Protein AF-A0A0J7K6E1-F1 (afdb_monomer_lite)

Organism: Lasius niger (NCBI:txid67767)

Radius of gyration: 42.3 Å; chains: 1; bounding box: 117×61×105 Å

Structure (mmCIF, N/CA/C/O backbone):
data_AF-A0A0J7K6E1-F1
#
_entry.id   AF-A0A0J7K6E1-F1
#
loop_
_atom_site.group_PDB
_atom_site.id
_atom_site.type_symbol
_atom_site.label_atom_id
_atom_site.label_alt_id
_atom_site.label_comp_id
_atom_site.label_asym_id
_atom_site.label_entity_id
_atom_site.label_seq_id
_atom_site.pdbx_PDB_ins_code
_atom_site.Cartn_x
_atom_site.Cartn_y
_atom_site.Cartn_z
_atom_site.occupancy
_atom_site.B_iso_or_equiv
_atom_site.auth_seq_id
_atom_site.auth_comp_id
_atom_site.auth_asym_id
_atom_site.auth_atom_id
_atom_site.pdbx_PDB_model_num
ATOM 1 N N . MET A 1 1 ? -14.485 -26.049 56.073 1.00 31.45 1 MET A N 1
ATOM 2 C CA . MET A 1 1 ? -15.873 -25.742 55.650 1.00 31.45 1 MET A CA 1
ATOM 3 C C . MET A 1 1 ? -16.064 -24.338 55.056 1.00 31.45 1 MET A C 1
ATOM 5 O O . MET A 1 1 ? -17.121 -24.096 54.498 1.00 31.45 1 MET A O 1
ATOM 9 N N . VAL A 1 2 ? -15.076 -23.426 55.093 1.00 32.91 2 VAL A N 1
ATOM 10 C CA . VAL A 1 2 ? -15.222 -22.048 54.558 1.00 32.91 2 VAL A CA 1
ATOM 11 C C . VAL A 1 2 ? -15.026 -21.948 53.026 1.00 32.91 2 VAL A C 1
ATOM 13 O O . VAL A 1 2 ? -15.578 -21.047 52.399 1.00 32.91 2 VAL A O 1
ATOM 16 N N . SER A 1 3 ? -14.307 -22.888 52.393 1.00 37.47 3 SER A N 1
ATOM 17 C CA . SER A 1 3 ? -14.000 -22.855 50.948 1.00 37.47 3 SER A CA 1
ATOM 18 C C . SER A 1 3 ? -15.229 -23.033 50.048 1.00 37.47 3 SER A C 1
ATOM 20 O O . SER A 1 3 ? -15.399 -22.274 49.099 1.00 37.47 3 SER A O 1
ATOM 22 N N . GLY A 1 4 ? -16.133 -23.958 50.388 1.00 36.75 4 GLY A N 1
ATOM 23 C CA . GLY A 1 4 ? -17.311 -24.259 49.565 1.00 36.75 4 GLY A CA 1
ATOM 24 C C . GLY A 1 4 ? -18.318 -23.108 49.463 1.00 36.75 4 GLY A C 1
ATOM 25 O O . GLY A 1 4 ? -18.995 -22.979 48.449 1.00 36.75 4 GLY A O 1
ATOM 26 N N . GLY A 1 5 ? -18.396 -22.230 50.470 1.00 36.62 5 GLY A N 1
ATOM 27 C CA . GLY A 1 5 ? -19.259 -21.042 50.433 1.00 36.62 5 GLY A CA 1
ATOM 28 C C . GLY A 1 5 ? -18.727 -19.955 49.495 1.00 36.62 5 GLY A C 1
ATOM 29 O O . GLY A 1 5 ? -19.483 -19.412 48.693 1.00 36.62 5 GLY A O 1
ATOM 30 N N . CYS A 1 6 ? -17.415 -19.690 49.539 1.00 37.72 6 CYS A N 1
ATOM 31 C CA . CYS A 1 6 ? -16.770 -18.739 48.628 1.00 37.72 6 CYS A CA 1
ATOM 32 C C . CYS A 1 6 ? -16.819 -19.227 47.177 1.00 37.72 6 CYS A C 1
ATOM 34 O O . CYS A 1 6 ? -17.139 -18.446 46.291 1.00 37.72 6 CYS A O 1
ATOM 36 N N . GLU A 1 7 ? -16.571 -20.514 46.922 1.00 37.38 7 GLU A N 1
ATOM 37 C CA . GLU A 1 7 ? -16.643 -21.082 45.569 1.00 37.38 7 GLU A CA 1
ATOM 38 C C . GLU A 1 7 ? -18.062 -21.030 44.986 1.00 37.38 7 GLU A C 1
ATOM 40 O O . GLU A 1 7 ? -18.224 -20.752 43.800 1.00 37.38 7 GLU A O 1
ATOM 45 N N . CYS A 1 8 ? -19.097 -21.201 45.813 1.00 42.81 8 CYS A N 1
ATOM 46 C CA . CYS A 1 8 ? -20.492 -21.071 45.388 1.00 42.81 8 CYS A CA 1
ATOM 47 C C . CYS A 1 8 ? -20.869 -19.614 45.069 1.00 42.81 8 CYS A C 1
ATOM 49 O O . CYS A 1 8 ? -21.542 -19.352 44.072 1.00 42.81 8 CYS A O 1
ATOM 51 N N . GLU A 1 9 ? -20.408 -18.652 45.874 1.00 40.47 9 GLU A N 1
ATOM 52 C CA . GLU A 1 9 ? -20.609 -17.222 45.606 1.00 40.47 9 GLU A CA 1
ATOM 53 C C . GLU A 1 9 ? -19.803 -16.741 44.396 1.00 40.47 9 GLU A C 1
ATOM 55 O O . GLU A 1 9 ? -20.307 -15.952 43.605 1.00 40.47 9 GLU A O 1
ATOM 60 N N . ILE A 1 10 ? -18.606 -17.283 44.165 1.00 45.91 10 ILE A N 1
ATOM 61 C CA . ILE A 1 10 ? -17.807 -17.012 42.965 1.00 45.91 10 ILE A CA 1
ATOM 62 C C . ILE A 1 10 ? -18.444 -17.662 41.745 1.00 45.91 10 ILE A C 1
ATOM 64 O O . ILE A 1 10 ? -18.516 -17.023 40.709 1.00 45.91 10 ILE A O 1
ATOM 68 N N . PHE A 1 11 ? -18.984 -18.876 41.841 1.00 45.31 11 PHE A N 1
ATOM 69 C CA . PHE A 1 11 ? -19.750 -19.480 40.753 1.00 45.31 11 PHE A CA 1
ATOM 70 C C . PHE A 1 11 ? -20.996 -18.650 40.418 1.00 45.31 11 PHE A C 1
ATOM 72 O O . PHE A 1 11 ? -21.290 -18.437 39.245 1.00 45.31 11 PHE A O 1
ATOM 79 N N . LYS A 1 12 ? -21.707 -18.118 41.422 1.00 47.78 12 LYS A N 1
ATOM 80 C CA . LYS A 1 12 ? -22.831 -17.188 41.218 1.00 47.78 12 LYS A CA 1
ATOM 81 C C . LYS A 1 12 ? -22.378 -15.859 40.623 1.00 47.78 12 LYS A C 1
ATOM 83 O O . LYS A 1 12 ? -23.042 -15.362 39.720 1.00 47.78 12 LYS A O 1
ATOM 88 N N . TRP A 1 13 ? -21.262 -15.304 41.089 1.00 46.53 13 TRP A N 1
ATOM 89 C CA . TRP A 1 13 ? -20.705 -14.047 40.594 1.00 46.53 13 TRP A CA 1
ATOM 90 C C . TRP A 1 13 ? -20.206 -14.201 39.163 1.00 46.53 13 TRP A C 1
ATOM 92 O O . TRP A 1 13 ? -20.586 -13.421 38.305 1.00 46.53 13 TRP A O 1
ATOM 102 N N . ASN A 1 14 ? -19.481 -15.276 38.868 1.00 46.94 14 ASN A N 1
ATOM 103 C CA . ASN A 1 14 ? -19.021 -15.632 37.534 1.00 46.94 14 ASN A CA 1
ATOM 104 C C . ASN A 1 14 ? -20.226 -15.903 36.625 1.00 46.94 14 ASN A C 1
ATOM 106 O O . ASN A 1 14 ? -20.314 -15.333 35.552 1.00 46.94 14 ASN A O 1
ATOM 110 N N . LYS A 1 15 ? -21.250 -16.640 37.080 1.00 51.94 15 LYS A N 1
ATOM 111 C CA . LYS A 1 15 ? -22.521 -16.820 36.351 1.00 51.94 15 LYS A CA 1
ATOM 112 C C . LYS A 1 15 ? -23.286 -15.511 36.144 1.00 51.94 15 LYS A C 1
ATOM 114 O O . LYS A 1 15 ? -23.973 -15.390 35.135 1.00 51.94 15 LYS A O 1
ATOM 119 N N . ASN A 1 16 ? -23.194 -14.550 37.062 1.00 45.12 16 ASN A N 1
ATOM 120 C CA . ASN A 1 16 ? -23.794 -13.226 36.919 1.00 45.12 16 ASN A CA 1
ATOM 121 C C . ASN A 1 16 ? -22.999 -12.360 35.945 1.00 45.12 16 ASN A C 1
ATOM 123 O O . ASN A 1 16 ? -23.613 -11.796 35.054 1.00 45.12 16 ASN A O 1
ATOM 127 N N . VAL A 1 17 ? -21.668 -12.335 36.024 1.00 49.62 17 VAL A N 1
ATOM 128 C CA . VAL A 1 17 ? -20.792 -11.704 35.029 1.00 49.62 17 VAL A CA 1
ATOM 129 C C . VAL A 1 17 ? -21.043 -12.329 33.661 1.00 49.62 17 VAL A C 1
ATOM 131 O O . VAL A 1 17 ? -21.347 -11.605 32.728 1.00 49.62 17 VAL A O 1
ATOM 134 N N . PHE A 1 18 ? -21.082 -13.658 33.549 1.00 50.25 18 PHE A N 1
ATOM 135 C CA . PHE A 1 18 ? -21.446 -14.385 32.332 1.00 50.25 18 PHE A CA 1
ATOM 136 C C . PHE A 1 18 ? -22.871 -14.096 31.860 1.00 50.25 18 PHE A C 1
ATOM 138 O O . PHE A 1 18 ? -23.096 -14.000 30.661 1.00 50.25 18 PHE A O 1
ATOM 145 N N . ARG A 1 19 ? -23.861 -13.968 32.753 1.00 51.34 19 ARG A N 1
ATOM 146 C CA . ARG A 1 19 ? -25.235 -13.594 32.376 1.00 51.34 19 ARG A CA 1
ATOM 147 C C . ARG A 1 19 ? -25.290 -12.174 31.858 1.00 51.34 19 ARG A C 1
ATOM 149 O O . ARG A 1 19 ? -25.954 -11.961 30.855 1.00 51.34 19 ARG A O 1
ATOM 156 N N . THR A 1 20 ? -24.593 -11.250 32.503 1.00 48.66 20 THR A N 1
ATOM 157 C CA . THR A 1 20 ? -24.460 -9.871 32.053 1.00 48.66 20 THR A CA 1
ATOM 158 C C . THR A 1 20 ? -23.786 -9.887 30.681 1.00 48.66 20 THR A C 1
ATOM 160 O O . THR A 1 20 ? -24.437 -9.478 29.727 1.00 48.66 20 THR A O 1
ATOM 163 N N . LEU A 1 21 ? -22.614 -10.537 30.540 1.00 45.75 21 LEU A N 1
ATOM 164 C CA . LEU A 1 21 ? -21.833 -10.761 29.302 1.00 45.75 21 LEU A CA 1
ATOM 165 C C . LEU A 1 21 ? -22.648 -11.417 28.156 1.00 45.75 21 LEU A C 1
ATOM 167 O O . LEU A 1 21 ? -22.579 -11.007 27.001 1.00 45.75 21 LEU A O 1
ATOM 171 N N . LYS A 1 22 ? -23.519 -12.376 28.473 1.00 48.78 22 LYS A N 1
ATOM 172 C CA . LYS A 1 22 ? -24.401 -13.067 27.515 1.00 48.78 22 LYS A CA 1
ATOM 173 C C . LYS A 1 22 ? -25.692 -12.300 27.210 1.00 48.78 22 LYS A C 1
ATOM 175 O O . LYS A 1 22 ? -26.290 -12.487 26.152 1.00 48.78 22 LYS A O 1
ATOM 180 N N . TYR A 1 23 ? -26.144 -11.425 28.104 1.00 46.47 23 TYR A N 1
ATOM 181 C CA . TYR A 1 23 ? -27.228 -10.486 27.813 1.00 46.47 23 TYR A CA 1
ATOM 182 C C . TYR A 1 23 ? -26.774 -9.415 26.803 1.00 46.47 23 TYR A C 1
ATOM 184 O O . TYR A 1 23 ? -27.617 -8.856 26.103 1.00 46.47 23 TYR A O 1
ATOM 192 N N . PHE A 1 24 ? -25.460 -9.188 26.640 1.00 46.00 24 PHE A N 1
ATOM 193 C CA . PHE A 1 24 ? -24.929 -8.336 25.567 1.00 46.00 24 PHE A CA 1
ATOM 194 C C . PHE A 1 24 ? -25.005 -8.977 24.167 1.00 46.00 24 PHE A C 1
ATOM 196 O O . PHE A 1 24 ? -25.016 -8.231 23.193 1.00 46.00 24 PHE A O 1
ATOM 203 N N . THR A 1 25 ? -25.134 -10.308 24.029 1.00 41.34 25 THR A N 1
ATOM 204 C CA . THR A 1 25 ? -25.163 -10.993 22.713 1.00 41.34 25 THR A CA 1
ATOM 205 C C . THR A 1 25 ? -26.568 -11.294 22.175 1.00 41.34 25 THR A C 1
ATOM 207 O O . THR A 1 25 ? -26.744 -11.513 20.975 1.00 41.34 25 THR A O 1
ATOM 210 N N . LYS A 1 26 ? -27.618 -11.269 23.010 1.00 42.22 26 LYS A N 1
ATOM 211 C CA . LYS A 1 26 ? -29.004 -11.502 22.558 1.00 42.22 26 LYS A CA 1
ATOM 212 C C . LYS A 1 26 ? -29.687 -10.212 22.094 1.00 42.22 26 LYS A C 1
ATOM 214 O O . LYS A 1 26 ? -30.374 -9.539 22.859 1.00 42.22 26 LYS A O 1
ATOM 219 N N . LYS A 1 27 ? -29.587 -9.921 20.795 1.00 44.81 27 LYS A N 1
ATOM 220 C CA . LYS A 1 27 ? -30.413 -8.912 20.111 1.00 44.81 27 LYS A CA 1
ATOM 221 C C . LYS A 1 27 ? -31.844 -9.451 19.938 1.00 44.81 27 LYS A C 1
ATOM 223 O O . LYS A 1 27 ? -32.058 -10.398 19.185 1.00 44.81 27 LYS A O 1
ATOM 228 N N . LYS A 1 28 ? -32.850 -8.833 20.571 1.00 40.38 28 LYS A N 1
ATOM 229 C CA . LYS A 1 28 ? -34.213 -8.830 20.009 1.00 40.38 28 LYS A CA 1
ATOM 230 C C . LYS A 1 28 ? -34.315 -7.599 19.116 1.00 40.38 28 LYS A C 1
ATOM 232 O O . LYS A 1 28 ? -34.354 -6.480 19.614 1.00 40.38 28 LYS A O 1
ATOM 237 N N . LYS A 1 29 ? -34.330 -7.819 17.797 1.00 43.62 29 LYS A N 1
ATOM 238 C CA . LYS A 1 29 ? -34.811 -6.828 16.829 1.00 43.62 29 LYS A CA 1
ATOM 239 C C . LYS A 1 29 ? -36.260 -6.527 17.196 1.00 43.62 29 LYS A C 1
ATOM 241 O O . LYS A 1 29 ? -37.110 -7.369 16.959 1.00 43.62 29 LYS A O 1
ATOM 246 N N . ASN A 1 30 ? -36.514 -5.381 17.806 1.00 39.41 30 ASN A N 1
ATOM 247 C CA . ASN A 1 30 ? -37.754 -4.646 17.622 1.00 39.41 30 ASN A CA 1
ATOM 248 C C . ASN A 1 30 ? -37.422 -3.172 17.811 1.00 39.41 30 ASN A C 1
ATOM 250 O O . ASN A 1 30 ? -36.998 -2.745 18.883 1.00 39.41 30 ASN A O 1
ATOM 254 N N . ALA A 1 31 ? -37.554 -2.440 16.710 1.00 47.66 31 ALA A N 1
ATOM 255 C CA . ALA A 1 31 ? -37.511 -0.996 16.679 1.00 47.66 31 ALA A CA 1
ATOM 256 C C . ALA A 1 31 ? -38.529 -0.443 17.682 1.00 47.66 31 ALA A C 1
ATOM 258 O O . ALA A 1 31 ? -39.628 -0.990 17.760 1.00 47.66 31 ALA A O 1
ATOM 259 N N . ILE A 1 32 ? -38.144 0.605 18.426 1.00 42.22 32 ILE A N 1
ATOM 260 C CA . ILE A 1 32 ? -38.942 1.799 18.774 1.00 42.22 32 ILE A CA 1
ATOM 261 C C . ILE A 1 32 ? -38.335 2.517 20.021 1.00 42.22 32 ILE A C 1
ATOM 263 O O . ILE A 1 32 ? -38.214 1.937 21.100 1.00 42.22 32 ILE A O 1
ATOM 267 N N . PHE A 1 33 ? -38.029 3.814 19.829 1.00 43.53 33 PHE A N 1
ATOM 268 C CA . PHE A 1 33 ? -37.588 4.892 20.752 1.00 43.53 33 PHE A CA 1
ATOM 269 C C . PHE A 1 33 ? -36.084 5.042 21.099 1.00 43.53 33 PHE A C 1
ATOM 271 O O . PHE A 1 33 ? -35.586 4.476 22.069 1.00 43.53 33 PHE A O 1
ATOM 278 N N . GLN A 1 34 ? -35.415 5.966 20.386 1.00 51.53 34 GLN A N 1
ATOM 279 C CA . GLN A 1 34 ? -34.016 6.419 20.552 1.00 51.53 34 GLN A CA 1
ATOM 280 C C . GLN A 1 34 ? -33.632 6.847 21.987 1.00 51.53 34 GLN A C 1
ATOM 282 O O . GLN A 1 34 ? -32.497 6.649 22.408 1.00 51.53 34 GLN A O 1
ATOM 287 N N . VAL A 1 35 ? -34.568 7.372 22.788 1.00 47.84 35 VAL A N 1
ATOM 288 C CA . VAL A 1 35 ? -34.293 7.767 24.188 1.00 47.84 35 VAL A CA 1
ATOM 289 C C . VAL A 1 35 ? -34.115 6.548 25.103 1.00 47.84 35 VAL A C 1
ATOM 291 O O . VAL A 1 35 ? -33.270 6.563 25.994 1.00 47.84 35 VAL A O 1
ATOM 294 N N . LYS A 1 36 ? -34.851 5.455 24.854 1.00 49.44 36 LYS A N 1
ATOM 295 C CA . LYS A 1 36 ? -34.679 4.199 25.606 1.00 49.44 36 LYS A CA 1
ATOM 296 C C . LYS A 1 36 ? -33.364 3.511 25.266 1.00 49.44 36 LYS A C 1
ATOM 298 O O . LYS A 1 36 ? -32.826 2.798 26.102 1.00 49.44 36 LYS A O 1
ATOM 303 N N . GLU A 1 37 ? -32.852 3.732 24.060 1.00 46.94 37 GLU A N 1
ATOM 304 C CA . GLU A 1 37 ? -31.561 3.212 23.623 1.00 46.94 37 GLU A CA 1
ATOM 305 C C . GLU A 1 37 ? -30.399 3.972 24.276 1.00 46.94 37 GLU A C 1
ATOM 307 O O . GLU A 1 37 ? -29.491 3.339 24.807 1.00 46.94 37 GLU A O 1
ATOM 312 N N . ILE A 1 38 ? -30.464 5.306 24.353 1.00 50.41 38 ILE A N 1
ATOM 313 C CA . ILE A 1 38 ? -29.474 6.111 25.091 1.00 50.41 38 ILE A CA 1
ATOM 314 C C . ILE A 1 38 ? -29.468 5.740 26.578 1.00 50.41 38 ILE A C 1
ATOM 316 O O . ILE A 1 38 ? -28.398 5.555 27.151 1.00 50.41 38 ILE A O 1
ATOM 320 N N . GLU A 1 39 ? -30.638 5.569 27.197 1.00 48.31 39 GLU A N 1
ATOM 321 C CA . GLU A 1 39 ? -30.729 5.139 28.598 1.00 48.31 39 GLU A CA 1
ATOM 322 C C . GLU A 1 39 ? -30.199 3.710 28.794 1.00 48.31 39 GLU A C 1
ATOM 324 O O . GLU A 1 39 ? -29.475 3.420 29.741 1.00 48.31 39 GLU A O 1
ATOM 329 N N . PHE A 1 40 ? -30.460 2.820 27.838 1.00 51.28 40 PHE A N 1
ATOM 330 C CA . PHE A 1 40 ? -29.918 1.463 27.812 1.00 51.28 40 PHE A CA 1
ATOM 331 C C . PHE A 1 40 ? -28.389 1.425 27.671 1.00 51.28 40 PHE A C 1
ATOM 333 O O . PHE A 1 40 ? -27.755 0.569 28.292 1.00 51.28 40 PHE A O 1
ATOM 340 N N . TRP A 1 41 ? -27.783 2.325 26.890 1.00 47.56 41 TRP A N 1
ATOM 341 C CA . TRP A 1 41 ? -26.325 2.447 26.766 1.00 47.56 41 TRP A CA 1
ATOM 342 C C . TRP A 1 41 ? -25.689 3.176 27.958 1.00 47.56 41 TRP A C 1
ATOM 344 O O . TRP A 1 41 ? -24.620 2.772 28.406 1.00 47.56 41 TRP A O 1
ATOM 354 N N . ARG A 1 42 ? -26.373 4.162 28.552 1.00 47.44 42 ARG A N 1
ATOM 355 C CA . ARG A 1 42 ? -25.959 4.822 29.803 1.00 47.44 42 ARG A CA 1
ATOM 356 C C . ARG A 1 42 ? -25.921 3.829 30.963 1.00 47.44 42 ARG A C 1
ATOM 358 O O . ARG A 1 42 ? -24.897 3.689 31.623 1.00 47.44 42 ARG A O 1
ATOM 365 N N . GLN A 1 43 ? -26.983 3.042 31.123 1.00 45.50 43 GLN A N 1
ATOM 366 C CA . GLN A 1 43 ? -27.045 1.975 32.120 1.00 45.50 43 GLN A CA 1
ATOM 367 C C . GLN A 1 43 ? -26.016 0.863 31.841 1.00 45.50 43 GLN A C 1
ATOM 369 O O . GLN A 1 43 ? -25.526 0.216 32.763 1.00 45.50 43 GLN A O 1
ATOM 374 N N . ARG A 1 44 ? -25.650 0.618 30.574 1.00 54.91 44 ARG A N 1
ATOM 375 C CA . ARG A 1 44 ? -24.554 -0.302 30.211 1.00 54.91 44 ARG A CA 1
ATOM 376 C C . ARG A 1 44 ? -23.188 0.223 30.621 1.00 54.91 44 ARG A C 1
ATOM 378 O O . ARG A 1 44 ? -22.412 -0.560 31.160 1.00 54.91 44 ARG A O 1
ATOM 385 N N . LEU A 1 45 ? -22.907 1.497 30.362 1.00 44.44 45 LEU A N 1
ATOM 386 C CA . LEU A 1 45 ? -21.657 2.137 30.757 1.00 44.44 45 LEU A CA 1
ATOM 387 C C . LEU A 1 45 ? -21.513 2.104 32.281 1.00 44.44 45 LEU A C 1
ATOM 389 O O . LEU A 1 45 ? -20.506 1.608 32.770 1.00 44.44 45 LEU A O 1
ATOM 393 N N . GLU A 1 46 ? -22.566 2.468 33.020 1.00 45.44 46 GLU A N 1
ATOM 394 C CA . GLU A 1 46 ? -22.597 2.352 34.484 1.00 45.44 46 GLU A CA 1
ATOM 395 C C . GLU A 1 46 ? -22.390 0.911 34.964 1.00 45.44 46 GLU A C 1
ATOM 397 O O . GLU A 1 46 ? -21.665 0.679 35.927 1.00 45.44 46 GLU A O 1
ATOM 402 N N . ASN A 1 47 ? -22.982 -0.085 34.298 1.00 45.88 47 ASN A N 1
ATOM 403 C CA . ASN A 1 47 ? -22.800 -1.491 34.664 1.00 45.88 47 ASN A CA 1
ATOM 404 C C . ASN A 1 47 ? -21.367 -1.984 34.407 1.00 45.88 47 ASN A C 1
ATOM 406 O O . ASN A 1 47 ? -20.826 -2.729 35.222 1.00 45.88 47 ASN A O 1
ATOM 410 N N . VAL A 1 48 ? -20.738 -1.577 33.302 1.00 45.59 48 VAL A N 1
ATOM 411 C CA . VAL A 1 48 ? -19.360 -1.965 32.958 1.00 45.59 48 VAL A CA 1
ATOM 412 C C . VAL A 1 48 ? -18.349 -1.218 33.828 1.00 45.59 48 VAL A C 1
ATOM 414 O O . VAL A 1 48 ? -17.425 -1.845 34.343 1.00 45.59 48 VAL A O 1
ATOM 417 N N . GLU A 1 49 ? -18.555 0.074 34.086 1.00 46.41 49 GLU A N 1
ATOM 418 C CA . GLU A 1 49 ? -17.767 0.847 35.052 1.00 46.41 49 GLU A CA 1
ATOM 419 C C . GLU A 1 49 ? -17.939 0.312 36.475 1.00 46.41 49 GLU A C 1
ATOM 421 O O . GLU A 1 49 ? -16.968 0.208 37.219 1.00 46.41 49 GLU A O 1
ATOM 426 N N . SER A 1 50 ? -19.149 -0.102 36.856 1.00 44.03 50 SER A N 1
ATOM 427 C CA . SER A 1 50 ? -19.418 -0.744 38.144 1.00 44.03 50 SER A CA 1
ATOM 428 C C . SER A 1 50 ? -18.705 -2.089 38.259 1.00 44.03 50 SER A C 1
ATOM 430 O O . SER A 1 50 ? -18.079 -2.348 39.284 1.00 44.03 50 SER A O 1
ATOM 432 N N . ILE A 1 51 ? -18.705 -2.921 37.212 1.00 48.62 51 ILE A N 1
ATOM 433 C CA . ILE A 1 51 ? -17.927 -4.170 37.177 1.00 48.62 51 ILE A CA 1
ATOM 434 C C . ILE A 1 51 ? -16.426 -3.869 37.258 1.00 48.62 51 ILE A C 1
ATOM 436 O O . ILE A 1 51 ? -15.730 -4.477 38.066 1.00 48.62 51 ILE A O 1
ATOM 440 N N . TYR A 1 52 ? -15.927 -2.893 36.502 1.00 48.28 52 TYR A N 1
ATOM 441 C CA . TYR A 1 52 ? -14.529 -2.459 36.540 1.00 48.28 52 TYR A CA 1
ATOM 442 C C . TYR A 1 52 ? -14.108 -1.961 37.937 1.00 48.28 52 TYR A C 1
ATOM 444 O O . TYR A 1 52 ? -13.063 -2.358 38.461 1.00 48.28 52 TYR A O 1
ATOM 452 N N . ASN A 1 53 ? -14.951 -1.158 38.589 1.00 50.41 53 ASN A N 1
ATOM 453 C CA . ASN A 1 53 ? -14.727 -0.656 39.944 1.00 50.41 53 ASN A CA 1
ATOM 454 C C . ASN A 1 53 ? -14.813 -1.778 40.991 1.00 50.41 53 ASN A C 1
ATOM 456 O O . ASN A 1 53 ? -13.953 -1.862 41.868 1.00 50.41 53 ASN A O 1
ATOM 460 N N . GLN A 1 54 ? -15.777 -2.695 40.862 1.00 45.78 54 GLN A N 1
ATOM 461 C CA . GLN A 1 54 ? -15.882 -3.894 41.699 1.00 45.78 54 GLN A CA 1
ATOM 462 C C . GLN A 1 54 ? -14.661 -4.809 41.529 1.00 45.78 54 GLN A C 1
ATOM 464 O O . GLN A 1 54 ? -14.153 -5.334 42.513 1.00 45.78 54 GLN A O 1
ATOM 469 N N . MET A 1 55 ? -14.122 -4.953 40.317 1.00 50.59 55 MET A N 1
ATOM 470 C CA . MET A 1 55 ? -12.909 -5.738 40.043 1.00 50.59 55 MET A CA 1
ATOM 471 C C . MET A 1 55 ? -11.643 -5.105 40.635 1.00 50.59 55 MET A C 1
ATOM 473 O O . MET A 1 55 ? -10.683 -5.808 40.959 1.00 50.59 55 MET A O 1
ATOM 477 N N . ARG A 1 56 ? -11.634 -3.780 40.821 1.00 52.34 56 ARG A N 1
ATOM 478 C CA . ARG A 1 56 ? -10.558 -3.055 41.511 1.00 52.34 56 ARG A CA 1
ATOM 479 C C . ARG A 1 56 ? -10.702 -3.034 43.032 1.00 52.34 56 ARG A C 1
ATOM 481 O O . ARG A 1 56 ? -9.711 -2.724 43.702 1.00 52.34 56 ARG A O 1
ATOM 488 N N . ASP A 1 57 ? -11.875 -3.382 43.561 1.00 48.34 57 ASP A N 1
ATOM 489 C CA . ASP A 1 57 ? -12.170 -3.375 44.991 1.00 48.34 57 ASP A CA 1
ATOM 490 C C . ASP A 1 57 ? -11.175 -4.275 45.758 1.00 48.34 57 ASP A C 1
ATOM 492 O O . ASP A 1 57 ? -10.952 -5.434 45.378 1.00 48.34 57 ASP A O 1
ATOM 496 N N . PRO A 1 58 ? -10.567 -3.784 46.855 1.00 44.91 58 PRO A N 1
ATOM 497 C CA . PRO A 1 58 ? -9.625 -4.557 47.664 1.00 44.91 58 PRO A CA 1
ATOM 498 C C . PRO A 1 58 ? -10.174 -5.908 48.142 1.00 44.91 58 PRO A C 1
ATOM 500 O O . PRO A 1 58 ? -9.398 -6.838 48.365 1.00 44.91 58 PRO A O 1
ATOM 503 N N . ARG A 1 59 ? -11.499 -6.043 48.284 1.00 41.31 59 ARG A N 1
ATOM 504 C CA . ARG A 1 59 ? -12.185 -7.288 48.659 1.00 41.31 59 ARG A CA 1
ATOM 505 C C . ARG A 1 59 ? -12.181 -8.308 47.520 1.00 41.31 59 ARG A C 1
ATOM 507 O O . ARG A 1 59 ? -11.962 -9.486 47.783 1.00 41.31 59 ARG A O 1
ATOM 514 N N . VAL A 1 60 ? -12.339 -7.872 46.269 1.00 44.91 60 VAL A N 1
ATOM 515 C CA . VAL A 1 60 ? -12.275 -8.741 45.076 1.00 44.91 60 VAL A CA 1
ATOM 516 C C . VAL A 1 60 ? -10.828 -9.125 44.754 1.00 44.91 60 VAL A C 1
ATOM 518 O O . VAL A 1 60 ? -10.557 -10.276 44.415 1.00 44.91 60 VAL A O 1
ATOM 521 N N . LYS A 1 61 ? -9.864 -8.228 44.998 1.00 54.47 61 LYS A N 1
ATOM 522 C CA . LYS A 1 61 ? -8.429 -8.571 44.985 1.00 54.47 61 LYS A CA 1
ATOM 523 C C . LYS A 1 61 ? -8.068 -9.588 46.070 1.00 54.47 61 LYS A C 1
ATOM 525 O O . LYS A 1 61 ? -7.385 -10.563 45.780 1.00 54.47 61 LYS A O 1
ATOM 530 N N . LYS A 1 62 ? -8.590 -9.420 47.293 1.00 47.97 62 LYS A N 1
ATOM 531 C CA . LYS A 1 62 ? -8.478 -10.429 48.360 1.00 47.97 62 LYS A CA 1
ATOM 532 C C . LYS A 1 62 ? -9.122 -11.754 47.960 1.00 47.97 62 LYS A C 1
ATOM 534 O O . LYS A 1 62 ? -8.563 -12.788 48.285 1.00 47.97 62 LYS A O 1
ATOM 539 N N . MET A 1 63 ? -10.237 -11.743 47.231 1.00 40.00 63 MET A N 1
ATOM 540 C CA . MET A 1 63 ? -10.873 -12.958 46.708 1.00 40.00 63 MET A CA 1
ATOM 541 C C . MET A 1 63 ? -9.979 -13.681 45.687 1.00 40.00 63 MET A C 1
ATOM 543 O O . MET A 1 63 ? -9.841 -14.898 45.759 1.00 40.00 63 MET A O 1
ATOM 547 N N . ALA A 1 64 ? -9.305 -12.947 44.792 1.00 51.50 64 ALA A N 1
ATOM 548 C CA . ALA A 1 64 ? -8.301 -13.510 43.884 1.00 51.50 64 ALA A CA 1
ATOM 549 C C . ALA A 1 64 ? -7.120 -14.140 44.647 1.00 51.50 64 ALA A C 1
ATOM 551 O O . ALA A 1 64 ? -6.691 -15.243 44.311 1.00 51.50 64 ALA A O 1
ATOM 552 N N . SER A 1 65 ? -6.651 -13.486 45.716 1.00 50.31 65 SER A N 1
ATOM 553 C CA . SER A 1 65 ? -5.627 -14.032 46.617 1.00 50.31 65 SER A CA 1
ATOM 554 C C . SER A 1 65 ? -6.124 -15.237 47.423 1.00 50.31 65 SER A C 1
ATOM 556 O O . SER A 1 65 ? -5.374 -16.180 47.637 1.00 50.31 65 SER A O 1
ATOM 558 N N . ILE A 1 66 ? -7.393 -15.263 47.843 1.00 48.38 66 ILE A N 1
ATOM 559 C CA . ILE A 1 66 ? -8.004 -16.424 48.507 1.00 48.38 66 ILE A CA 1
ATOM 560 C C . ILE A 1 66 ? -8.071 -17.602 47.533 1.00 48.38 66 ILE A C 1
ATOM 562 O O . ILE A 1 66 ? -7.692 -18.699 47.915 1.00 48.38 66 ILE A O 1
ATOM 566 N N . LEU A 1 67 ? -8.458 -17.381 46.272 1.00 46.22 67 LEU A N 1
ATOM 567 C CA . LEU A 1 67 ? -8.470 -18.411 45.226 1.00 46.22 67 LEU A CA 1
ATOM 568 C C . LEU A 1 67 ? -7.070 -18.962 44.904 1.00 46.22 67 LEU A C 1
ATOM 570 O O . LEU A 1 67 ? -6.935 -20.139 44.576 1.00 46.22 67 LEU A O 1
ATOM 574 N N . GLU A 1 68 ? -6.027 -18.126 44.980 1.00 58.06 68 GLU A N 1
ATOM 575 C CA . GLU A 1 68 ? -4.622 -18.564 44.924 1.00 58.06 68 GLU A CA 1
ATOM 576 C C . GLU A 1 68 ? -4.247 -19.425 46.130 1.00 58.06 68 GLU A C 1
ATOM 578 O O . GLU A 1 68 ? -3.684 -20.508 45.970 1.00 58.06 68 GLU A O 1
ATOM 583 N N . LEU A 1 69 ? -4.581 -18.957 47.333 1.00 53.31 69 LEU A N 1
ATOM 584 C CA . LEU A 1 69 ? -4.260 -19.630 48.589 1.00 53.31 69 LEU A CA 1
ATOM 585 C C . LEU A 1 69 ? -5.002 -20.965 48.736 1.00 53.31 69 LEU A C 1
ATOM 587 O O . LEU A 1 69 ? -4.445 -21.916 49.280 1.00 53.31 69 LEU A O 1
ATOM 591 N N . THR A 1 70 ? -6.228 -21.068 48.219 1.00 45.28 70 THR A N 1
ATOM 592 C CA . THR A 1 70 ? -7.021 -22.305 48.223 1.00 45.28 70 THR A CA 1
ATOM 593 C C . THR A 1 70 ? -6.683 -23.244 47.067 1.00 45.28 70 THR A C 1
ATOM 595 O O . THR A 1 70 ? -7.287 -24.311 46.981 1.00 45.28 70 THR A O 1
ATOM 598 N N . LYS A 1 71 ? -5.737 -22.878 46.185 1.00 59.31 71 LYS A N 1
ATOM 599 C CA . LYS A 1 71 ? -5.391 -23.619 44.956 1.00 59.31 71 LYS A CA 1
ATOM 600 C C . LYS A 1 71 ? -6.621 -23.960 44.103 1.00 59.31 71 LYS A C 1
ATOM 602 O O . LYS A 1 71 ? -6.705 -25.039 43.520 1.00 59.31 71 LYS A O 1
ATOM 607 N N . SER A 1 72 ? -7.592 -23.048 44.049 1.00 48.59 72 SER A N 1
ATOM 608 C CA . SER A 1 72 ? -8.838 -23.283 43.323 1.00 48.59 72 SER A CA 1
ATOM 609 C C . SER A 1 72 ? -8.573 -23.340 41.811 1.00 48.59 72 SER A C 1
ATOM 611 O O . SER A 1 72 ? -7.879 -22.458 41.289 1.00 48.59 72 SER A O 1
ATOM 613 N N . PRO A 1 73 ? -9.162 -24.300 41.074 1.00 52.72 73 PRO A N 1
ATOM 614 C CA . PRO A 1 73 ? -8.979 -24.417 39.624 1.00 52.72 73 PRO A CA 1
ATOM 615 C C . PRO A 1 73 ? -9.502 -23.187 38.857 1.00 52.72 73 PRO A C 1
ATOM 617 O O . PRO A 1 73 ? -9.072 -22.912 37.740 1.00 52.72 73 PRO A O 1
ATOM 620 N N . TYR A 1 74 ? -10.372 -22.380 39.475 1.00 50.16 74 TYR A N 1
ATOM 621 C CA . TYR A 1 74 ? -10.918 -21.149 38.895 1.00 50.16 74 TYR A CA 1
ATOM 622 C C . TYR A 1 74 ? -9.996 -19.923 39.043 1.00 50.16 74 TYR A C 1
ATOM 624 O O . TYR A 1 74 ? -10.248 -18.892 38.417 1.00 50.16 74 TYR A O 1
ATOM 632 N N . SER A 1 75 ? -8.915 -20.020 39.832 1.00 54.84 75 SER A N 1
ATOM 633 C CA . SER A 1 75 ? -7.970 -18.917 40.084 1.00 54.84 75 SER A CA 1
ATOM 634 C C . SER A 1 75 ? -7.278 -18.435 38.803 1.00 54.84 75 SER A C 1
ATOM 636 O O . SER A 1 75 ? -7.169 -17.232 38.557 1.00 54.84 75 SER A O 1
ATOM 638 N N . GLN A 1 76 ? -6.841 -19.369 37.952 1.00 55.75 76 GLN A N 1
ATOM 639 C CA . GLN A 1 76 ? -6.164 -19.052 36.691 1.00 55.75 76 GLN A CA 1
ATOM 640 C C . GLN A 1 76 ? -7.111 -18.421 35.663 1.00 55.75 76 GLN A C 1
ATOM 642 O O . GLN A 1 76 ? -6.755 -17.405 35.071 1.00 55.75 76 GLN A O 1
ATOM 647 N N . CYS A 1 77 ? -8.328 -18.954 35.516 1.00 53.31 77 CYS A N 1
ATOM 648 C CA . CYS A 1 77 ? -9.362 -18.413 34.625 1.00 53.31 77 CYS A CA 1
ATOM 649 C C . CYS A 1 77 ? -9.758 -16.979 35.009 1.00 53.31 77 CYS A C 1
ATOM 651 O O . CYS A 1 77 ? -9.753 -16.075 34.176 1.00 53.31 77 CYS A O 1
ATOM 653 N N . PHE A 1 78 ? -10.009 -16.745 36.300 1.00 54.94 78 PHE A N 1
ATOM 654 C CA . PHE A 1 78 ? -10.379 -15.432 36.822 1.00 54.94 78 PHE A CA 1
ATOM 655 C C . PHE A 1 78 ? -9.295 -14.376 36.555 1.00 54.94 78 PHE A C 1
ATOM 657 O O . PHE A 1 78 ? -9.597 -13.266 36.122 1.00 54.94 78 PHE A O 1
ATOM 664 N N . LYS A 1 79 ? -8.016 -14.731 36.739 1.00 61.44 79 LYS A N 1
ATOM 665 C CA . LYS A 1 79 ? -6.880 -13.843 36.443 1.00 61.44 79 LYS A CA 1
ATOM 666 C C . LYS A 1 79 ? -6.657 -13.604 34.954 1.00 61.44 79 LYS A C 1
ATOM 668 O O . LYS A 1 79 ? -6.232 -12.509 34.600 1.00 61.44 79 LYS A O 1
ATOM 673 N N . ALA A 1 80 ? -6.873 -14.608 34.106 1.00 58.50 80 ALA A N 1
ATOM 674 C CA . ALA A 1 80 ? -6.726 -14.468 32.659 1.00 58.50 80 ALA A CA 1
ATOM 675 C C . ALA A 1 80 ? -7.774 -13.493 32.101 1.00 58.50 80 ALA A C 1
ATOM 677 O O . ALA A 1 80 ? -7.406 -12.532 31.433 1.00 58.50 80 ALA A O 1
ATOM 678 N N . LEU A 1 81 ? -9.038 -13.649 32.508 1.00 55.59 81 LEU A N 1
ATOM 679 C CA . LEU A 1 81 ? -10.132 -12.725 32.176 1.00 55.59 81 LEU A CA 1
ATOM 680 C C . LEU A 1 81 ? -9.889 -11.305 32.715 1.00 55.59 81 LEU A C 1
ATOM 682 O O . LEU A 1 81 ? -10.142 -10.316 32.032 1.00 55.59 81 LEU A O 1
ATOM 686 N N . LEU A 1 82 ? -9.347 -11.189 33.934 1.00 58.25 82 LEU A N 1
ATOM 687 C CA . LEU A 1 82 ? -8.911 -9.908 34.498 1.00 58.25 82 LEU A CA 1
ATOM 688 C C . LEU A 1 82 ? -7.809 -9.253 33.655 1.00 58.25 82 LEU A C 1
ATOM 690 O O . LEU A 1 82 ? -7.837 -8.042 33.459 1.00 58.25 82 LEU A O 1
ATOM 694 N N . LYS A 1 83 ? -6.835 -10.030 33.168 1.00 62.44 83 LYS A N 1
ATOM 695 C CA . LYS A 1 83 ? -5.726 -9.511 32.358 1.00 62.44 83 LYS A CA 1
ATOM 696 C C . LYS A 1 83 ? -6.184 -9.055 30.974 1.00 62.44 83 LYS A C 1
ATOM 698 O O . LYS A 1 83 ? -5.780 -7.969 30.586 1.00 62.44 83 LYS A O 1
ATOM 703 N N . ASP A 1 84 ? -7.036 -9.811 30.285 1.00 64.25 84 ASP A N 1
ATOM 704 C CA . ASP A 1 84 ? -7.582 -9.452 28.963 1.00 64.25 84 ASP A CA 1
ATOM 705 C C . ASP A 1 84 ? -8.273 -8.073 28.984 1.00 64.25 84 ASP A C 1
ATOM 707 O O . ASP A 1 84 ? -7.895 -7.143 28.266 1.00 64.25 84 ASP A O 1
ATOM 711 N N . VAL A 1 85 ? -9.195 -7.875 29.934 1.00 63.69 85 VAL A N 1
ATOM 712 C CA . VAL A 1 85 ? -9.916 -6.604 30.117 1.00 63.69 85 VAL A CA 1
ATOM 713 C C . VAL A 1 85 ? -8.973 -5.441 30.454 1.00 63.69 85 VAL A C 1
ATOM 715 O O . VAL A 1 85 ? -9.178 -4.323 29.974 1.00 63.69 85 VAL A O 1
ATOM 718 N N . ILE A 1 86 ? -7.940 -5.686 31.266 1.00 71.69 86 ILE A N 1
ATOM 719 C CA . ILE A 1 86 ? -6.969 -4.659 31.670 1.00 71.69 86 ILE A CA 1
ATOM 720 C C . ILE A 1 86 ? -6.027 -4.295 30.515 1.00 71.69 86 ILE A C 1
ATOM 722 O O . ILE A 1 86 ? -5.751 -3.113 30.325 1.00 71.69 86 ILE A O 1
ATOM 726 N N . ILE A 1 87 ? -5.542 -5.276 29.747 1.00 75.75 87 ILE A N 1
ATOM 727 C CA . ILE A 1 87 ? -4.588 -5.061 28.650 1.00 75.75 87 ILE A CA 1
ATOM 728 C C . ILE A 1 87 ? -5.230 -4.212 27.552 1.00 75.75 87 ILE A C 1
ATOM 730 O O . ILE A 1 87 ? -4.649 -3.199 27.166 1.00 75.75 87 ILE A O 1
ATOM 734 N N . VAL A 1 88 ? -6.444 -4.560 27.109 1.00 80.94 88 VAL A N 1
ATOM 735 C CA . VAL A 1 88 ? -7.164 -3.790 26.078 1.00 80.94 88 VAL A CA 1
ATOM 736 C C . VAL A 1 88 ? -7.464 -2.371 26.563 1.00 80.94 88 VAL A C 1
ATOM 738 O O . VAL A 1 88 ? -7.216 -1.408 25.843 1.00 80.94 88 VAL A O 1
ATOM 741 N N . SER A 1 89 ? -7.925 -2.209 27.809 1.00 78.62 89 SER A N 1
ATOM 742 C CA . SER A 1 89 ? -8.201 -0.882 28.378 1.00 78.62 89 SER A CA 1
ATOM 743 C C . SER A 1 89 ? -6.943 -0.012 28.477 1.00 78.62 89 SER A C 1
ATOM 745 O O . SER A 1 89 ? -6.983 1.175 28.149 1.00 78.62 89 SER A O 1
ATOM 747 N N . GLN A 1 90 ? -5.816 -0.589 28.898 1.00 78.56 90 GLN A N 1
ATOM 748 C CA . GLN A 1 90 ? -4.554 0.136 29.011 1.00 78.56 90 GLN A CA 1
ATOM 749 C C . GLN A 1 90 ? -3.983 0.497 27.635 1.00 78.56 90 GLN A C 1
ATOM 751 O O . GLN A 1 90 ? -3.463 1.598 27.466 1.00 78.56 90 GLN A O 1
ATOM 756 N N . ALA A 1 91 ? -4.107 -0.403 26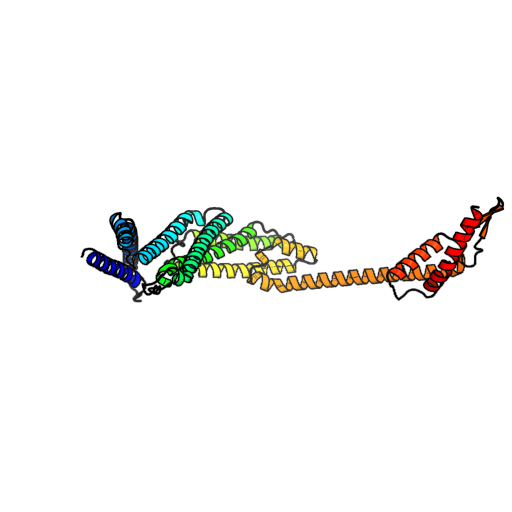.657 1.00 86.75 91 ALA A N 1
ATOM 757 C CA . ALA A 1 91 ? -3.704 -0.164 25.278 1.00 86.75 91 ALA A CA 1
ATOM 758 C C . ALA A 1 91 ? -4.536 0.952 24.628 1.00 86.75 91 ALA A C 1
ATOM 760 O O . ALA A 1 91 ? -3.966 1.884 24.065 1.00 86.75 91 ALA A O 1
ATOM 761 N N . ALA A 1 92 ? -5.864 0.921 24.784 1.00 86.75 92 ALA A N 1
ATOM 762 C CA . ALA A 1 92 ? -6.749 1.981 24.304 1.00 86.75 92 ALA A CA 1
ATOM 763 C C . ALA A 1 92 ? -6.411 3.337 24.947 1.00 86.75 92 ALA A C 1
ATOM 765 O O . ALA A 1 92 ? -6.320 4.344 24.253 1.00 86.75 92 ALA A O 1
ATOM 766 N N . LYS A 1 93 ? -6.118 3.358 26.254 1.00 85.88 93 LYS A N 1
ATOM 767 C CA . LYS A 1 93 ? -5.692 4.575 26.958 1.00 85.88 93 LYS A CA 1
ATOM 768 C C . LYS A 1 93 ? -4.328 5.100 26.497 1.00 85.88 93 LYS A C 1
ATOM 770 O O . LYS A 1 93 ? -4.116 6.305 26.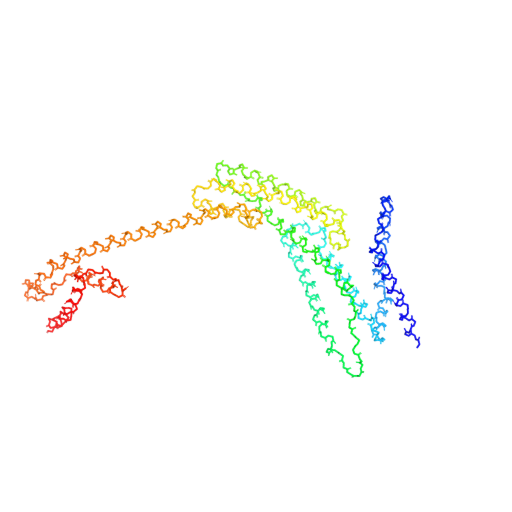505 1.00 85.88 93 LYS A O 1
ATOM 775 N N . TYR A 1 94 ? -3.390 4.218 26.151 1.00 87.56 94 TYR A N 1
ATOM 776 C CA . TYR A 1 94 ? -2.089 4.621 25.610 1.00 87.56 94 TYR A CA 1
ATOM 777 C C . TYR A 1 94 ? -2.210 5.202 24.197 1.00 87.56 94 TYR A C 1
ATOM 779 O O . TYR A 1 94 ? -1.478 6.131 23.860 1.00 87.56 94 TYR A O 1
ATOM 787 N N . LEU A 1 95 ? -3.107 4.651 23.374 1.00 87.94 95 LEU A N 1
ATOM 788 C CA . LEU A 1 95 ? -3.359 5.139 22.019 1.00 87.94 95 LEU A CA 1
ATOM 789 C C . LEU A 1 95 ? -4.136 6.455 22.019 1.00 87.94 95 LEU A C 1
ATOM 791 O O . LEU A 1 95 ? -3.745 7.340 21.272 1.00 87.94 95 LEU A O 1
ATOM 795 N N . ASP A 1 96 ? -5.157 6.583 22.874 1.00 85.94 96 ASP A N 1
ATOM 796 C CA . ASP A 1 96 ? -5.996 7.776 23.070 1.00 85.94 96 ASP A CA 1
ATOM 797 C C . ASP A 1 96 ? -6.452 8.440 21.757 1.00 85.94 96 ASP A C 1
ATOM 799 O O . ASP A 1 96 ? -5.697 9.193 21.136 1.00 85.94 96 ASP A O 1
ATOM 803 N N . GLN A 1 97 ? -7.718 8.230 21.368 1.00 85.19 97 GLN A N 1
ATOM 804 C CA . GLN A 1 97 ? -8.289 8.761 20.122 1.00 85.19 97 GLN A CA 1
ATOM 805 C C . GLN A 1 97 ? -8.023 10.258 19.924 1.00 85.19 97 GLN A C 1
ATOM 807 O O . GLN A 1 97 ? -7.728 10.669 18.803 1.00 85.19 97 GLN A O 1
ATOM 812 N N . SER A 1 98 ? -8.086 11.059 20.994 1.00 81.31 98 SER A N 1
ATOM 813 C CA . SER A 1 98 ? -7.895 12.511 20.904 1.00 81.31 98 SER A CA 1
ATOM 814 C C . SER A 1 98 ? -6.501 12.897 20.400 1.00 81.31 98 SER A C 1
ATOM 816 O O . SER A 1 98 ? -6.332 13.931 19.759 1.00 81.31 98 SER A O 1
ATOM 818 N N . THR A 1 99 ? -5.512 12.034 20.641 1.00 86.94 99 THR A N 1
ATOM 819 C CA . THR A 1 99 ? -4.126 12.201 20.189 1.00 86.94 99 THR A CA 1
ATOM 820 C C . THR A 1 99 ? -3.793 11.373 18.954 1.00 86.94 99 THR A C 1
ATOM 822 O O . THR A 1 99 ? -2.753 11.586 18.346 1.00 86.94 99 THR A O 1
ATOM 825 N N . LEU A 1 100 ? -4.637 10.402 18.596 1.00 86.88 100 LEU A N 1
ATOM 826 C CA . LEU A 1 100 ? -4.329 9.401 17.576 1.00 86.88 100 LEU A CA 1
ATOM 827 C C . LEU A 1 100 ? -4.379 9.975 16.153 1.00 86.88 100 LEU A C 1
ATOM 829 O O . LEU A 1 100 ? -3.648 9.525 15.282 1.00 86.88 100 LEU A O 1
ATOM 833 N N . PHE A 1 101 ? -5.237 10.970 15.929 1.00 87.19 101 PHE A N 1
ATOM 834 C CA . PHE A 1 101 ? -5.328 11.708 14.663 1.00 87.19 101 PHE A CA 1
ATOM 835 C C . PHE A 1 101 ? -4.667 13.088 14.741 1.00 87.19 101 PHE A C 1
ATOM 837 O O . PHE A 1 101 ? -4.604 13.800 13.742 1.00 87.19 101 PHE A O 1
ATOM 844 N N . ALA A 1 102 ? -4.191 13.482 15.925 1.00 79.94 102 ALA A N 1
ATOM 845 C CA . ALA A 1 102 ? -3.579 14.779 16.154 1.00 79.94 102 ALA A CA 1
ATOM 846 C C . ALA A 1 102 ? -2.058 14.679 15.976 1.00 79.94 102 ALA A C 1
ATOM 848 O O . ALA A 1 102 ? -1.356 14.158 16.839 1.00 79.94 102 ALA A O 1
ATOM 849 N N . GLY A 1 103 ? -1.545 15.215 14.867 1.00 78.56 103 GLY A N 1
ATOM 850 C CA . GLY A 1 103 ? -0.110 15.281 14.584 1.00 78.56 103 GLY A CA 1
ATOM 851 C C . GLY A 1 103 ? 0.305 14.437 13.382 1.00 78.56 103 GLY A C 1
ATOM 852 O O . GLY A 1 103 ? -0.460 14.282 12.433 1.00 78.56 103 GLY A O 1
ATOM 853 N N . ASP A 1 104 ? 1.541 13.937 13.410 1.00 87.56 104 ASP A N 1
ATOM 854 C CA . ASP A 1 104 ? 2.098 13.131 12.325 1.00 87.56 104 ASP A CA 1
ATOM 855 C C . ASP A 1 104 ? 1.499 11.712 12.329 1.00 87.56 104 ASP A C 1
ATOM 857 O O . ASP A 1 104 ? 1.467 11.011 13.351 1.00 87.56 104 ASP A O 1
ATOM 861 N N . VAL A 1 105 ? 1.027 11.275 11.163 1.00 91.25 105 VAL A N 1
ATOM 862 C CA . VAL A 1 105 ? 0.506 9.920 10.958 1.00 91.25 105 VAL A CA 1
ATOM 863 C C . VAL A 1 105 ? 1.596 8.874 11.157 1.00 91.25 105 VAL A C 1
ATOM 865 O O . VAL A 1 105 ? 1.306 7.785 11.651 1.00 91.25 105 VAL A O 1
ATOM 868 N N . GLU A 1 106 ? 2.853 9.190 10.842 1.00 90.06 106 GLU A N 1
ATOM 869 C CA . GLU A 1 106 ? 3.966 8.257 11.008 1.00 90.06 106 GLU A CA 1
ATOM 870 C C . GLU A 1 106 ? 4.202 7.909 12.486 1.00 90.06 106 GLU A C 1
ATOM 872 O O . GLU A 1 106 ? 4.399 6.744 12.841 1.00 90.06 106 GLU A O 1
ATOM 877 N N . ASP A 1 107 ? 4.118 8.899 13.374 1.00 90.88 107 ASP A N 1
ATOM 878 C CA . ASP A 1 107 ? 4.246 8.677 14.815 1.00 90.88 107 ASP A CA 1
ATOM 879 C C . ASP A 1 107 ? 3.058 7.884 15.373 1.00 90.88 107 ASP A C 1
ATOM 881 O O . ASP A 1 107 ? 3.224 6.997 16.219 1.00 90.88 107 ASP A O 1
ATOM 885 N N . SER A 1 108 ? 1.858 8.147 14.855 1.00 91.94 108 SER A N 1
ATOM 886 C CA . SER A 1 108 ? 0.643 7.411 15.217 1.00 91.94 108 SER A CA 1
ATOM 887 C C . SER A 1 108 ? 0.706 5.948 14.761 1.00 91.94 108 SER A C 1
ATOM 889 O O . SER A 1 108 ? 0.364 5.050 15.535 1.00 91.94 108 SER A O 1
ATOM 891 N N . LEU A 1 109 ? 1.246 5.683 13.566 1.00 93.38 109 LEU A N 1
ATOM 892 C CA . LEU A 1 109 ? 1.545 4.335 13.074 1.00 93.38 109 LEU A CA 1
ATOM 893 C C . LEU A 1 109 ? 2.553 3.612 13.973 1.00 93.38 109 LEU A C 1
ATOM 895 O O . LEU A 1 109 ? 2.290 2.481 14.377 1.00 93.38 109 LEU A O 1
ATOM 899 N N . LYS A 1 110 ? 3.657 4.260 14.368 1.00 92.69 110 LYS A N 1
ATOM 900 C CA . LYS A 1 110 ? 4.653 3.663 15.282 1.00 92.69 110 LYS A CA 1
ATOM 901 C C . LYS A 1 110 ? 4.037 3.274 16.628 1.00 92.69 110 LYS A C 1
ATOM 903 O O . LYS A 1 110 ? 4.296 2.181 17.137 1.00 92.69 110 LYS A O 1
ATOM 908 N N . ARG A 1 111 ? 3.192 4.139 17.206 1.00 92.12 111 ARG A N 1
ATOM 909 C CA . ARG A 1 111 ? 2.453 3.846 18.451 1.00 92.12 111 ARG A CA 1
ATOM 910 C C . ARG A 1 111 ? 1.510 2.654 18.275 1.00 92.12 111 ARG A C 1
ATOM 912 O O . ARG A 1 111 ? 1.462 1.779 19.142 1.00 92.12 111 ARG A O 1
ATOM 919 N N . LEU A 1 112 ? 0.791 2.601 17.154 1.00 93.81 112 LEU A N 1
ATOM 920 C CA . LEU A 1 112 ? -0.136 1.521 16.816 1.00 93.81 112 LEU A CA 1
ATOM 921 C C . LEU A 1 112 ? 0.588 0.179 16.632 1.00 93.81 112 LEU A C 1
ATOM 923 O O . LEU A 1 112 ? 0.149 -0.841 17.168 1.00 93.81 112 LEU A O 1
ATOM 927 N N . GLU A 1 113 ? 1.722 0.177 15.930 1.00 93.81 113 GLU A N 1
ATOM 928 C CA . GLU A 1 113 ? 2.569 -1.004 15.744 1.00 93.81 113 GLU A CA 1
ATOM 929 C C . GLU A 1 113 ? 3.155 -1.491 17.064 1.00 93.81 113 GLU A C 1
ATOM 931 O O . GLU A 1 113 ? 3.127 -2.688 17.342 1.00 93.81 113 GLU A O 1
ATOM 936 N N . HIS A 1 114 ? 3.614 -0.579 17.922 1.00 89.12 114 HIS A N 1
ATOM 937 C CA . HIS A 1 114 ? 4.115 -0.936 19.244 1.00 89.12 114 HIS A CA 1
ATOM 938 C C . HIS A 1 114 ? 3.058 -1.675 20.078 1.00 89.12 114 HIS A C 1
ATOM 940 O O . HIS A 1 114 ? 3.333 -2.749 20.619 1.00 89.12 114 HIS A O 1
ATOM 946 N N . VAL A 1 115 ? 1.830 -1.146 20.137 1.00 90.88 115 VAL A N 1
ATOM 947 C CA . VAL A 1 115 ? 0.715 -1.798 20.841 1.00 90.88 115 VAL A CA 1
ATOM 948 C C . VAL A 1 115 ? 0.362 -3.137 20.201 1.00 90.88 115 VAL A C 1
ATOM 950 O O . VAL A 1 115 ? 0.214 -4.131 20.912 1.00 90.88 115 VAL A O 1
ATOM 953 N N . THR A 1 116 ? 0.268 -3.187 18.872 1.00 92.06 116 THR A N 1
ATOM 954 C CA . THR A 1 116 ? -0.047 -4.418 18.136 1.00 92.06 116 THR A CA 1
ATOM 955 C C . THR A 1 116 ? 0.979 -5.509 18.436 1.00 92.06 116 THR A C 1
ATOM 957 O O . THR A 1 116 ? 0.594 -6.626 18.768 1.00 92.06 116 THR A O 1
ATOM 960 N N . ASN A 1 117 ? 2.271 -5.175 18.437 1.00 86.56 117 ASN A N 1
ATOM 961 C CA . ASN A 1 117 ? 3.353 -6.110 18.748 1.00 86.56 117 ASN A CA 1
ATOM 962 C C . ASN A 1 117 ? 3.265 -6.648 20.183 1.00 86.56 117 ASN A C 1
ATOM 964 O O . ASN A 1 117 ? 3.468 -7.841 20.399 1.00 86.56 117 ASN A O 1
ATOM 968 N N . ILE A 1 118 ? 2.918 -5.806 21.164 1.00 82.69 118 ILE A N 1
ATOM 969 C CA . ILE A 1 118 ? 2.712 -6.248 22.554 1.00 82.69 118 ILE A CA 1
ATOM 970 C C . ILE A 1 118 ? 1.537 -7.231 22.650 1.00 82.69 118 ILE A C 1
ATOM 972 O O . ILE A 1 118 ? 1.644 -8.245 23.341 1.00 82.69 118 ILE A O 1
ATOM 976 N N . LEU A 1 119 ? 0.423 -6.947 21.969 1.00 83.50 119 LEU A N 1
ATOM 977 C CA . LEU A 1 119 ? -0.757 -7.819 21.966 1.00 83.50 119 LEU A CA 1
ATOM 978 C C . LEU A 1 119 ? -0.478 -9.152 21.265 1.00 83.50 119 LEU A C 1
ATOM 980 O O . LEU A 1 119 ? -0.885 -10.206 21.760 1.00 83.50 119 LEU A O 1
ATOM 984 N N . THR A 1 120 ? 0.251 -9.118 20.150 1.00 85.31 120 THR A N 1
ATOM 985 C CA . THR A 1 120 ? 0.694 -10.319 19.434 1.00 85.31 120 THR A CA 1
ATOM 986 C C . THR A 1 120 ? 1.605 -11.158 20.318 1.00 85.31 120 THR A C 1
ATOM 988 O O . THR A 1 120 ? 1.305 -12.325 20.543 1.00 85.31 120 THR A O 1
ATOM 991 N N . TYR A 1 121 ? 2.623 -10.552 20.936 1.00 76.50 121 TYR A N 1
ATOM 992 C CA . TYR A 1 121 ? 3.501 -11.243 21.878 1.00 76.50 121 TYR A CA 1
ATOM 993 C C . TYR A 1 121 ? 2.723 -11.858 23.048 1.00 76.50 121 TYR A C 1
ATOM 995 O O . TYR A 1 121 ? 2.967 -12.999 23.428 1.00 76.50 121 TYR A O 1
ATOM 1003 N N . TYR A 1 122 ? 1.750 -11.141 23.619 1.00 74.81 122 TYR A N 1
ATOM 1004 C CA . TYR A 1 122 ? 0.902 -11.690 24.679 1.00 74.81 122 TYR A CA 1
ATOM 1005 C C . TYR A 1 122 ? 0.129 -12.933 24.215 1.00 74.81 122 TYR A C 1
ATOM 1007 O O . TYR A 1 122 ? 0.084 -13.931 24.938 1.00 74.81 122 TYR A O 1
ATOM 1015 N N . THR A 1 123 ? -0.439 -12.879 23.010 1.00 72.94 123 THR A N 1
ATOM 1016 C CA . THR A 1 123 ? -1.206 -13.978 22.405 1.00 72.94 123 THR A CA 1
ATOM 1017 C C . THR A 1 123 ? -0.306 -15.184 22.119 1.00 72.94 123 THR A C 1
ATOM 1019 O O . THR A 1 123 ? -0.623 -16.301 22.519 1.00 72.94 123 THR A O 1
ATOM 1022 N N . GLU A 1 124 ? 0.870 -14.963 21.531 1.00 75.44 124 GLU A N 1
ATOM 1023 C CA . GLU A 1 124 ? 1.874 -16.004 21.276 1.00 75.44 124 GLU A CA 1
ATOM 1024 C C . GLU A 1 124 ? 2.371 -16.652 22.572 1.00 75.44 124 GLU A C 1
ATOM 1026 O O . GLU A 1 124 ? 2.493 -17.874 22.662 1.00 75.44 124 GLU A O 1
ATOM 1031 N N . MET A 1 125 ? 2.624 -15.850 23.608 1.00 61.88 125 MET A N 1
ATOM 1032 C CA . MET A 1 125 ? 3.030 -16.357 24.916 1.00 61.88 125 MET A CA 1
ATOM 1033 C C . MET A 1 125 ? 1.923 -17.189 25.561 1.00 61.88 125 MET A C 1
ATOM 1035 O O . MET A 1 125 ? 2.215 -18.235 26.144 1.00 61.88 125 MET A O 1
ATOM 1039 N N . PHE A 1 126 ? 0.664 -16.754 25.455 1.00 66.00 126 PHE A N 1
ATOM 1040 C CA . PHE A 1 126 ? -0.482 -17.522 25.930 1.00 66.00 126 PHE A CA 1
ATOM 1041 C C . PHE A 1 126 ? -0.555 -18.889 25.237 1.00 66.00 126 PHE A C 1
ATOM 1043 O O . PHE A 1 126 ? -0.603 -19.908 25.928 1.00 66.00 126 PHE A O 1
ATOM 1050 N N . GLU A 1 127 ? -0.451 -18.927 23.907 1.00 66.44 127 GLU A N 1
ATOM 1051 C CA . GLU A 1 127 ? -0.447 -20.173 23.129 1.00 66.44 127 GLU A CA 1
ATOM 1052 C C . GLU A 1 127 ? 0.760 -21.069 23.441 1.00 66.44 127 GLU A C 1
ATOM 1054 O O . GLU A 1 127 ? 0.642 -22.289 23.601 1.00 66.44 127 GLU A O 1
ATOM 1059 N N . MET A 1 128 ? 1.940 -20.479 23.636 1.00 60.88 128 MET A N 1
ATOM 1060 C CA . MET A 1 128 ? 3.131 -21.222 24.044 1.00 60.88 128 MET A CA 1
ATOM 1061 C C . MET A 1 128 ? 2.948 -21.877 25.424 1.00 60.88 128 MET A C 1
ATOM 1063 O O . MET A 1 128 ? 3.367 -23.018 25.622 1.00 60.88 128 MET A O 1
ATOM 1067 N N . PHE A 1 129 ? 2.342 -21.190 26.396 1.00 54.12 129 PHE A N 1
ATOM 1068 C CA . PHE A 1 129 ? 2.055 -21.795 27.701 1.00 54.12 129 PHE A CA 1
ATOM 1069 C C . PHE A 1 129 ? 0.938 -22.835 27.613 1.00 54.12 129 PHE A C 1
ATOM 1071 O O . PHE A 1 129 ? 1.042 -23.881 28.259 1.00 54.12 129 PHE A O 1
ATOM 1078 N N . ARG A 1 130 ? -0.086 -22.584 26.788 1.00 56.50 130 ARG A N 1
ATOM 1079 C CA . ARG A 1 130 ? -1.186 -23.517 26.526 1.00 56.50 130 ARG A CA 1
ATOM 1080 C C . ARG A 1 130 ? -0.669 -24.839 25.957 1.00 56.50 130 ARG A C 1
ATOM 1082 O O . ARG A 1 130 ? -0.985 -25.894 26.492 1.00 56.50 130 ARG A O 1
ATOM 1089 N N . SER A 1 131 ? 0.191 -24.797 24.942 1.00 62.88 131 SER A N 1
ATOM 1090 C CA . SER A 1 131 ? 0.765 -26.006 24.322 1.00 62.88 131 SER A CA 1
ATOM 1091 C C . SER A 1 131 ? 1.644 -26.843 25.263 1.00 62.88 131 SER A C 1
ATOM 1093 O O . SER A 1 131 ? 1.875 -28.022 25.008 1.00 62.88 131 SER A O 1
ATOM 1095 N N . LYS A 1 132 ? 2.126 -26.264 26.371 1.00 55.81 132 LYS A N 1
ATOM 1096 C CA . LYS A 1 132 ? 2.972 -26.941 27.370 1.00 55.81 132 LYS A CA 1
ATOM 1097 C C . LYS A 1 132 ? 2.198 -27.435 28.595 1.00 55.81 132 LYS A C 1
ATOM 1099 O O . LYS A 1 132 ? 2.826 -27.981 29.502 1.00 55.81 132 LYS A O 1
ATOM 1104 N N . LEU A 1 133 ? 0.871 -27.267 28.629 1.00 50.06 133 LEU A N 1
ATOM 1105 C CA . LEU A 1 133 ? 0.017 -27.622 29.770 1.00 50.06 133 LEU A CA 1
ATOM 1106 C C . LEU A 1 133 ? 0.204 -29.065 30.244 1.00 50.06 133 LEU A C 1
ATOM 1108 O O . LEU A 1 133 ? 0.374 -29.279 31.444 1.00 50.06 133 LEU A O 1
ATOM 1112 N N . ASP A 1 134 ? 0.278 -30.022 29.321 1.00 46.88 134 ASP A N 1
ATOM 1113 C CA . ASP A 1 134 ? 0.437 -31.447 29.644 1.00 46.88 134 ASP A CA 1
ATOM 1114 C C . ASP A 1 134 ? 1.739 -31.745 30.408 1.00 46.88 134 ASP A C 1
ATOM 1116 O O . ASP A 1 134 ? 1.792 -32.651 31.237 1.00 46.88 134 ASP A O 1
ATOM 1120 N N . ASN A 1 135 ? 2.777 -30.928 30.205 1.00 51.06 135 ASN A N 1
ATOM 1121 C CA . ASN A 1 135 ? 4.085 -31.097 30.840 1.00 51.06 135 ASN A CA 1
ATOM 1122 C C . ASN A 1 135 ? 4.164 -30.483 32.251 1.00 51.06 135 ASN A C 1
ATOM 1124 O O . ASN A 1 135 ? 5.136 -30.727 32.971 1.00 51.06 135 ASN A O 1
ATOM 1128 N N . TYR A 1 136 ? 3.181 -29.670 32.657 1.00 43.34 136 TYR A N 1
ATOM 1129 C CA . TYR A 1 136 ? 3.167 -29.024 33.976 1.00 43.34 136 TYR A CA 1
ATOM 1130 C C . TYR A 1 136 ? 2.554 -29.899 35.078 1.00 43.34 136 TYR A C 1
ATOM 1132 O O . TYR A 1 136 ? 2.801 -29.643 36.260 1.00 43.34 136 TYR A O 1
ATOM 1140 N N . PHE A 1 137 ? 1.799 -30.943 34.727 1.00 42.47 137 PHE A N 1
ATOM 1141 C CA . PHE A 1 137 ? 1.184 -31.852 35.693 1.00 42.47 137 PHE A CA 1
ATOM 1142 C C . PHE A 1 137 ? 2.088 -33.069 35.952 1.00 42.47 137 PHE A C 1
ATOM 1144 O O . PHE A 1 137 ? 2.469 -33.790 35.035 1.00 42.47 137 PHE A O 1
ATOM 1151 N N . LYS A 1 138 ? 2.440 -33.312 37.223 1.00 49.25 138 LYS A N 1
ATOM 1152 C CA . LYS A 1 138 ? 3.136 -34.533 37.673 1.00 49.25 138 LYS A CA 1
ATOM 1153 C C . LYS A 1 138 ? 2.186 -35.391 38.515 1.00 49.25 138 LYS A C 1
ATOM 1155 O O . LYS A 1 138 ? 1.447 -34.854 39.339 1.00 49.25 138 LYS A O 1
ATOM 1160 N N . TYR A 1 139 ? 2.242 -36.711 38.315 1.00 39.97 139 TYR A N 1
ATOM 1161 C CA . TYR A 1 139 ? 1.460 -37.727 39.041 1.00 39.97 139 TYR A CA 1
ATOM 1162 C C . TYR A 1 139 ? 1.518 -37.540 40.573 1.00 39.97 139 TYR A C 1
ATOM 1164 O O . TYR A 1 139 ? 2.576 -37.162 41.085 1.00 39.97 139 TYR A O 1
ATOM 1172 N N . PRO A 1 140 ? 0.419 -37.811 41.319 1.00 41.88 140 PRO A N 1
ATOM 1173 C CA . PRO A 1 140 ? -0.675 -38.740 40.992 1.00 41.88 140 PRO A CA 1
ATOM 1174 C C . PRO A 1 140 ? -2.015 -38.093 40.584 1.00 41.88 140 PRO A C 1
ATOM 1176 O O . PRO A 1 140 ? -3.026 -38.787 40.544 1.00 41.88 140 PRO A O 1
ATOM 1179 N N . ALA A 1 141 ? -2.067 -36.786 40.318 1.00 46.91 141 ALA A N 1
ATOM 1180 C CA . ALA A 1 141 ? -3.311 -36.128 39.912 1.00 46.91 141 ALA A CA 1
ATOM 1181 C C . ALA A 1 141 ? -3.531 -36.250 38.394 1.00 46.91 141 ALA A C 1
ATOM 1183 O O . ALA A 1 141 ? -2.639 -35.895 37.624 1.00 46.91 141 ALA A O 1
ATOM 1184 N N . GLU A 1 142 ? -4.710 -36.722 37.972 1.00 45.53 142 GLU A N 1
ATOM 1185 C CA . GLU A 1 142 ? -5.129 -36.653 36.567 1.00 45.53 142 GLU A CA 1
ATOM 1186 C C . GLU A 1 142 ? -5.107 -35.184 36.104 1.00 45.53 142 GLU A C 1
ATOM 1188 O O . GLU A 1 142 ? -5.706 -34.329 36.771 1.00 45.53 142 GLU A O 1
ATOM 1193 N N . PRO A 1 143 ? -4.397 -34.851 35.009 1.00 44.09 143 PRO A N 1
ATOM 1194 C CA . PRO A 1 143 ? -4.369 -33.492 34.492 1.00 44.09 143 PRO A CA 1
ATOM 1195 C C . PRO A 1 143 ? -5.786 -33.087 34.091 1.00 44.09 143 PRO A C 1
ATOM 1197 O O . PRO A 1 143 ? -6.396 -33.714 33.228 1.00 44.09 143 PRO A O 1
ATOM 1200 N N . MET A 1 144 ? -6.324 -32.042 34.726 1.00 43.62 144 MET A N 1
ATOM 1201 C CA . MET A 1 144 ? -7.578 -31.441 34.279 1.00 43.62 144 MET A CA 1
ATOM 1202 C C . MET A 1 144 ? -7.299 -30.759 32.933 1.00 43.62 144 MET A C 1
ATOM 1204 O O . MET A 1 144 ? -6.547 -29.777 32.914 1.00 43.62 144 MET A O 1
ATOM 1208 N N . PRO A 1 145 ? -7.860 -31.250 31.813 1.00 43.34 145 PRO A N 1
ATOM 1209 C CA . PRO A 1 145 ? -7.630 -30.637 30.518 1.00 43.34 145 PRO A CA 1
ATOM 1210 C C . PRO A 1 145 ? -8.190 -29.218 30.546 1.00 43.34 145 PRO A C 1
ATOM 1212 O O . PRO A 1 145 ? -9.292 -28.967 31.039 1.00 43.34 145 PRO A O 1
ATOM 1215 N N . TRP A 1 146 ? -7.406 -28.278 30.030 1.00 46.12 146 TRP A N 1
ATOM 1216 C CA . TRP A 1 146 ? -7.793 -26.879 29.910 1.00 46.12 146 TRP A CA 1
ATOM 1217 C C . TRP A 1 146 ? -8.988 -26.768 28.955 1.00 46.12 146 TRP A C 1
ATOM 1219 O O . TRP A 1 146 ? -8.833 -26.776 27.739 1.00 46.12 146 TRP A O 1
ATOM 1229 N N . ASN A 1 147 ? -10.197 -26.713 29.514 1.00 44.97 147 ASN A N 1
ATOM 1230 C CA . ASN A 1 147 ? -11.472 -26.785 28.793 1.00 44.97 147 ASN A CA 1
ATOM 1231 C C . ASN A 1 147 ? -12.112 -25.407 28.555 1.00 44.97 147 ASN A C 1
ATOM 1233 O O . ASN A 1 147 ? -13.324 -25.308 28.357 1.00 44.97 147 ASN A O 1
ATOM 1237 N N . PHE A 1 148 ? -11.313 -24.339 28.613 1.00 52.62 148 PHE A N 1
ATOM 1238 C CA . PHE A 1 148 ? -11.811 -22.982 28.429 1.00 52.62 148 PHE A CA 1
ATOM 1239 C C . PHE A 1 148 ? -12.019 -22.674 26.952 1.00 52.62 148 PHE A C 1
ATOM 1241 O O . PHE A 1 148 ? -11.159 -22.956 26.114 1.00 52.62 148 PHE A O 1
ATOM 1248 N N . ASP A 1 149 ? -13.153 -22.042 26.677 1.00 55.25 149 ASP A N 1
ATOM 1249 C CA . ASP A 1 149 ? -13.448 -21.447 25.385 1.00 55.25 149 ASP A CA 1
ATOM 1250 C C . ASP A 1 149 ? -12.465 -20.293 25.129 1.00 55.25 149 ASP A C 1
ATOM 1252 O O . ASP A 1 149 ? -12.371 -19.342 25.911 1.00 55.25 149 ASP A O 1
ATOM 1256 N N . GLU A 1 150 ? -11.679 -20.422 24.065 1.00 56.75 150 GLU A N 1
ATOM 1257 C CA . GLU A 1 150 ? -10.649 -19.467 23.654 1.00 56.75 150 GLU A CA 1
ATOM 1258 C C . GLU A 1 150 ? -11.251 -18.092 23.337 1.00 56.75 150 GLU A C 1
ATOM 1260 O O . GLU A 1 150 ? -10.663 -17.058 23.664 1.00 56.75 150 GLU A O 1
ATOM 1265 N N . GLU A 1 151 ? -12.488 -18.078 22.832 1.00 61.84 151 GLU A N 1
ATOM 1266 C CA . GLU A 1 151 ? -13.240 -16.863 22.532 1.00 61.84 151 GLU A CA 1
ATOM 1267 C C . GLU A 1 151 ? -13.550 -16.053 23.804 1.00 61.84 151 GLU A C 1
ATOM 1269 O O . GLU A 1 151 ? -13.676 -14.831 23.754 1.00 61.84 151 GLU A O 1
ATOM 1274 N N . LEU A 1 152 ? -13.595 -16.700 24.975 1.00 56.66 152 LEU A N 1
ATOM 1275 C CA . LEU A 1 152 ? -13.829 -16.021 26.253 1.00 56.66 152 LEU A CA 1
ATOM 1276 C C . LEU A 1 152 ? -12.575 -15.360 26.832 1.00 56.66 152 LEU A C 1
ATOM 1278 O O . LEU A 1 152 ? -12.713 -14.423 27.613 1.00 56.66 152 LEU A O 1
ATOM 1282 N N . VAL A 1 153 ? -11.379 -15.857 26.506 1.00 59.91 153 VAL A N 1
ATOM 1283 C CA . VAL A 1 153 ? -10.112 -15.382 27.096 1.00 59.91 153 VAL A CA 1
ATOM 1284 C C . VAL A 1 153 ? -9.371 -14.432 26.164 1.00 59.91 153 VAL A C 1
ATOM 1286 O O . VAL A 1 153 ? -8.760 -13.481 26.641 1.00 59.91 153 VAL A O 1
ATOM 1289 N N . LEU A 1 154 ? -9.418 -14.690 24.855 1.00 70.12 154 LEU A N 1
ATOM 1290 C CA . LEU A 1 154 ? -8.711 -13.906 23.844 1.00 70.12 154 LEU A CA 1
ATOM 1291 C C . LEU A 1 154 ? -9.650 -13.144 22.912 1.00 70.12 154 LEU A C 1
ATOM 1293 O O . LEU A 1 154 ? -9.190 -12.245 22.217 1.00 70.12 154 LEU A O 1
ATOM 1297 N N . GLY A 1 155 ? -10.955 -13.439 22.902 1.00 75.56 155 GLY A N 1
ATOM 1298 C CA . GLY A 1 155 ? -11.879 -12.858 21.923 1.00 75.56 155 GLY A CA 1
ATOM 1299 C C . GLY A 1 155 ? -11.875 -11.328 21.909 1.00 75.56 155 GLY A C 1
ATOM 1300 O O . GLY A 1 155 ? -11.945 -10.720 20.838 1.00 75.56 155 GLY A O 1
ATOM 1301 N N . ARG A 1 156 ? -11.716 -10.680 23.072 1.00 79.88 156 ARG A N 1
ATOM 1302 C CA . ARG A 1 156 ? -11.624 -9.217 23.145 1.00 79.88 156 ARG A CA 1
ATOM 1303 C C . ARG A 1 156 ? -10.303 -8.687 22.589 1.00 79.88 156 ARG A C 1
ATOM 1305 O O . ARG A 1 156 ? -10.347 -7.762 21.780 1.00 79.88 156 ARG A O 1
ATOM 1312 N N . ILE A 1 157 ? -9.161 -9.277 22.956 1.00 82.00 157 ILE A N 1
ATOM 1313 C CA . ILE A 1 157 ? -7.855 -8.972 22.344 1.00 82.00 157 ILE A CA 1
ATOM 1314 C C . ILE A 1 157 ? -7.894 -9.187 20.832 1.00 82.00 157 ILE A C 1
ATOM 1316 O O . ILE A 1 157 ? -7.485 -8.295 20.098 1.00 82.00 157 ILE A O 1
ATOM 1320 N N . THR A 1 158 ? -8.433 -10.306 20.347 1.00 86.50 158 THR A N 1
ATOM 1321 C CA . THR A 1 158 ? -8.517 -10.601 18.912 1.00 86.50 158 THR A CA 1
ATOM 1322 C C . THR A 1 158 ? -9.367 -9.566 18.176 1.00 86.50 158 THR A C 1
ATOM 1324 O O . THR A 1 158 ? -8.974 -9.080 17.116 1.00 86.50 158 THR A O 1
ATOM 1327 N N . ASN A 1 159 ? -10.521 -9.181 18.731 1.00 88.69 159 ASN A N 1
ATOM 1328 C CA . ASN A 1 159 ? -11.361 -8.136 18.142 1.00 88.69 159 ASN A CA 1
ATOM 1329 C C . ASN A 1 159 ? -10.677 -6.764 18.180 1.00 88.69 159 ASN A C 1
ATOM 1331 O O . ASN A 1 159 ? -10.772 -6.008 17.216 1.00 88.69 159 ASN A O 1
ATOM 1335 N N . PHE A 1 160 ? -9.943 -6.458 19.251 1.00 90.06 160 PHE A N 1
ATOM 1336 C CA . PHE A 1 160 ? -9.148 -5.239 19.329 1.00 90.06 160 PHE A CA 1
ATOM 1337 C C . PHE A 1 160 ? -7.995 -5.245 18.316 1.00 90.06 160 PHE A C 1
ATOM 1339 O O . PHE A 1 160 ? -7.814 -4.263 17.615 1.00 90.06 160 PHE A O 1
ATOM 1346 N N . GLN A 1 161 ? -7.271 -6.351 18.140 1.00 91.06 161 GLN A N 1
ATOM 1347 C CA . GLN A 1 161 ? -6.227 -6.479 17.116 1.00 91.06 161 GLN A CA 1
ATOM 1348 C C . GLN A 1 161 ? -6.786 -6.285 15.701 1.00 91.06 161 GLN A C 1
ATOM 1350 O O . GLN A 1 161 ? -6.172 -5.577 14.906 1.00 91.06 161 GLN A O 1
ATOM 1355 N N . LYS A 1 162 ? -7.968 -6.842 15.393 1.00 92.75 162 LYS A N 1
ATOM 1356 C CA . LYS A 1 162 ? -8.669 -6.572 14.123 1.00 92.75 162 LYS A CA 1
ATOM 1357 C C . LYS A 1 162 ? -8.970 -5.081 13.960 1.00 92.75 162 LYS A C 1
ATOM 1359 O O . LYS A 1 162 ? -8.676 -4.517 12.913 1.00 92.75 162 LYS A O 1
ATOM 1364 N N . ARG A 1 163 ? -9.472 -4.434 15.018 1.00 93.88 163 ARG A N 1
ATOM 1365 C CA . ARG A 1 163 ? -9.730 -2.988 15.038 1.00 93.88 163 ARG A CA 1
ATOM 1366 C C . ARG A 1 163 ? -8.460 -2.172 14.779 1.00 93.88 163 ARG A C 1
ATOM 1368 O O . ARG A 1 163 ? -8.482 -1.252 13.970 1.00 93.88 163 ARG A O 1
ATOM 1375 N N . LEU A 1 164 ? -7.350 -2.518 15.432 1.00 94.69 164 LEU A N 1
ATOM 1376 C CA . LEU A 1 164 ? -6.062 -1.856 15.215 1.00 94.69 164 LEU A CA 1
ATOM 1377 C C . LEU A 1 164 ? -5.551 -2.073 13.788 1.00 94.69 164 LEU A C 1
ATOM 1379 O O . LEU A 1 164 ? -5.000 -1.145 13.209 1.00 94.69 164 LEU A O 1
ATOM 1383 N N . ALA A 1 165 ? -5.763 -3.250 13.196 1.00 94.81 165 ALA A N 1
ATOM 1384 C CA . ALA A 1 165 ? -5.404 -3.505 11.804 1.00 94.81 165 ALA A CA 1
ATOM 1385 C C . ALA A 1 165 ? -6.207 -2.622 10.833 1.00 94.81 165 ALA A C 1
ATOM 1387 O O . ALA A 1 165 ? -5.625 -2.030 9.930 1.00 94.81 165 ALA A O 1
ATOM 1388 N N . GLU A 1 166 ? -7.515 -2.457 11.048 1.00 94.94 166 GLU A N 1
ATOM 1389 C CA . GLU A 1 166 ? -8.348 -1.544 10.250 1.00 94.94 166 GLU A CA 1
ATOM 1390 C C . GLU A 1 166 ? -7.857 -0.089 10.369 1.00 94.94 166 GLU A C 1
ATOM 1392 O O . GLU A 1 166 ? -7.656 0.585 9.358 1.00 94.94 166 GLU A O 1
ATOM 1397 N N . ILE A 1 167 ? -7.556 0.380 11.586 1.00 94.75 167 ILE A N 1
ATOM 1398 C CA . ILE A 1 167 ? -6.977 1.718 11.812 1.00 94.75 167 ILE A CA 1
ATOM 1399 C C . ILE A 1 167 ? -5.605 1.847 11.134 1.00 94.75 167 ILE A C 1
ATOM 1401 O O . ILE A 1 167 ? -5.312 2.879 10.529 1.00 94.75 167 ILE A O 1
ATOM 1405 N N . LYS A 1 168 ? -4.781 0.793 11.169 1.00 94.81 168 LYS A N 1
ATOM 1406 C CA . LYS A 1 168 ? -3.481 0.765 10.492 1.00 94.81 168 LYS A CA 1
ATOM 1407 C C . LYS A 1 168 ? -3.643 0.999 8.994 1.00 94.81 168 LYS A C 1
ATOM 1409 O O . LYS A 1 168 ? -2.982 1.879 8.454 1.00 94.81 168 LYS A O 1
ATOM 1414 N N . THR A 1 169 ? -4.570 0.289 8.345 1.00 94.12 169 THR A N 1
ATOM 1415 C CA . THR A 1 169 ? -4.820 0.460 6.901 1.00 94.12 169 THR A CA 1
ATOM 1416 C C . THR A 1 169 ? -5.298 1.870 6.542 1.00 94.12 169 THR A C 1
ATOM 1418 O O . THR A 1 169 ? -4.959 2.392 5.475 1.00 94.12 169 THR A O 1
ATOM 1421 N N . LEU A 1 170 ? -6.053 2.516 7.439 1.00 94.75 170 LEU A N 1
ATOM 1422 C CA . LEU A 1 170 ? -6.487 3.902 7.279 1.00 94.75 170 LEU A CA 1
ATOM 1423 C C . LEU A 1 170 ? -5.289 4.856 7.332 1.00 94.75 170 LEU A C 1
ATOM 1425 O O . LEU A 1 170 ? -5.162 5.718 6.466 1.00 94.75 170 LEU A O 1
ATOM 1429 N N . PHE A 1 171 ? -4.387 4.680 8.297 1.00 95.06 171 PHE A N 1
ATOM 1430 C CA . PHE A 1 171 ? -3.182 5.503 8.422 1.00 95.06 171 PHE A CA 1
ATOM 1431 C C . PHE A 1 171 ? -2.162 5.274 7.309 1.00 95.06 171 PHE A C 1
ATOM 1433 O O . PHE A 1 171 ? -1.630 6.245 6.781 1.00 95.06 171 PHE A O 1
ATOM 1440 N N . GLU A 1 172 ? -1.942 4.032 6.879 1.00 94.88 172 GLU A N 1
ATOM 1441 C CA . GLU A 1 172 ? -1.122 3.735 5.696 1.00 94.88 172 GLU A CA 1
ATOM 1442 C C . GLU A 1 172 ? -1.709 4.405 4.444 1.00 94.88 172 GLU A C 1
ATOM 1444 O O . GLU A 1 172 ? -0.989 5.008 3.649 1.00 94.88 172 GLU A O 1
ATOM 1449 N N . THR A 1 173 ? -3.039 4.387 4.296 1.00 94.94 173 THR A N 1
ATOM 1450 C CA . THR A 1 173 ? -3.719 5.122 3.221 1.00 94.94 173 THR A CA 1
ATOM 1451 C C . THR A 1 173 ? -3.507 6.626 3.344 1.00 94.94 173 THR A C 1
ATOM 1453 O O . THR A 1 173 ? -3.180 7.271 2.349 1.00 94.94 173 THR A O 1
ATOM 1456 N N . ALA A 1 174 ? -3.653 7.187 4.543 1.00 95.19 174 ALA A N 1
ATOM 1457 C CA . ALA A 1 174 ? -3.458 8.611 4.768 1.00 95.19 174 ALA A CA 1
ATOM 1458 C C . ALA A 1 174 ? -2.025 9.053 4.455 1.00 95.19 174 ALA A C 1
ATOM 1460 O O . ALA A 1 174 ? -1.834 10.071 3.795 1.00 95.19 174 ALA A O 1
ATOM 1461 N N . GLN A 1 175 ? -1.027 8.253 4.832 1.00 93.81 175 GLN A N 1
ATOM 1462 C CA . GLN A 1 175 ? 0.376 8.518 4.530 1.00 93.81 175 GLN A CA 1
ATOM 1463 C C . GLN A 1 175 ? 0.639 8.615 3.019 1.00 93.81 175 GLN A C 1
ATOM 1465 O O . GLN A 1 175 ? 1.401 9.479 2.588 1.00 93.81 175 GLN A O 1
ATOM 1470 N N . GLU A 1 176 ? -0.000 7.773 2.202 1.00 94.25 176 GLU A N 1
ATOM 1471 C CA . GLU A 1 176 ? 0.100 7.876 0.741 1.00 94.25 176 GLU A CA 1
ATOM 1472 C C . GLU A 1 176 ? -0.603 9.125 0.198 1.00 94.25 176 GLU A C 1
ATOM 1474 O O . GLU A 1 176 ? -0.040 9.839 -0.630 1.00 94.25 176 GLU A O 1
ATOM 1479 N N . TYR A 1 177 ? -1.802 9.439 0.692 1.00 95.75 177 TYR A N 1
ATOM 1480 C CA . TYR A 1 177 ? -2.561 10.601 0.227 1.00 95.75 177 TYR A CA 1
ATOM 1481 C C . TYR A 1 177 ? -1.927 11.937 0.635 1.00 95.75 177 TYR A C 1
ATOM 1483 O O . TYR A 1 177 ? -1.974 12.888 -0.144 1.00 95.75 177 TYR A O 1
ATOM 1491 N N . PHE A 1 178 ? -1.261 12.022 1.790 1.00 94.19 178 PHE A N 1
ATOM 1492 C CA . PHE A 1 178 ? -0.534 13.232 2.186 1.00 94.19 178 PHE A CA 1
ATOM 1493 C C . PHE A 1 178 ? 0.652 13.551 1.264 1.00 94.19 178 PHE A C 1
ATOM 1495 O O . PHE A 1 178 ? 1.018 14.715 1.118 1.00 94.19 178 PHE A O 1
ATOM 1502 N N . LYS A 1 179 ? 1.213 12.559 0.556 1.00 93.19 179 LYS A N 1
ATOM 1503 C CA . LYS A 1 179 ? 2.267 12.795 -0.450 1.00 93.19 179 LYS A CA 1
ATOM 1504 C C . LYS A 1 179 ? 1.757 13.575 -1.667 1.00 93.19 179 LYS A C 1
ATOM 1506 O O . LYS A 1 179 ? 2.559 14.226 -2.335 1.00 93.19 179 LYS A O 1
ATOM 1511 N N . LEU A 1 180 ? 0.448 13.543 -1.942 1.00 93.25 180 LEU A N 1
ATOM 1512 C CA . LEU A 1 180 ? -0.159 14.246 -3.078 1.00 93.25 180 LEU A CA 1
ATOM 1513 C C . LEU A 1 180 ? -0.029 15.770 -2.969 1.00 93.25 180 LEU A C 1
ATOM 1515 O O . LEU A 1 180 ? 0.027 16.437 -3.997 1.00 93.25 180 LEU A O 1
ATOM 1519 N N . GLU A 1 181 ? 0.075 16.316 -1.753 1.00 91.38 181 GLU A N 1
ATOM 1520 C CA . GLU A 1 181 ? 0.224 17.759 -1.513 1.00 91.38 181 GLU A CA 1
ATOM 1521 C C . GLU A 1 181 ? 1.447 18.350 -2.227 1.00 91.38 181 GLU A C 1
ATOM 1523 O O . GLU A 1 181 ? 1.408 19.469 -2.729 1.00 91.38 181 GLU A O 1
ATOM 1528 N N . LYS A 1 182 ? 2.537 17.578 -2.287 1.00 87.38 182 LYS A N 1
ATOM 1529 C CA . LYS A 1 182 ? 3.828 18.001 -2.850 1.00 87.38 182 LYS A CA 1
ATOM 1530 C C . LYS A 1 182 ? 4.040 17.504 -4.281 1.00 87.38 182 LYS A C 1
ATOM 1532 O O . LYS A 1 182 ? 5.150 17.597 -4.803 1.00 87.38 182 LYS A O 1
ATOM 1537 N N . MET A 1 183 ? 3.018 16.913 -4.900 1.00 90.25 183 MET A N 1
ATOM 1538 C CA . MET A 1 183 ? 3.145 16.300 -6.216 1.00 90.25 183 MET A CA 1
ATOM 1539 C C . MET A 1 183 ? 3.059 17.350 -7.328 1.00 90.25 183 MET A C 1
ATOM 1541 O O . MET A 1 183 ? 2.017 17.964 -7.559 1.00 90.25 183 MET A O 1
ATOM 1545 N N . GLU A 1 184 ? 4.149 17.500 -8.080 1.00 87.12 184 GLU A N 1
ATOM 1546 C CA . GLU A 1 184 ? 4.256 18.485 -9.155 1.00 87.12 184 GLU A CA 1
ATOM 1547 C C . GLU A 1 184 ? 4.601 17.825 -10.494 1.00 87.12 184 GLU A C 1
ATOM 1549 O O . GLU A 1 184 ? 5.646 17.193 -10.650 1.00 87.12 184 GLU A O 1
ATOM 1554 N N . PHE A 1 185 ? 3.734 18.012 -11.493 1.00 84.19 185 PHE A N 1
ATOM 1555 C CA . PHE A 1 185 ? 3.985 17.613 -12.875 1.00 84.19 185 PHE A CA 1
ATOM 1556 C C . PHE A 1 185 ? 4.440 18.815 -13.704 1.00 84.19 185 PHE A C 1
ATOM 1558 O O . PHE A 1 185 ? 3.729 19.815 -13.836 1.00 84.19 185 PHE A O 1
ATOM 1565 N N . ALA A 1 186 ? 5.607 18.692 -14.334 1.00 73.31 186 ALA A N 1
ATOM 1566 C CA . ALA A 1 186 ? 6.070 19.636 -15.344 1.00 73.31 186 ALA A CA 1
ATOM 1567 C C . ALA A 1 186 ? 5.483 19.279 -16.722 1.00 73.31 186 ALA A C 1
ATOM 1569 O O . ALA A 1 186 ? 5.444 18.110 -17.096 1.00 73.31 186 ALA A O 1
ATOM 1570 N N . GLY A 1 187 ? 5.044 20.276 -17.498 1.00 72.62 187 GLY A N 1
ATOM 1571 C CA . GLY A 1 187 ? 4.530 20.072 -18.859 1.00 72.62 187 GLY A CA 1
ATOM 1572 C C . GLY A 1 187 ? 3.365 20.992 -19.225 1.00 72.62 187 GLY A C 1
ATOM 1573 O O . GLY A 1 187 ? 2.889 21.772 -18.399 1.00 72.62 187 GLY A O 1
ATOM 1574 N N . LEU A 1 188 ? 2.884 20.888 -20.470 1.00 75.44 188 LEU A N 1
ATOM 1575 C CA . LEU A 1 188 ? 1.825 21.753 -21.016 1.00 75.44 188 LEU A CA 1
ATOM 1576 C C . LEU A 1 188 ? 0.497 21.623 -20.259 1.00 75.44 188 LEU A C 1
ATOM 1578 O O . LEU A 1 188 ? -0.180 22.627 -20.045 1.00 75.44 188 LEU A O 1
ATOM 1582 N N . LYS A 1 189 ? 0.134 20.412 -19.818 1.00 82.94 189 LYS A N 1
ATOM 1583 C CA . LYS A 1 189 ? -1.061 20.183 -18.990 1.00 82.94 189 LYS A CA 1
ATOM 1584 C C . LYS A 1 189 ? -0.723 19.881 -17.530 1.00 82.94 189 LYS A C 1
ATOM 1586 O O . LYS A 1 189 ? -1.642 19.692 -16.738 1.00 82.94 189 LYS A O 1
ATOM 1591 N N . GLY A 1 190 ? 0.556 19.931 -17.143 1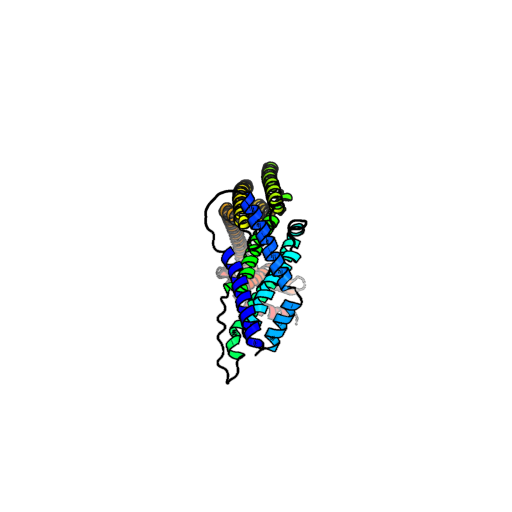.00 85.88 190 GLY A N 1
ATOM 1592 C CA . GLY A 1 190 ? 1.016 19.650 -15.779 1.00 85.88 190 GLY A CA 1
ATOM 1593 C C . GLY A 1 190 ? 0.270 20.464 -14.720 1.00 85.88 190 GLY A C 1
ATOM 1594 O O . GLY A 1 190 ? -0.264 19.897 -13.775 1.00 85.88 190 GLY A O 1
ATOM 1595 N N . LYS A 1 191 ? 0.077 21.772 -14.954 1.00 88.00 191 LYS A N 1
ATOM 1596 C CA . LYS A 1 191 ? -0.716 22.644 -14.062 1.00 88.00 191 LYS A CA 1
ATOM 1597 C C . LYS A 1 191 ? -2.167 22.182 -13.888 1.00 88.00 191 LYS A C 1
ATOM 1599 O O . LYS A 1 191 ? -2.700 22.238 -12.785 1.00 88.00 191 LYS A O 1
ATOM 1604 N N . VAL A 1 192 ? -2.807 21.730 -14.967 1.00 91.62 192 VAL A N 1
ATOM 1605 C CA . VAL A 1 192 ? -4.199 21.253 -14.932 1.00 91.62 192 VAL A CA 1
ATOM 1606 C C . VAL A 1 192 ? -4.289 19.919 -14.190 1.00 91.62 192 VAL A C 1
ATOM 1608 O O . VAL A 1 192 ? -5.223 19.717 -13.420 1.00 91.62 192 VAL A O 1
ATOM 1611 N N . LEU A 1 193 ? -3.321 19.019 -14.390 1.00 92.19 193 LEU A N 1
ATOM 1612 C CA . LEU A 1 193 ? -3.252 17.743 -13.673 1.00 92.19 193 LEU A CA 1
ATOM 1613 C C . LEU A 1 193 ? -2.998 17.958 -12.176 1.00 92.19 193 LEU A C 1
ATOM 1615 O O . LEU A 1 193 ? -3.735 17.407 -11.366 1.00 92.19 193 LEU A O 1
ATOM 1619 N N . CYS A 1 194 ? -2.044 18.820 -11.812 1.00 93.25 194 CYS A N 1
ATOM 1620 C CA . CYS A 1 194 ? -1.786 19.206 -10.422 1.00 93.25 194 CYS A CA 1
ATOM 1621 C C . CYS A 1 194 ? -3.023 19.800 -9.749 1.00 93.25 194 CYS A C 1
ATOM 1623 O O . CYS A 1 194 ? -3.339 19.409 -8.634 1.00 93.25 194 CYS A O 1
ATOM 1625 N N . SER A 1 195 ? -3.766 20.676 -10.436 1.00 93.56 195 SER A N 1
ATOM 1626 C CA . SER A 1 195 ? -5.019 21.222 -9.897 1.00 93.56 195 SER A CA 1
ATOM 1627 C C . SER A 1 195 ? -6.028 20.117 -9.580 1.00 93.56 195 SER A C 1
ATOM 1629 O O . SER A 1 195 ? -6.594 20.106 -8.496 1.00 93.56 195 SER A O 1
ATOM 1631 N N . LYS A 1 196 ? -6.216 19.145 -10.484 1.00 95.19 196 LYS A N 1
ATOM 1632 C CA . LYS A 1 196 ? -7.131 18.016 -10.243 1.00 95.19 196 LYS A CA 1
ATOM 1633 C C . LYS A 1 196 ? -6.672 17.118 -9.090 1.00 95.19 196 LYS A C 1
ATOM 1635 O O . LYS A 1 196 ? -7.509 16.596 -8.362 1.00 95.19 196 LYS A O 1
ATOM 1640 N N . ILE A 1 197 ? -5.362 16.910 -8.943 1.00 96.00 197 ILE A N 1
ATOM 1641 C CA . ILE A 1 197 ? -4.787 16.138 -7.828 1.00 96.00 197 ILE A CA 1
ATOM 1642 C C . ILE A 1 197 ? -5.024 16.875 -6.514 1.00 96.00 197 ILE A C 1
ATOM 1644 O O . ILE A 1 197 ? -5.448 16.255 -5.542 1.00 96.00 197 ILE A O 1
ATOM 1648 N N . TYR A 1 198 ? -4.817 18.191 -6.505 1.00 95.69 198 TYR A N 1
ATOM 1649 C CA . TYR A 1 198 ? -5.059 19.027 -5.339 1.00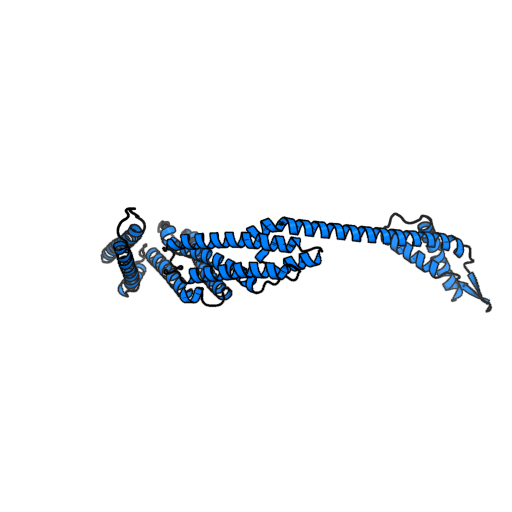 95.69 198 TYR A CA 1
ATOM 1650 C C . TYR A 1 198 ? -6.534 18.998 -4.913 1.00 95.69 198 TYR A C 1
ATOM 1652 O O . TYR A 1 198 ? -6.819 18.783 -3.739 1.00 95.69 198 TYR A O 1
ATOM 1660 N N . ASP A 1 199 ? -7.475 19.064 -5.861 1.00 96.50 199 ASP A N 1
ATOM 1661 C CA . ASP A 1 199 ? -8.910 18.933 -5.564 1.00 96.50 199 ASP A CA 1
ATOM 1662 C C . ASP A 1 199 ? -9.252 17.587 -4.891 1.00 96.50 199 ASP A C 1
ATOM 1664 O O . ASP A 1 199 ? -10.166 17.503 -4.066 1.00 96.50 199 ASP A O 1
ATOM 1668 N N . ILE A 1 200 ? -8.565 16.500 -5.267 1.00 97.38 200 ILE A N 1
ATOM 1669 C CA . ILE A 1 200 ? -8.730 15.179 -4.639 1.00 97.38 200 ILE A CA 1
ATOM 1670 C C . ILE A 1 200 ? -8.094 15.170 -3.248 1.00 97.38 200 ILE A C 1
ATOM 1672 O O . ILE A 1 200 ? -8.705 14.663 -2.308 1.00 97.38 200 ILE A O 1
ATOM 1676 N N . TYR A 1 201 ? -6.907 15.758 -3.105 1.00 97.44 201 TYR A N 1
ATOM 1677 C CA . TYR A 1 201 ? -6.222 15.905 -1.825 1.00 97.44 201 TYR A CA 1
ATOM 1678 C C . TYR A 1 201 ? -7.079 16.675 -0.810 1.00 97.44 201 TYR A C 1
ATOM 1680 O O . TYR A 1 201 ? -7.293 16.178 0.292 1.00 97.44 201 TYR A O 1
ATOM 1688 N N . GLU A 1 202 ? -7.671 17.815 -1.177 1.00 97.50 202 GLU A N 1
ATOM 1689 C CA . GLU A 1 202 ? -8.543 18.580 -0.272 1.00 97.50 202 GLU A CA 1
ATOM 1690 C C . GLU A 1 202 ? -9.775 17.776 0.169 1.00 97.50 202 GLU A C 1
ATOM 1692 O O . GLU A 1 202 ? -10.148 17.779 1.347 1.00 97.50 202 GLU A O 1
ATOM 1697 N N . LYS A 1 203 ? -10.398 17.036 -0.758 1.00 97.94 203 LYS A N 1
ATOM 1698 C CA . LYS A 1 203 ? -11.524 16.141 -0.438 1.00 97.94 203 LYS A CA 1
ATOM 1699 C C . LYS A 1 203 ? -11.103 15.022 0.510 1.00 97.94 203 LYS A C 1
ATOM 1701 O O . LYS A 1 203 ? -11.862 14.691 1.420 1.00 97.94 203 LYS A O 1
ATOM 1706 N N . PHE A 1 204 ? -9.915 14.456 0.308 1.00 97.81 204 PHE A N 1
ATOM 1707 C CA . PHE A 1 204 ? -9.344 13.455 1.199 1.00 97.81 204 PHE A CA 1
ATOM 1708 C C . PHE A 1 204 ? -9.090 14.029 2.599 1.00 97.81 204 PHE A C 1
ATOM 1710 O O . PHE A 1 204 ? -9.538 13.435 3.574 1.00 97.81 204 PHE A O 1
ATOM 1717 N N . VAL A 1 205 ? -8.445 15.196 2.710 1.00 96.06 205 VAL A N 1
ATOM 1718 C CA . VAL A 1 205 ? -8.165 15.851 4.000 1.00 96.06 205 VAL A CA 1
ATOM 1719 C C . VAL A 1 205 ? -9.461 16.111 4.763 1.00 96.06 205 VAL A C 1
ATOM 1721 O O . VAL A 1 205 ? -9.550 15.825 5.957 1.00 96.06 205 VAL A O 1
ATOM 1724 N N . LYS A 1 206 ? -10.500 16.588 4.071 1.00 96.56 206 LYS A N 1
ATOM 1725 C CA . LYS A 1 206 ? -11.823 16.777 4.669 1.00 96.56 206 LYS A CA 1
ATOM 1726 C C . LYS A 1 206 ? -12.412 15.461 5.187 1.00 96.56 206 LYS A C 1
ATOM 1728 O O . LYS A 1 206 ? -12.828 15.409 6.339 1.00 96.56 206 LYS A O 1
ATOM 1733 N N . LEU A 1 207 ? -12.407 14.404 4.372 1.00 96.94 207 LEU A N 1
ATOM 1734 C CA . LEU A 1 207 ? -12.897 13.078 4.765 1.00 96.94 207 LEU A CA 1
ATOM 1735 C C . LEU A 1 207 ? -12.122 12.509 5.967 1.00 96.94 207 LEU A C 1
ATOM 1737 O O . LEU A 1 207 ? -12.717 11.915 6.862 1.00 96.94 207 LEU A O 1
ATOM 1741 N N . TYR A 1 208 ? -10.801 12.693 5.992 1.00 95.31 208 TYR A N 1
ATOM 1742 C CA . TYR A 1 208 ? -9.933 12.240 7.076 1.00 95.31 208 TYR A CA 1
ATOM 1743 C C . TYR A 1 208 ? -10.235 12.970 8.392 1.00 95.31 208 TYR A C 1
ATOM 1745 O O . TYR A 1 208 ? -10.366 12.328 9.432 1.00 95.31 208 TYR A O 1
ATOM 1753 N N . ASN A 1 209 ? -10.430 14.290 8.344 1.00 93.38 209 ASN A N 1
ATOM 1754 C CA . ASN A 1 209 ? -10.804 15.080 9.519 1.00 93.38 209 ASN A CA 1
ATOM 1755 C C . ASN A 1 209 ? -12.215 14.733 10.020 1.00 93.38 209 ASN A C 1
ATOM 1757 O O . ASN A 1 209 ? -12.410 14.558 11.219 1.00 93.38 209 ASN A O 1
ATOM 1761 N N . GLU A 1 210 ? -13.183 14.541 9.117 1.00 93.81 210 GLU A N 1
ATOM 1762 C CA . GLU A 1 210 ? -14.527 14.063 9.479 1.00 93.81 210 GLU A CA 1
ATOM 1763 C C . GLU A 1 210 ? -14.479 12.685 10.164 1.00 93.81 210 GLU A C 1
ATOM 1765 O O . GLU A 1 210 ? -15.252 12.421 11.086 1.00 93.81 210 GLU A O 1
ATOM 1770 N N . PHE A 1 211 ? -13.552 11.810 9.754 1.00 93.62 211 PHE A N 1
ATOM 1771 C CA . PHE A 1 211 ? -13.326 10.520 10.408 1.00 93.62 211 PHE A CA 1
ATOM 1772 C C . PHE A 1 211 ? -12.676 10.672 11.795 1.00 93.62 211 PHE A C 1
ATOM 1774 O O . PHE A 1 211 ? -13.036 9.956 12.729 1.00 93.62 211 PHE A O 1
ATOM 1781 N N . ALA A 1 212 ? -11.740 11.609 11.958 1.00 91.06 212 ALA A N 1
ATOM 1782 C CA . ALA A 1 212 ? -11.105 11.894 13.246 1.00 91.06 212 ALA A CA 1
ATOM 1783 C C . ALA A 1 212 ? -12.099 12.451 14.288 1.00 91.06 212 ALA A C 1
ATOM 1785 O O . ALA A 1 212 ? -11.972 12.178 15.483 1.00 91.06 212 ALA A O 1
ATOM 1786 N N . GLU A 1 213 ? -13.113 13.193 13.834 1.00 91.50 213 GLU A N 1
ATOM 1787 C CA . GLU A 1 213 ? -14.139 13.841 14.664 1.00 91.50 213 GLU A CA 1
ATOM 1788 C C . GLU A 1 213 ? -15.374 12.960 14.947 1.00 91.50 213 GLU A C 1
ATOM 1790 O O . GLU A 1 213 ? -16.408 13.448 15.419 1.00 91.50 213 GLU A O 1
ATOM 1795 N N . LEU A 1 214 ? -15.300 11.649 14.686 1.00 91.31 214 LEU A N 1
ATOM 1796 C CA . LEU A 1 214 ? -16.398 10.730 14.985 1.00 91.31 214 LEU A CA 1
ATOM 1797 C C . LEU A 1 214 ? -16.801 10.799 16.468 1.00 91.31 214 LEU A C 1
ATOM 1799 O O . LEU A 1 214 ? -15.977 10.744 17.378 1.00 91.31 214 LEU A O 1
ATOM 1803 N N . GLN A 1 215 ? -18.113 10.862 16.714 1.00 88.94 215 GLN A N 1
ATOM 1804 C CA . GLN A 1 215 ? -18.696 11.080 18.050 1.00 88.94 215 GLN A CA 1
ATOM 1805 C C . GLN A 1 215 ? -18.571 9.884 19.009 1.00 88.94 215 GLN A C 1
ATOM 1807 O O . GLN A 1 215 ? -19.112 9.912 20.115 1.00 88.94 215 GLN A O 1
ATOM 1812 N N . TYR A 1 216 ? -17.936 8.802 18.578 1.00 88.25 216 TYR A N 1
ATOM 1813 C CA . TYR A 1 216 ? -17.754 7.592 19.364 1.00 88.25 216 TYR A CA 1
ATOM 1814 C C . TYR A 1 216 ? -16.286 7.187 19.374 1.00 88.25 216 TYR A C 1
ATOM 1816 O O . TYR A 1 216 ? -15.535 7.534 18.465 1.00 88.25 216 TYR A O 1
ATOM 1824 N N . ASP A 1 217 ? -15.902 6.434 20.403 1.00 85.88 217 ASP A N 1
ATOM 1825 C CA . ASP A 1 217 ? -14.530 5.967 20.556 1.00 85.88 217 ASP A CA 1
ATOM 1826 C C . ASP A 1 217 ? -14.246 4.796 19.600 1.00 85.88 217 ASP A C 1
ATOM 1828 O O . ASP A 1 217 ? -14.804 3.701 19.737 1.00 85.88 217 ASP A O 1
ATOM 1832 N N . ILE A 1 218 ? -13.383 5.031 18.611 1.00 90.19 218 ILE A N 1
ATOM 1833 C CA . ILE A 1 218 ? -13.024 4.058 17.578 1.00 90.19 218 ILE A CA 1
ATOM 1834 C C . ILE A 1 218 ? -12.203 2.884 18.125 1.00 90.19 218 ILE A C 1
ATOM 1836 O O . ILE A 1 218 ? -12.171 1.820 17.499 1.00 90.19 218 ILE A O 1
ATOM 1840 N N . LEU A 1 219 ? -11.563 3.051 19.289 1.00 88.75 219 LEU A N 1
ATOM 1841 C CA . LEU A 1 219 ? -10.712 2.041 19.919 1.00 88.75 219 LEU A CA 1
ATOM 1842 C C . LEU A 1 219 ? -11.521 0.995 20.698 1.00 88.75 219 LEU A C 1
ATOM 1844 O O . LEU A 1 219 ? -10.949 0.008 21.155 1.00 88.75 219 LEU A O 1
ATOM 1848 N N . ILE A 1 220 ? -12.841 1.161 20.832 1.00 85.94 220 ILE A N 1
ATOM 1849 C CA . ILE A 1 220 ? -13.712 0.192 21.506 1.00 85.94 220 ILE A CA 1
ATOM 1850 C C . ILE A 1 220 ? -14.043 -0.974 20.549 1.00 85.94 220 ILE A C 1
ATOM 1852 O O . ILE A 1 220 ? -14.743 -0.760 19.553 1.00 85.94 220 ILE A O 1
ATOM 1856 N N . PRO A 1 221 ? -13.613 -2.225 20.837 1.00 83.69 221 PRO A N 1
ATOM 1857 C CA . PRO A 1 221 ? -13.879 -3.381 19.969 1.00 83.69 221 PRO A CA 1
ATOM 1858 C C . PRO A 1 221 ? -15.368 -3.683 19.780 1.00 83.69 221 PRO A C 1
ATOM 1860 O O . PRO A 1 221 ? -15.780 -4.181 18.736 1.00 83.69 221 PRO A O 1
ATOM 1863 N N . GLU A 1 222 ? -16.178 -3.398 20.798 1.00 80.88 222 GLU A N 1
ATOM 1864 C CA . GLU A 1 222 ? -17.618 -3.653 20.797 1.00 80.88 222 GLU A CA 1
ATOM 1865 C C . GLU A 1 222 ? -18.421 -2.605 20.002 1.00 80.88 222 GLU A C 1
ATOM 1867 O O . GLU A 1 222 ? -19.623 -2.782 19.794 1.00 80.88 222 GLU A O 1
ATOM 1872 N N . GLU A 1 223 ? -17.782 -1.521 19.549 1.00 85.44 223 GLU A N 1
ATOM 1873 C CA . GLU A 1 223 ? -18.436 -0.480 18.761 1.00 85.44 223 GLU A CA 1
ATOM 1874 C C . GLU A 1 223 ? -18.698 -0.967 17.334 1.00 85.44 223 GLU A C 1
ATOM 1876 O O . GLU A 1 223 ? -17.777 -1.123 16.528 1.00 85.44 223 GLU A O 1
ATOM 1881 N N . THR A 1 224 ? -19.971 -1.196 17.011 1.00 87.50 224 THR A N 1
ATOM 1882 C CA . THR A 1 224 ? -20.384 -1.755 15.719 1.00 87.50 224 THR A CA 1
ATOM 1883 C C . THR A 1 224 ? -20.392 -0.728 14.592 1.00 87.50 224 THR A C 1
ATOM 1885 O O . THR A 1 224 ? -20.232 -1.118 13.441 1.00 87.50 224 THR A O 1
ATOM 1888 N N . ARG A 1 225 ? -20.559 0.568 14.898 1.00 91.19 225 ARG A N 1
ATOM 1889 C CA . ARG A 1 225 ? -20.626 1.633 13.876 1.00 91.19 225 ARG A CA 1
ATOM 1890 C C . ARG A 1 225 ? -19.304 1.831 13.143 1.00 91.19 225 ARG A C 1
ATOM 1892 O O . ARG A 1 225 ? -19.296 2.275 12.003 1.00 91.19 225 ARG A O 1
ATOM 1899 N N . PHE A 1 226 ? -18.194 1.467 13.782 1.00 92.06 226 PHE A N 1
ATOM 1900 C CA . PHE A 1 226 ? -16.867 1.602 13.195 1.00 92.06 226 PHE A CA 1
ATOM 1901 C C . PHE A 1 226 ? -16.726 0.866 11.863 1.00 92.06 226 PHE A C 1
ATOM 1903 O O . PHE A 1 226 ? -16.169 1.432 10.930 1.00 92.06 226 PHE A O 1
ATOM 1910 N N . ALA A 1 227 ? -17.275 -0.348 11.752 1.00 91.69 227 ALA A N 1
ATOM 1911 C CA . ALA A 1 227 ? -17.217 -1.114 10.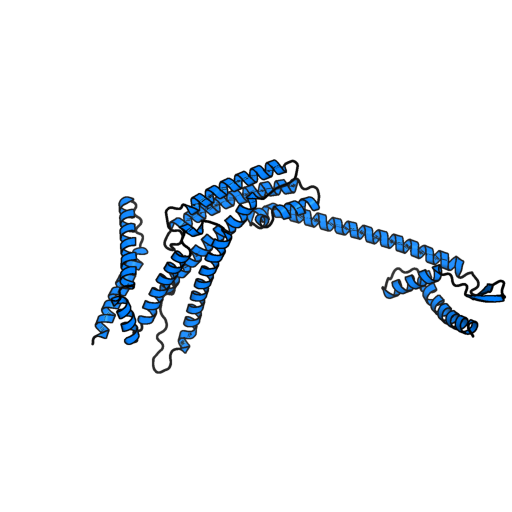510 1.00 91.69 227 ALA A CA 1
ATOM 1912 C C . ALA A 1 227 ? -17.906 -0.371 9.351 1.00 91.69 227 ALA A C 1
ATOM 1914 O O . ALA A 1 227 ? -17.367 -0.315 8.248 1.00 91.69 227 ALA A O 1
ATOM 1915 N N . ASP A 1 228 ? -19.055 0.259 9.618 1.00 94.06 228 ASP A N 1
ATOM 1916 C CA . ASP A 1 228 ? -19.788 1.049 8.625 1.00 94.06 228 ASP A CA 1
ATOM 1917 C C . ASP A 1 228 ? -19.007 2.315 8.232 1.00 94.06 228 ASP A C 1
ATOM 1919 O O . ASP A 1 228 ? -18.906 2.642 7.049 1.00 94.06 228 ASP A O 1
ATOM 1923 N N . SER A 1 229 ? -18.401 3.006 9.203 1.00 94.69 229 SER A N 1
ATOM 1924 C CA . SER A 1 229 ? -17.572 4.190 8.939 1.00 94.69 229 SER A CA 1
ATOM 1925 C C . SER A 1 229 ? -16.300 3.864 8.160 1.00 94.69 229 SER A C 1
ATOM 1927 O O . SER A 1 229 ? -15.944 4.612 7.251 1.00 94.69 229 SER A O 1
ATOM 1929 N N . VAL A 1 230 ? -15.632 2.745 8.460 1.00 94.12 230 VAL A N 1
ATOM 1930 C CA . VAL A 1 230 ? -14.478 2.268 7.683 1.00 94.12 230 VAL A CA 1
ATOM 1931 C C . VAL A 1 230 ? -14.903 1.886 6.271 1.00 94.12 230 VAL A C 1
ATOM 1933 O O . VAL A 1 230 ? -14.244 2.286 5.316 1.00 94.12 230 VAL A O 1
ATOM 1936 N N . ALA A 1 231 ? -16.023 1.178 6.108 1.00 95.56 231 ALA A N 1
ATOM 1937 C CA . ALA A 1 231 ? -16.538 0.830 4.787 1.00 95.56 231 ALA A CA 1
ATOM 1938 C C . ALA A 1 231 ? -16.861 2.081 3.951 1.00 95.56 231 ALA A C 1
ATOM 1940 O O . ALA A 1 231 ? -16.503 2.146 2.776 1.00 95.56 231 ALA A O 1
ATOM 1941 N N . PHE A 1 232 ? -17.479 3.099 4.559 1.00 96.31 232 PHE A N 1
ATOM 1942 C CA . PHE A 1 232 ? -17.736 4.383 3.906 1.00 96.31 232 PHE A CA 1
ATOM 1943 C C . PHE A 1 232 ? -16.440 5.099 3.504 1.00 96.31 232 PHE A C 1
ATOM 1945 O O . PHE A 1 232 ? -16.319 5.561 2.367 1.00 96.31 232 PHE A O 1
ATOM 1952 N N . PHE A 1 233 ? -15.462 5.159 4.412 1.00 96.62 233 PHE A N 1
ATOM 1953 C CA . PHE A 1 233 ? -14.157 5.754 4.142 1.00 96.62 233 PHE A CA 1
ATOM 1954 C C . PHE A 1 233 ? -13.461 5.049 2.971 1.00 96.62 233 PHE A C 1
ATOM 1956 O O . PHE A 1 233 ? -13.086 5.699 1.999 1.00 96.62 233 PHE A O 1
ATOM 1963 N N . LEU A 1 234 ? -13.360 3.717 3.008 1.00 95.56 234 LEU A N 1
ATOM 1964 C CA . LEU A 1 234 ? -12.714 2.926 1.958 1.00 95.56 234 LEU A CA 1
ATOM 1965 C C . LEU A 1 234 ? -13.422 3.052 0.605 1.00 95.56 234 LEU A C 1
ATOM 1967 O O . LEU A 1 234 ? -12.744 3.151 -0.414 1.00 95.56 234 LEU A O 1
ATOM 1971 N N . ALA A 1 235 ? -14.756 3.125 0.576 1.00 97.06 235 ALA A N 1
ATOM 1972 C CA . ALA A 1 235 ? -15.498 3.369 -0.660 1.00 97.06 235 ALA A CA 1
ATOM 1973 C C . ALA A 1 235 ? -15.143 4.731 -1.283 1.00 97.06 235 ALA A C 1
ATOM 1975 O O . ALA A 1 235 ? -14.972 4.840 -2.497 1.00 97.06 235 ALA A O 1
ATOM 1976 N N . LYS A 1 236 ? -14.972 5.774 -0.459 1.00 97.94 236 LYS A N 1
ATOM 1977 C CA . LYS A 1 236 ? -14.530 7.092 -0.937 1.00 97.94 236 LYS A CA 1
ATOM 1978 C C . LYS A 1 236 ? -13.079 7.092 -1.407 1.00 97.94 236 LYS A C 1
ATOM 1980 O O . LYS A 1 236 ? -12.783 7.684 -2.441 1.00 97.94 236 LYS A O 1
ATOM 1985 N N . ILE A 1 237 ? -12.197 6.384 -0.705 1.00 97.62 237 ILE A N 1
ATOM 1986 C CA . ILE A 1 237 ? -10.815 6.170 -1.150 1.00 97.62 237 ILE A CA 1
ATOM 1987 C C . ILE A 1 237 ? -10.776 5.437 -2.494 1.00 97.62 237 ILE A C 1
ATOM 1989 O O . ILE A 1 237 ? -10.001 5.813 -3.365 1.00 97.62 237 ILE A O 1
ATOM 1993 N N . GLU A 1 238 ? -11.641 4.447 -2.712 1.00 97.25 238 GLU A N 1
ATOM 1994 C CA . GLU A 1 238 ? -11.742 3.754 -3.998 1.00 97.25 238 GLU A CA 1
ATOM 1995 C C . GLU A 1 238 ? -12.129 4.711 -5.141 1.00 97.25 238 GLU A C 1
ATOM 1997 O O . GLU A 1 238 ? -11.535 4.680 -6.223 1.00 97.25 238 GLU A O 1
ATOM 2002 N N . GLU A 1 239 ? -13.106 5.596 -4.906 1.00 97.81 239 GLU A N 1
ATOM 2003 C CA . GLU A 1 239 ? -13.502 6.637 -5.864 1.00 97.81 239 GLU A CA 1
ATOM 2004 C C . GLU A 1 239 ? -12.342 7.592 -6.190 1.00 97.81 239 GLU A C 1
ATOM 2006 O O . GLU A 1 239 ? -12.185 8.000 -7.346 1.00 97.81 239 GLU A O 1
ATOM 2011 N N . PHE A 1 240 ? -11.538 7.963 -5.190 1.00 98.12 240 PHE A N 1
ATOM 2012 C CA . PHE A 1 240 ? -10.365 8.819 -5.367 1.00 98.12 240 PHE A CA 1
ATOM 2013 C C . PHE A 1 240 ? -9.235 8.094 -6.107 1.00 98.12 240 PHE A C 1
ATOM 2015 O O . PHE A 1 240 ? -8.685 8.659 -7.052 1.00 98.12 240 PHE A O 1
ATOM 2022 N N . ASP A 1 241 ? -8.954 6.832 -5.775 1.00 97.81 241 ASP A N 1
ATOM 2023 C CA . ASP A 1 241 ? -7.941 6.006 -6.441 1.00 97.81 241 ASP A CA 1
ATOM 2024 C C . ASP A 1 241 ? -8.245 5.862 -7.941 1.00 97.81 241 ASP A C 1
ATOM 2026 O O . ASP A 1 241 ? -7.351 6.013 -8.772 1.00 97.81 241 ASP A O 1
ATOM 2030 N N . ARG A 1 242 ? -9.516 5.659 -8.320 1.00 97.38 242 ARG A N 1
ATOM 2031 C CA . ARG A 1 242 ? -9.943 5.625 -9.734 1.00 97.38 242 ARG A CA 1
ATOM 2032 C C . ARG A 1 242 ? -9.742 6.971 -10.440 1.00 97.38 242 ARG A C 1
ATOM 2034 O O . ARG A 1 242 ? -9.349 7.009 -11.605 1.00 97.38 242 ARG A O 1
ATOM 2041 N N . GLN A 1 243 ? -10.022 8.086 -9.764 1.00 97.75 243 GLN A N 1
ATOM 2042 C CA . GLN A 1 243 ? -9.803 9.421 -10.333 1.00 97.75 243 GLN A CA 1
ATOM 2043 C C . GLN A 1 243 ? -8.311 9.709 -10.525 1.00 97.75 243 GLN A C 1
ATOM 2045 O O . GLN A 1 243 ? -7.918 10.182 -11.592 1.00 97.75 243 GLN A O 1
ATOM 2050 N N . LEU A 1 244 ? -7.483 9.372 -9.534 1.00 97.19 244 LEU A N 1
ATOM 2051 C CA . LEU A 1 244 ? -6.029 9.504 -9.609 1.00 97.19 244 LEU A CA 1
ATOM 2052 C C . LEU A 1 244 ? -5.437 8.610 -10.696 1.00 97.19 244 LEU A C 1
ATOM 2054 O O . LEU A 1 244 ? -4.606 9.083 -11.464 1.00 97.19 244 LEU A O 1
ATOM 2058 N N . ALA A 1 245 ? -5.911 7.370 -10.835 1.00 97.06 245 ALA A N 1
ATOM 2059 C CA . ALA A 1 245 ? -5.483 6.469 -11.902 1.00 97.06 245 ALA A CA 1
ATOM 2060 C C . ALA A 1 245 ? -5.693 7.090 -13.293 1.00 97.06 245 ALA A C 1
ATOM 2062 O O . ALA A 1 245 ? -4.773 7.097 -14.106 1.00 97.06 245 ALA A O 1
ATOM 2063 N N . ASN A 1 246 ? -6.858 7.703 -13.539 1.00 95.81 246 ASN A N 1
ATOM 2064 C CA . ASN A 1 246 ? -7.134 8.415 -14.791 1.00 95.81 246 ASN A CA 1
ATOM 2065 C C . ASN A 1 246 ? -6.220 9.634 -14.997 1.00 95.81 246 ASN A C 1
ATOM 2067 O O . ASN A 1 246 ? -5.780 9.901 -16.114 1.00 95.81 246 ASN A O 1
ATOM 2071 N N . ILE A 1 247 ? -5.943 10.394 -13.934 1.00 95.12 247 ILE A N 1
ATOM 2072 C CA . ILE A 1 247 ? -5.056 11.563 -13.997 1.00 95.12 247 ILE A CA 1
ATOM 2073 C C . ILE A 1 247 ? -3.620 11.135 -14.312 1.00 95.12 247 ILE A C 1
ATOM 2075 O O . ILE A 1 247 ? -2.975 11.733 -15.173 1.00 95.12 247 ILE A O 1
ATOM 2079 N N . PHE A 1 248 ? -3.126 10.094 -13.644 1.00 95.25 248 PHE A N 1
ATOM 2080 C CA . PHE A 1 248 ? -1.791 9.556 -13.874 1.00 95.25 248 PHE A CA 1
ATOM 2081 C C . PHE A 1 248 ? -1.664 8.949 -15.264 1.00 95.25 248 PHE A C 1
ATOM 2083 O O . PHE A 1 248 ? -0.673 9.204 -15.940 1.00 95.25 248 PHE A O 1
ATOM 2090 N N . ASP A 1 249 ? -2.680 8.233 -15.739 1.00 94.31 249 ASP A N 1
ATOM 2091 C CA . ASP A 1 249 ? -2.697 7.706 -17.101 1.00 94.31 249 ASP A CA 1
ATOM 2092 C C . ASP A 1 249 ? -2.620 8.834 -18.144 1.00 94.31 249 ASP A C 1
ATOM 2094 O O . ASP A 1 249 ? -1.824 8.792 -19.086 1.00 94.31 249 ASP A O 1
ATOM 2098 N N . GLN A 1 250 ? -3.346 9.932 -17.905 1.00 93.12 250 GLN A N 1
ATOM 2099 C CA . GLN A 1 250 ? -3.219 11.136 -18.718 1.00 93.12 250 GLN A CA 1
ATOM 2100 C C . GLN A 1 250 ? -1.789 11.709 -18.666 1.00 93.12 250 GLN A C 1
ATOM 2102 O O . GLN A 1 250 ? -1.248 12.064 -19.715 1.00 93.12 250 GLN A O 1
ATOM 2107 N N . ALA A 1 251 ? -1.144 11.747 -17.496 1.00 92.44 251 ALA A N 1
ATOM 2108 C CA . ALA A 1 251 ? 0.251 12.180 -17.373 1.00 92.44 251 ALA A CA 1
ATOM 2109 C C . ALA A 1 251 ? 1.210 11.293 -18.197 1.00 92.44 251 ALA A C 1
ATOM 2111 O O . ALA A 1 251 ? 2.083 11.806 -18.900 1.00 92.44 251 ALA A O 1
ATOM 2112 N N . PHE A 1 252 ? 1.015 9.969 -18.200 1.00 91.81 252 PHE A N 1
ATOM 2113 C CA . PHE A 1 252 ? 1.791 9.046 -19.038 1.00 91.81 252 PHE A CA 1
ATOM 2114 C C . PHE A 1 252 ? 1.540 9.229 -20.538 1.00 91.81 252 PHE A C 1
ATOM 2116 O O . PHE A 1 252 ? 2.449 8.998 -21.342 1.00 91.81 252 PHE A O 1
ATOM 2123 N N . SER A 1 253 ? 0.339 9.648 -20.942 1.00 90.00 253 SER A N 1
ATOM 2124 C CA . SER A 1 253 ? 0.031 9.934 -22.350 1.00 90.00 253 SER A CA 1
ATOM 2125 C C . SER A 1 253 ? 0.808 11.142 -22.900 1.00 90.00 253 SER A C 1
ATOM 2127 O O . SER A 1 253 ? 1.115 11.193 -24.090 1.00 90.00 253 SER A O 1
ATOM 2129 N N . GLU A 1 254 ? 1.188 12.080 -22.027 1.00 87.31 254 GLU A N 1
ATOM 2130 C CA . GLU A 1 254 ? 1.984 13.269 -22.364 1.00 87.31 254 GLU A CA 1
ATOM 2131 C C . GLU A 1 254 ? 3.495 12.987 -22.394 1.00 87.31 254 GLU A C 1
ATOM 2133 O O . GLU A 1 254 ? 4.282 13.798 -22.883 1.00 87.31 254 GLU A O 1
ATOM 2138 N N . CYS A 1 255 ? 3.926 11.823 -21.905 1.00 88.81 255 CYS A N 1
ATOM 2139 C CA . CYS A 1 255 ? 5.330 11.437 -21.902 1.00 88.81 255 CYS A CA 1
ATOM 2140 C C . CYS A 1 255 ? 5.753 10.895 -23.276 1.00 88.81 255 CYS A C 1
ATOM 2142 O O . CYS A 1 255 ? 5.427 9.768 -23.653 1.00 88.81 255 CYS A O 1
ATOM 2144 N N . HIS A 1 256 ? 6.524 11.684 -24.028 1.00 86.25 256 HIS A N 1
ATOM 2145 C CA . HIS A 1 256 ? 6.945 11.311 -25.385 1.00 86.25 256 HIS A CA 1
ATOM 2146 C C . HIS A 1 256 ? 8.233 10.475 -25.444 1.00 86.25 256 HIS A C 1
ATOM 2148 O O . HIS A 1 256 ? 8.429 9.726 -26.403 1.00 86.25 256 HIS A O 1
ATOM 2154 N N . ASN A 1 257 ? 9.092 10.548 -24.425 1.00 87.38 257 ASN A N 1
ATOM 2155 C CA . ASN A 1 257 ? 10.363 9.825 -24.365 1.00 87.38 257 ASN A CA 1
ATOM 2156 C C . ASN A 1 257 ? 10.503 9.024 -23.057 1.00 87.38 257 ASN A C 1
ATOM 2158 O O . ASN A 1 257 ? 9.753 9.219 -22.101 1.00 87.38 257 ASN A O 1
ATOM 2162 N N . THR A 1 258 ? 11.469 8.106 -23.031 1.00 89.00 258 THR A N 1
ATOM 2163 C CA . THR A 1 258 ? 11.728 7.208 -21.896 1.00 89.00 258 THR A CA 1
ATOM 2164 C C . THR A 1 258 ? 12.071 7.986 -20.619 1.00 89.00 258 THR A C 1
ATOM 2166 O O . THR A 1 258 ? 11.602 7.636 -19.542 1.00 89.00 258 THR A O 1
ATOM 2169 N N . GLU A 1 259 ? 12.820 9.087 -20.736 1.00 89.88 259 GLU A N 1
ATOM 2170 C CA . GLU A 1 259 ? 13.202 9.940 -19.603 1.00 89.88 259 GLU A CA 1
ATOM 2171 C C . GLU A 1 259 ? 11.987 10.569 -18.903 1.00 89.88 259 GLU A C 1
ATOM 2173 O O . GLU A 1 259 ? 11.892 10.537 -17.678 1.00 89.88 259 GLU A O 1
ATOM 2178 N N . LEU A 1 260 ? 11.032 11.112 -19.664 1.00 89.69 260 LEU A N 1
ATOM 2179 C CA . LEU A 1 260 ? 9.809 11.702 -19.120 1.00 89.69 260 LEU A CA 1
ATOM 2180 C C . LEU A 1 260 ? 8.925 10.648 -18.452 1.00 89.69 260 LEU A C 1
ATOM 2182 O O . LEU A 1 260 ? 8.375 10.920 -17.390 1.00 89.69 260 LEU A O 1
ATOM 2186 N N . ILE A 1 261 ? 8.844 9.437 -19.018 1.00 91.50 261 ILE A N 1
ATOM 2187 C CA . ILE A 1 261 ? 8.131 8.318 -18.386 1.00 91.50 261 ILE A CA 1
ATOM 2188 C C . ILE A 1 261 ? 8.782 7.971 -17.038 1.00 91.50 261 ILE A C 1
ATOM 2190 O O . ILE A 1 261 ? 8.076 7.829 -16.042 1.00 91.50 261 ILE A O 1
ATOM 2194 N N . PHE A 1 262 ? 10.116 7.893 -16.967 1.00 91.38 262 PHE A N 1
ATOM 2195 C CA . PHE A 1 262 ? 10.820 7.664 -15.701 1.00 91.38 262 PHE A CA 1
ATOM 2196 C C . PHE A 1 262 ? 10.589 8.787 -14.686 1.00 91.38 262 PHE A C 1
ATOM 2198 O O . PHE A 1 262 ? 10.350 8.502 -13.514 1.00 91.38 262 PHE A O 1
ATOM 2205 N N . LYS A 1 263 ? 10.602 10.052 -15.123 1.00 90.94 263 LYS A N 1
ATOM 2206 C CA . LYS A 1 263 ? 10.261 11.194 -14.259 1.00 90.94 263 LYS A CA 1
ATOM 2207 C C . LYS A 1 263 ? 8.825 11.102 -13.748 1.00 90.94 263 LYS A C 1
ATOM 2209 O O . LYS A 1 263 ? 8.605 11.338 -12.568 1.00 90.94 263 LYS A O 1
ATOM 2214 N N . ALA A 1 264 ? 7.866 10.715 -14.589 1.00 91.38 264 ALA A N 1
ATOM 2215 C CA . ALA A 1 264 ? 6.479 10.520 -14.172 1.00 91.38 264 ALA A CA 1
ATOM 2216 C C . ALA A 1 264 ? 6.352 9.399 -13.128 1.00 91.38 264 ALA A C 1
ATOM 2218 O O . ALA A 1 264 ? 5.717 9.606 -12.099 1.00 91.38 264 ALA A O 1
ATOM 2219 N N . ILE A 1 265 ? 7.017 8.255 -13.334 1.00 92.50 265 ILE A N 1
ATOM 2220 C CA . ILE A 1 265 ? 7.064 7.158 -12.350 1.00 92.50 265 ILE A CA 1
ATOM 2221 C C . ILE A 1 265 ? 7.671 7.639 -11.029 1.00 92.50 265 ILE A C 1
ATOM 2223 O O . ILE A 1 265 ? 7.135 7.339 -9.966 1.00 92.50 265 ILE A O 1
ATOM 2227 N N . TRP A 1 266 ? 8.762 8.405 -11.089 1.00 91.19 266 TRP A N 1
ATOM 2228 C CA . TRP A 1 266 ? 9.410 8.968 -9.907 1.00 91.19 266 TRP A CA 1
ATOM 2229 C C . TRP A 1 266 ? 8.492 9.924 -9.139 1.00 91.19 266 TRP A C 1
ATOM 2231 O O . TRP A 1 266 ? 8.386 9.818 -7.921 1.00 91.19 266 TRP A O 1
ATOM 2241 N N . ILE A 1 267 ? 7.821 10.837 -9.850 1.00 92.00 267 ILE A N 1
ATOM 2242 C CA . ILE A 1 267 ? 6.895 11.811 -9.260 1.00 92.00 267 ILE A CA 1
ATOM 2243 C C . ILE A 1 267 ? 5.721 11.090 -8.599 1.00 92.00 267 ILE A C 1
ATOM 2245 O O . ILE A 1 267 ? 5.411 11.389 -7.451 1.00 92.00 267 ILE A O 1
ATOM 2249 N N . ILE A 1 268 ? 5.098 10.128 -9.294 1.00 93.00 268 ILE A N 1
ATOM 2250 C CA . ILE A 1 268 ? 3.977 9.340 -8.757 1.00 93.00 268 ILE A CA 1
ATOM 2251 C C . ILE A 1 268 ? 4.428 8.513 -7.541 1.00 93.00 268 ILE A C 1
ATOM 2253 O O . ILE A 1 268 ? 3.690 8.383 -6.562 1.00 93.00 268 ILE A O 1
ATOM 2257 N N . GLY A 1 269 ? 5.650 7.979 -7.580 1.00 93.12 269 GLY A N 1
ATOM 2258 C CA . GLY A 1 269 ? 6.281 7.296 -6.459 1.00 93.12 269 GLY A CA 1
ATOM 2259 C C . GLY A 1 269 ? 5.484 6.080 -5.982 1.00 93.12 269 GLY A C 1
ATOM 2260 O O . GLY A 1 269 ? 4.964 5.296 -6.777 1.00 93.12 269 GLY A O 1
ATOM 2261 N N . SER A 1 270 ? 5.373 5.920 -4.661 1.00 93.94 270 SER A N 1
ATOM 2262 C CA . SER A 1 270 ? 4.656 4.801 -4.035 1.00 93.94 270 SER A CA 1
ATOM 2263 C C . SER A 1 270 ? 3.147 4.811 -4.291 1.00 93.94 270 SER A C 1
ATOM 2265 O O . SER A 1 270 ? 2.526 3.752 -4.210 1.00 93.94 270 SER A O 1
ATOM 2267 N N . MET A 1 271 ? 2.567 5.951 -4.688 1.00 93.44 271 MET A N 1
ATOM 2268 C CA . MET A 1 271 ? 1.139 6.052 -5.004 1.00 93.44 271 MET A CA 1
ATOM 2269 C C . MET A 1 271 ? 0.748 5.147 -6.181 1.00 93.44 271 MET A C 1
ATOM 2271 O O . MET A 1 271 ? -0.372 4.638 -6.229 1.00 93.44 271 MET A O 1
ATOM 2275 N N . ALA A 1 272 ? 1.688 4.872 -7.094 1.00 93.25 272 ALA A N 1
ATOM 2276 C CA . ALA A 1 272 ? 1.478 3.943 -8.201 1.00 93.25 272 ALA A CA 1
ATOM 2277 C C . ALA A 1 272 ? 1.206 2.508 -7.729 1.00 93.25 272 ALA A C 1
ATOM 2279 O O . ALA A 1 272 ? 0.530 1.769 -8.433 1.00 93.25 272 ALA A O 1
ATOM 2280 N N . ASN A 1 273 ? 1.700 2.111 -6.549 1.00 93.56 273 ASN A N 1
ATOM 2281 C CA . ASN A 1 273 ? 1.571 0.746 -6.029 1.00 93.56 273 ASN A CA 1
ATOM 2282 C C . ASN A 1 273 ? 0.177 0.438 -5.475 1.00 93.56 273 ASN A C 1
ATOM 2284 O O . ASN A 1 273 ? -0.113 -0.722 -5.172 1.00 93.56 273 ASN A O 1
ATOM 2288 N N . ARG A 1 274 ? -0.699 1.443 -5.333 1.00 94.81 274 ARG A N 1
ATOM 2289 C CA . ARG A 1 274 ? -2.079 1.195 -4.912 1.00 94.81 274 ARG A CA 1
ATOM 2290 C C . ARG A 1 274 ? -2.772 0.309 -5.957 1.00 94.81 274 ARG A C 1
ATOM 2292 O O . ARG A 1 274 ? -2.670 0.611 -7.146 1.00 94.81 274 ARG A O 1
ATOM 2299 N N . PRO A 1 275 ? -3.499 -0.754 -5.560 1.00 94.56 275 PRO A N 1
ATOM 2300 C CA . PRO A 1 275 ? -3.918 -1.813 -6.485 1.00 94.56 275 PRO A CA 1
ATOM 2301 C C . PRO A 1 275 ? -4.682 -1.328 -7.724 1.00 94.56 275 PRO A C 1
ATOM 2303 O O . PRO A 1 275 ? -4.410 -1.777 -8.834 1.00 94.56 275 PRO A O 1
ATOM 2306 N N . ILE A 1 276 ? -5.612 -0.387 -7.542 1.00 95.62 276 ILE A N 1
ATOM 2307 C CA . ILE A 1 276 ? -6.441 0.164 -8.627 1.00 95.62 276 ILE A CA 1
ATOM 2308 C C . ILE A 1 276 ? -5.592 0.992 -9.594 1.00 95.62 276 ILE A C 1
ATOM 2310 O O . ILE A 1 276 ? -5.734 0.873 -10.810 1.00 95.62 276 ILE A O 1
ATOM 2314 N N . ILE A 1 277 ? -4.684 1.800 -9.046 1.00 96.50 277 ILE A N 1
ATOM 2315 C CA . ILE A 1 277 ? -3.795 2.667 -9.815 1.00 96.50 277 ILE A CA 1
ATOM 2316 C C . ILE A 1 277 ? -2.805 1.811 -10.612 1.00 96.50 277 ILE A C 1
ATOM 2318 O O . ILE A 1 277 ? -2.706 1.972 -11.827 1.00 96.50 277 ILE A O 1
ATOM 2322 N N . MET A 1 278 ? -2.143 0.848 -9.965 1.00 96.00 278 MET A N 1
ATOM 2323 C CA . MET A 1 278 ? -1.200 -0.065 -10.617 1.00 96.00 278 MET A CA 1
ATOM 2324 C C . MET A 1 278 ? -1.858 -0.831 -11.767 1.00 96.00 278 MET A C 1
ATOM 2326 O O . MET A 1 278 ? -1.310 -0.893 -12.866 1.00 96.00 278 MET A O 1
ATOM 2330 N N . ALA A 1 279 ? -3.052 -1.385 -11.533 1.00 96.12 279 ALA A N 1
ATOM 2331 C CA . ALA A 1 279 ? -3.770 -2.157 -12.541 1.00 96.12 279 ALA A CA 1
ATOM 2332 C C . ALA A 1 279 ? -4.066 -1.329 -13.800 1.00 96.12 279 ALA A C 1
ATOM 2334 O O . ALA A 1 279 ? -3.910 -1.826 -14.915 1.00 96.12 279 ALA A O 1
ATOM 2335 N N . GLN A 1 280 ? -4.450 -0.061 -13.634 1.00 95.88 280 GLN A N 1
ATOM 2336 C CA . GLN A 1 280 ? -4.722 0.822 -14.763 1.00 95.88 280 GLN A CA 1
ATOM 2337 C C . GLN A 1 280 ? -3.438 1.279 -15.464 1.00 95.88 280 GLN A C 1
ATOM 2339 O O . GLN A 1 280 ? -3.388 1.308 -16.691 1.00 95.88 280 GLN A O 1
ATOM 2344 N N . LEU A 1 281 ? -2.383 1.592 -14.711 1.00 95.06 281 LEU A N 1
ATOM 2345 C CA . LEU A 1 281 ? -1.124 2.099 -15.261 1.00 95.06 281 LEU A CA 1
ATOM 2346 C C . LEU A 1 281 ? -0.229 1.016 -15.877 1.00 95.06 281 LEU A C 1
ATOM 2348 O O . LEU A 1 281 ? 0.728 1.358 -16.570 1.00 95.06 281 LEU A O 1
ATOM 2352 N N . TRP A 1 282 ? -0.521 -0.270 -15.664 1.00 94.31 282 TRP A N 1
ATOM 2353 C CA . TRP A 1 282 ? 0.330 -1.390 -16.084 1.00 94.31 282 TRP A CA 1
ATOM 2354 C C . TRP A 1 282 ? 0.762 -1.333 -17.556 1.00 94.31 282 TRP A C 1
ATOM 2356 O O . TRP A 1 282 ? 1.938 -1.504 -17.875 1.00 94.31 282 TRP A O 1
ATOM 2366 N N . HIS A 1 283 ? -0.163 -1.003 -18.454 1.00 93.69 283 HIS A N 1
ATOM 2367 C CA . HIS A 1 283 ? 0.121 -0.901 -19.886 1.00 93.69 283 HIS A CA 1
ATOM 2368 C C . HIS A 1 283 ? 1.182 0.171 -20.216 1.00 93.69 283 HIS A C 1
ATOM 2370 O O . HIS A 1 283 ? 1.947 0.021 -21.170 1.00 93.69 283 HIS A O 1
ATOM 2376 N N . ASN A 1 284 ? 1.288 1.238 -19.414 1.00 92.38 284 ASN A N 1
ATOM 2377 C CA . ASN A 1 284 ? 2.331 2.252 -19.569 1.00 92.38 284 ASN A CA 1
ATOM 2378 C C . ASN A 1 284 ? 3.712 1.718 -19.162 1.00 92.38 284 ASN A C 1
ATOM 2380 O O . ASN A 1 284 ? 4.702 2.043 -19.823 1.00 92.38 284 ASN A O 1
ATOM 2384 N N . TYR A 1 285 ? 3.783 0.874 -18.126 1.00 92.31 285 TYR A N 1
ATOM 2385 C CA . TYR A 1 285 ? 5.015 0.177 -17.740 1.00 92.31 285 TYR A CA 1
ATOM 2386 C C . TYR A 1 285 ? 5.442 -0.834 -18.807 1.00 92.31 285 TYR A C 1
ATOM 2388 O O . TYR A 1 285 ? 6.616 -0.891 -19.164 1.00 92.31 285 TYR A O 1
ATOM 2396 N N . GLU A 1 286 ? 4.498 -1.576 -19.387 1.00 93.56 286 GLU A N 1
ATOM 2397 C CA . GLU A 1 286 ? 4.783 -2.496 -20.492 1.00 93.56 286 GLU A CA 1
ATOM 2398 C C . GLU A 1 286 ? 5.322 -1.752 -21.723 1.00 93.56 286 GLU A C 1
ATOM 2400 O O . GLU A 1 286 ? 6.353 -2.126 -22.285 1.00 93.56 286 GLU A O 1
ATOM 2405 N N . ARG A 1 287 ? 4.698 -0.624 -22.087 1.00 90.69 287 ARG A N 1
ATOM 2406 C CA . ARG A 1 287 ? 5.175 0.254 -23.166 1.00 90.69 287 ARG A CA 1
ATOM 2407 C C . ARG A 1 287 ? 6.587 0.784 -22.901 1.00 90.69 287 ARG A C 1
ATOM 2409 O O . ARG A 1 287 ? 7.383 0.901 -23.833 1.00 90.69 287 ARG A O 1
ATOM 2416 N N . LEU A 1 288 ? 6.909 1.122 -21.650 1.00 93.06 288 LEU A N 1
ATOM 2417 C CA . LEU A 1 288 ? 8.256 1.536 -21.255 1.00 93.06 288 LEU A CA 1
ATOM 2418 C C . LEU A 1 288 ? 9.265 0.398 -21.449 1.00 93.06 288 LEU A C 1
ATOM 2420 O O . LEU A 1 288 ? 10.315 0.617 -22.050 1.00 93.06 288 LEU A O 1
ATOM 2424 N N . LEU A 1 289 ? 8.935 -0.809 -20.985 1.00 93.81 289 LEU A N 1
ATOM 2425 C CA . LEU A 1 289 ? 9.791 -1.989 -21.123 1.00 93.81 289 LEU A CA 1
ATOM 2426 C C . LEU A 1 289 ? 10.071 -2.314 -22.592 1.00 93.81 289 LEU A C 1
ATOM 2428 O O . LEU A 1 289 ? 11.223 -2.537 -22.953 1.00 93.81 289 LEU A O 1
ATOM 2432 N N . GLN A 1 290 ? 9.051 -2.259 -23.450 1.00 93.69 290 GLN A N 1
ATOM 2433 C CA . GLN A 1 290 ? 9.208 -2.463 -24.893 1.00 93.69 290 GLN A CA 1
ATOM 2434 C C . GLN A 1 290 ? 10.155 -1.432 -25.521 1.00 93.69 290 GLN A C 1
ATOM 2436 O O . GLN A 1 290 ? 11.034 -1.796 -26.298 1.00 93.69 290 GLN A O 1
ATOM 2441 N N . ARG A 1 291 ? 10.025 -0.148 -25.158 1.00 90.81 291 ARG A N 1
ATOM 2442 C CA . ARG A 1 291 ? 10.924 0.913 -25.647 1.00 90.81 291 ARG A CA 1
ATOM 2443 C C . ARG A 1 291 ? 12.364 0.707 -25.196 1.00 90.81 291 ARG A C 1
ATOM 2445 O O . ARG A 1 291 ? 13.279 0.905 -25.986 1.00 90.81 291 ARG A O 1
ATOM 2452 N N . ILE A 1 292 ? 12.562 0.325 -23.936 1.00 92.88 292 ILE A N 1
ATOM 2453 C CA . ILE A 1 292 ? 13.892 0.032 -23.396 1.00 92.88 292 ILE A CA 1
ATOM 2454 C C . ILE A 1 292 ? 14.504 -1.155 -24.138 1.00 92.88 292 ILE A C 1
ATOM 2456 O O . ILE A 1 292 ? 15.659 -1.081 -24.544 1.00 92.88 292 ILE A O 1
ATOM 2460 N N . HIS A 1 293 ? 13.730 -2.219 -24.353 1.00 94.56 293 HIS A N 1
ATOM 2461 C CA . HIS A 1 293 ? 14.189 -3.396 -25.082 1.00 94.56 293 HIS A CA 1
ATOM 2462 C C . HIS A 1 293 ? 14.624 -3.042 -26.507 1.00 94.56 293 HIS A C 1
ATOM 2464 O O . HIS A 1 293 ? 15.757 -3.326 -26.880 1.00 94.56 293 HIS A O 1
ATOM 2470 N N . HIS A 1 294 ? 13.783 -2.309 -27.241 1.00 93.31 294 HIS A N 1
ATOM 2471 C CA . HIS A 1 294 ? 14.106 -1.847 -28.589 1.00 93.31 294 HIS A CA 1
ATOM 2472 C C . HIS A 1 294 ? 15.380 -0.994 -28.630 1.00 93.31 294 HIS A C 1
ATOM 2474 O O . HIS A 1 294 ? 16.244 -1.220 -29.467 1.00 93.31 294 HIS A O 1
ATOM 2480 N N . HIS A 1 295 ? 15.542 -0.067 -27.685 1.00 91.75 295 HIS A N 1
ATOM 2481 C CA . HIS A 1 295 ? 16.745 0.759 -27.599 1.00 91.75 295 HIS A CA 1
ATOM 2482 C C . HIS A 1 295 ? 18.012 -0.076 -27.336 1.00 91.75 295 HIS A C 1
ATOM 2484 O O . HIS A 1 295 ? 19.081 0.222 -27.866 1.00 91.75 295 HIS A O 1
ATOM 2490 N N . PHE A 1 296 ? 17.920 -1.142 -26.533 1.00 94.06 296 PHE A N 1
ATOM 2491 C CA . PHE A 1 296 ? 19.039 -2.070 -26.348 1.00 94.06 296 PHE A CA 1
ATOM 2492 C C . PHE A 1 296 ? 19.338 -2.891 -27.606 1.00 94.06 296 PHE A C 1
ATOM 2494 O O . PHE A 1 296 ? 20.512 -3.114 -27.902 1.00 94.06 296 PHE A O 1
ATOM 2501 N N . ASP A 1 297 ? 18.316 -3.293 -28.363 1.00 95.38 297 ASP A N 1
ATOM 2502 C CA . ASP A 1 297 ? 18.500 -3.974 -29.648 1.00 95.38 297 ASP A CA 1
ATOM 2503 C C . ASP A 1 297 ? 19.172 -3.059 -30.684 1.00 95.38 297 ASP A C 1
ATOM 2505 O O . ASP A 1 297 ? 20.079 -3.493 -31.394 1.00 95.38 297 ASP A O 1
ATOM 2509 N N . GLU A 1 298 ? 18.797 -1.776 -30.729 1.00 94.44 298 GLU A N 1
ATOM 2510 C CA . GLU A 1 298 ? 19.443 -0.768 -31.580 1.00 94.44 298 GLU A CA 1
ATOM 2511 C C . GLU A 1 298 ? 20.918 -0.572 -31.206 1.00 94.44 298 GLU A C 1
ATOM 2513 O O . GLU A 1 298 ? 21.787 -0.613 -32.080 1.00 94.44 298 GLU A O 1
ATOM 2518 N N . ILE A 1 299 ? 21.222 -0.417 -29.910 1.00 94.81 299 ILE A N 1
ATOM 2519 C CA . ILE A 1 299 ? 22.607 -0.309 -29.424 1.00 94.81 299 ILE A CA 1
ATOM 2520 C C . ILE A 1 299 ? 23.406 -1.546 -29.820 1.00 94.81 299 ILE A C 1
ATOM 2522 O O . ILE A 1 299 ? 24.534 -1.423 -30.297 1.00 94.81 299 ILE A O 1
ATOM 2526 N N . LYS A 1 300 ? 22.832 -2.736 -29.635 1.00 95.44 300 LYS A N 1
ATOM 2527 C CA . LYS A 1 300 ? 23.485 -3.984 -30.012 1.00 95.44 300 LYS A CA 1
ATOM 2528 C C . LYS A 1 300 ? 23.781 -4.014 -31.511 1.00 95.44 300 LYS A C 1
ATOM 2530 O O . LYS A 1 300 ? 24.920 -4.259 -31.883 1.00 95.44 300 LYS A O 1
ATOM 2535 N N . SER A 1 301 ? 22.806 -3.683 -32.356 1.00 95.75 301 SER A N 1
ATOM 2536 C CA . SER A 1 301 ? 23.000 -3.628 -33.809 1.00 95.75 301 SER A CA 1
ATOM 2537 C C . SER A 1 301 ? 24.089 -2.633 -34.216 1.00 95.75 301 SER A C 1
ATOM 2539 O O . SER A 1 301 ? 24.854 -2.906 -35.141 1.00 95.75 301 SER A O 1
ATOM 2541 N N . TYR A 1 302 ? 24.168 -1.480 -33.549 1.00 94.50 302 TYR A N 1
ATOM 2542 C CA . TYR A 1 302 ? 25.215 -0.492 -33.797 1.00 94.50 302 TYR A CA 1
ATOM 2543 C C . TYR A 1 302 ? 26.598 -1.029 -33.407 1.00 94.50 302 TYR A C 1
ATOM 2545 O O . TYR A 1 302 ? 27.539 -0.907 -34.188 1.00 94.50 302 TYR A O 1
ATOM 2553 N N . ILE A 1 303 ? 26.713 -1.678 -32.242 1.00 94.62 303 ILE A N 1
ATOM 2554 C CA . ILE A 1 303 ? 27.957 -2.317 -31.791 1.00 94.62 303 ILE A CA 1
ATOM 2555 C C . ILE A 1 303 ? 28.376 -3.427 -32.757 1.00 94.62 303 ILE A C 1
ATOM 2557 O O . ILE A 1 303 ? 29.529 -3.436 -33.177 1.00 94.62 303 ILE A O 1
ATOM 2561 N N . ASP A 1 304 ? 27.454 -4.303 -33.160 1.00 93.75 304 ASP A N 1
ATOM 2562 C CA . ASP A 1 304 ? 27.729 -5.403 -34.092 1.00 93.75 304 ASP A CA 1
ATOM 2563 C C . ASP A 1 304 ? 28.202 -4.862 -35.458 1.00 93.75 304 ASP A C 1
ATOM 2565 O O . ASP A 1 304 ? 29.145 -5.386 -36.055 1.00 93.75 304 ASP A O 1
ATOM 2569 N N . THR A 1 305 ? 27.598 -3.765 -35.935 1.00 94.94 305 THR A N 1
ATOM 2570 C CA . THR A 1 305 ? 27.992 -3.099 -37.191 1.00 94.94 305 THR A CA 1
ATOM 2571 C C . THR A 1 305 ? 29.380 -2.474 -37.074 1.00 94.94 305 THR A C 1
ATOM 2573 O O . THR A 1 305 ? 30.235 -2.722 -37.922 1.00 94.94 305 THR A O 1
ATOM 2576 N N . MET A 1 306 ? 29.639 -1.712 -36.006 1.00 93.12 306 MET A N 1
ATOM 2577 C CA . MET A 1 306 ? 30.955 -1.121 -35.756 1.00 93.12 306 MET A CA 1
ATOM 2578 C C . MET A 1 306 ? 32.039 -2.188 -35.608 1.00 93.12 306 MET A C 1
ATOM 2580 O O . MET A 1 306 ? 33.134 -2.034 -36.147 1.00 93.12 306 MET A O 1
ATOM 2584 N N . GLU A 1 307 ? 31.750 -3.272 -34.886 1.00 90.44 307 GLU A N 1
ATOM 2585 C CA . GLU A 1 307 ? 32.671 -4.393 -34.739 1.00 90.44 307 GLU A CA 1
ATOM 2586 C C . GLU A 1 307 ? 32.995 -4.995 -36.107 1.00 90.44 307 GLU A C 1
ATOM 2588 O O . GLU A 1 307 ? 34.166 -5.212 -36.422 1.00 90.44 307 GLU A O 1
ATOM 2593 N N . HIS A 1 308 ? 31.977 -5.216 -36.941 1.00 90.81 308 HIS A N 1
ATOM 2594 C CA . HIS A 1 308 ? 32.153 -5.756 -38.281 1.00 90.81 308 HIS A CA 1
ATOM 2595 C C . HIS A 1 308 ? 32.979 -4.832 -39.189 1.00 90.81 308 HIS A C 1
ATOM 2597 O O . HIS A 1 308 ? 33.863 -5.312 -39.901 1.00 90.81 308 HIS A O 1
ATOM 2603 N N . GLU A 1 309 ? 32.742 -3.518 -39.153 1.00 92.50 309 GLU A N 1
ATOM 2604 C CA . GLU A 1 309 ? 33.512 -2.530 -39.918 1.00 92.50 309 GLU A CA 1
ATOM 2605 C C . GLU A 1 309 ? 34.982 -2.495 -39.480 1.00 92.50 309 GLU A C 1
ATOM 2607 O O . GLU A 1 309 ? 35.878 -2.655 -40.313 1.00 92.50 309 GLU A O 1
ATOM 2612 N N . ILE A 1 310 ? 35.237 -2.377 -38.170 1.00 89.38 310 ILE A N 1
ATOM 2613 C CA . ILE A 1 310 ? 36.593 -2.372 -37.599 1.00 89.38 310 ILE A CA 1
ATOM 2614 C C . ILE A 1 310 ? 37.322 -3.671 -37.954 1.00 89.38 310 ILE A C 1
ATOM 2616 O O . ILE A 1 310 ? 38.487 -3.639 -38.360 1.00 89.38 310 ILE A O 1
ATOM 2620 N N . PHE A 1 311 ? 36.642 -4.812 -37.833 1.00 87.94 311 PHE A N 1
ATOM 2621 C CA . PHE A 1 311 ? 37.210 -6.113 -38.161 1.00 87.94 311 PHE A CA 1
ATOM 2622 C C . PHE A 1 311 ? 37.518 -6.250 -39.656 1.00 87.94 311 PHE A C 1
ATOM 2624 O O . PHE A 1 311 ? 38.589 -6.730 -40.027 1.00 87.94 311 PHE A O 1
ATOM 2631 N N . THR A 1 312 ? 36.622 -5.785 -40.526 1.00 87.69 312 THR A N 1
ATOM 2632 C CA . THR A 1 312 ? 36.807 -5.839 -41.981 1.00 87.69 312 THR A CA 1
ATOM 2633 C C . THR A 1 312 ? 37.977 -4.967 -42.430 1.00 87.69 312 THR A C 1
ATOM 2635 O O . THR A 1 312 ? 38.786 -5.384 -43.264 1.00 87.69 312 THR A O 1
ATOM 2638 N N . ASP A 1 313 ? 38.110 -3.768 -41.870 1.00 87.81 313 ASP A N 1
ATOM 2639 C CA . ASP A 1 313 ? 39.229 -2.880 -42.178 1.00 87.81 313 ASP A CA 1
ATOM 2640 C C . ASP A 1 313 ? 40.553 -3.416 -41.632 1.00 87.81 313 ASP A C 1
ATOM 2642 O O . ASP A 1 313 ? 41.572 -3.370 -42.328 1.00 87.81 313 ASP A O 1
ATOM 2646 N N . TRP A 1 314 ? 40.543 -3.999 -40.432 1.00 87.88 314 TRP A N 1
ATOM 2647 C CA . TRP A 1 314 ? 41.689 -4.732 -39.899 1.00 87.88 314 TRP A CA 1
ATOM 2648 C C . TRP A 1 314 ? 42.100 -5.901 -40.811 1.00 87.88 314 TRP A C 1
ATOM 2650 O O . TRP A 1 314 ? 43.277 -6.030 -41.157 1.00 87.88 314 TRP A O 1
ATOM 2660 N N . ALA A 1 315 ? 41.140 -6.698 -41.291 1.00 85.19 315 ALA A N 1
ATOM 2661 C CA . ALA A 1 315 ? 41.399 -7.820 -42.191 1.00 85.19 315 ALA A CA 1
ATOM 2662 C C . ALA A 1 315 ? 42.042 -7.357 -43.511 1.00 85.19 315 ALA A C 1
ATOM 2664 O O . ALA A 1 315 ? 43.041 -7.930 -43.951 1.00 85.19 315 ALA A O 1
ATOM 2665 N N . LYS A 1 316 ? 41.539 -6.267 -44.111 1.00 85.50 316 LYS A N 1
ATOM 2666 C CA . LYS A 1 316 ? 42.145 -5.654 -45.310 1.00 85.50 316 LYS A CA 1
ATOM 2667 C C . LYS A 1 316 ? 43.573 -5.166 -45.050 1.00 85.50 316 LYS A C 1
ATOM 2669 O O . LYS A 1 316 ? 44.445 -5.365 -45.898 1.00 85.50 316 LYS A O 1
ATOM 2674 N N . LYS A 1 317 ? 43.834 -4.543 -43.893 1.00 83.81 317 LYS A N 1
ATOM 2675 C CA . LYS A 1 317 ? 45.181 -4.077 -43.511 1.00 83.81 317 LYS A CA 1
ATOM 2676 C C . LYS A 1 317 ? 46.174 -5.230 -43.422 1.00 83.81 317 LYS A C 1
ATOM 2678 O O . LYS A 1 317 ? 47.267 -5.105 -43.968 1.00 83.81 317 LYS A O 1
ATOM 2683 N N . ILE A 1 318 ? 45.790 -6.359 -42.821 1.00 79.81 318 ILE A N 1
ATOM 2684 C CA . ILE A 1 318 ? 46.649 -7.552 -42.767 1.00 79.81 318 ILE A CA 1
ATOM 2685 C C . ILE A 1 318 ? 47.013 -8.039 -44.162 1.00 79.81 318 ILE A C 1
ATOM 2687 O O . ILE A 1 318 ? 48.188 -8.296 -44.421 1.00 79.81 318 ILE A O 1
ATOM 2691 N N . VAL A 1 319 ? 46.040 -8.140 -45.069 1.00 74.62 319 VAL A N 1
ATOM 2692 C CA . VAL A 1 319 ? 46.299 -8.589 -46.443 1.00 74.62 319 VAL A CA 1
ATOM 2693 C C . VAL A 1 319 ? 47.258 -7.627 -47.154 1.00 74.62 319 VAL A C 1
ATOM 2695 O O . VAL A 1 319 ? 48.248 -8.065 -47.741 1.00 74.62 319 VAL A O 1
ATOM 2698 N N . ASN A 1 320 ? 47.034 -6.316 -47.043 1.00 77.56 320 ASN A N 1
ATOM 2699 C CA . ASN A 1 320 ? 47.889 -5.306 -47.672 1.00 77.56 320 ASN A CA 1
ATOM 2700 C C . ASN A 1 320 ? 49.319 -5.298 -47.106 1.00 77.56 320 ASN A C 1
ATOM 2702 O O . ASN A 1 320 ? 50.284 -5.311 -47.870 1.00 77.56 320 ASN A O 1
ATOM 2706 N N . ILE A 1 321 ? 49.476 -5.314 -45.782 1.00 72.50 321 ILE A N 1
ATOM 2707 C CA . ILE A 1 321 ? 50.792 -5.256 -45.128 1.00 72.50 321 ILE A CA 1
ATOM 2708 C C . ILE A 1 321 ? 51.559 -6.565 -45.314 1.00 72.50 321 ILE A C 1
ATOM 2710 O O . ILE A 1 321 ? 52.764 -6.529 -45.568 1.00 72.50 321 ILE A O 1
ATOM 2714 N N . SER A 1 322 ? 50.873 -7.712 -45.284 1.00 67.56 322 SER A N 1
ATOM 2715 C CA . SER A 1 322 ? 51.456 -9.009 -45.641 1.00 67.56 322 SER A CA 1
ATOM 2716 C C . SER A 1 322 ? 52.047 -8.972 -47.055 1.00 67.56 322 SER A C 1
ATOM 2718 O O . SER A 1 322 ? 53.202 -9.345 -47.248 1.00 67.56 322 SER A O 1
ATOM 2720 N N . ASN A 1 323 ? 51.313 -8.425 -48.029 1.00 68.38 323 ASN A N 1
ATOM 2721 C CA . ASN A 1 323 ? 51.778 -8.331 -49.415 1.00 68.38 323 ASN A CA 1
ATOM 2722 C C . ASN A 1 323 ? 52.956 -7.357 -49.613 1.00 68.38 323 ASN A C 1
ATOM 2724 O O . ASN A 1 323 ? 53.791 -7.598 -50.481 1.00 68.38 323 ASN A O 1
ATOM 2728 N N . VAL A 1 324 ? 53.036 -6.269 -48.836 1.00 68.88 324 VAL A N 1
ATOM 2729 C CA . VAL A 1 324 ? 54.024 -5.185 -49.038 1.00 68.88 324 VAL A CA 1
ATOM 2730 C C . VAL A 1 324 ? 55.280 -5.327 -48.173 1.00 68.88 324 VAL A C 1
ATOM 2732 O O . VAL A 1 324 ? 56.377 -4.964 -48.604 1.00 68.88 324 VAL A O 1
ATOM 2735 N N . HIS A 1 325 ? 55.150 -5.800 -46.933 1.00 63.94 325 HIS A N 1
ATOM 2736 C CA . HIS A 1 325 ? 56.259 -5.815 -45.973 1.00 63.94 325 HIS A CA 1
ATOM 2737 C C . HIS A 1 325 ? 56.958 -7.174 -45.907 1.00 63.94 325 HIS A C 1
ATOM 2739 O O . HIS A 1 325 ? 58.170 -7.200 -45.718 1.00 63.94 325 HIS A O 1
ATOM 2745 N N . LEU A 1 326 ? 56.266 -8.293 -46.171 1.00 61.78 326 LEU A N 1
ATOM 2746 C CA . LEU A 1 326 ? 56.934 -9.602 -46.287 1.00 61.78 326 LEU A CA 1
ATOM 2747 C C . LEU A 1 326 ? 57.784 -9.739 -47.558 1.00 61.78 326 LEU A C 1
ATOM 2749 O O . LEU A 1 326 ? 58.603 -10.651 -47.644 1.00 61.78 326 LEU A O 1
ATOM 2753 N N . SER A 1 327 ? 57.596 -8.861 -48.546 1.00 61.00 327 SER A N 1
ATOM 2754 C CA . SER A 1 327 ? 58.440 -8.789 -49.743 1.00 61.00 327 SER A CA 1
ATOM 2755 C C . SER A 1 327 ? 59.733 -7.995 -49.529 1.00 61.00 327 SER A C 1
ATOM 2757 O O . SER A 1 327 ? 60.573 -7.952 -50.427 1.00 61.00 327 SER A O 1
ATOM 2759 N N . LYS A 1 328 ? 59.909 -7.342 -48.371 1.00 6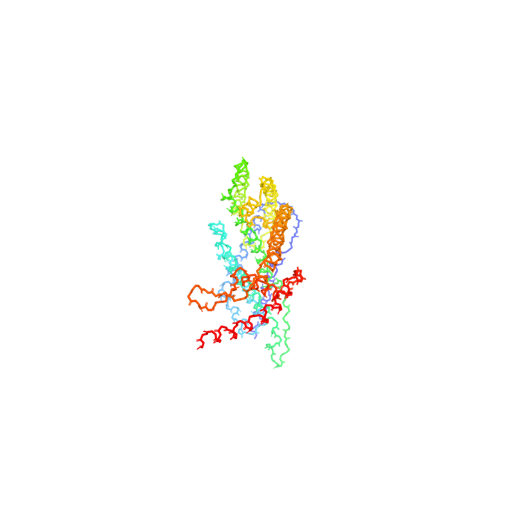4.88 328 LYS A N 1
ATOM 2760 C CA . LYS A 1 328 ? 61.128 -6.590 -48.041 1.00 64.88 328 LYS A CA 1
ATOM 2761 C C . LYS A 1 328 ? 62.163 -7.511 -47.389 1.00 64.88 328 LYS A C 1
ATOM 2763 O O . LYS A 1 328 ? 61.822 -8.461 -46.690 1.00 64.88 328 LYS A O 1
ATOM 2768 N N . SER A 1 329 ? 63.445 -7.216 -47.611 1.00 61.56 329 SER A N 1
ATOM 2769 C CA . SER A 1 329 ? 64.543 -7.913 -46.930 1.00 61.56 329 SER A CA 1
ATOM 2770 C C . SER A 1 329 ? 64.447 -7.698 -45.417 1.00 61.56 329 SER A C 1
ATOM 2772 O O . SER A 1 329 ? 64.276 -6.562 -44.977 1.00 61.56 329 SER A O 1
ATOM 2774 N N . LEU A 1 330 ? 64.599 -8.774 -44.638 1.00 62.72 330 LEU A N 1
ATOM 2775 C CA . LEU A 1 330 ? 64.558 -8.773 -43.165 1.00 62.72 330 LEU A CA 1
ATOM 2776 C C . LEU A 1 330 ? 65.727 -8.009 -42.524 1.00 62.72 330 LEU A C 1
ATOM 2778 O O . LEU A 1 330 ? 65.668 -7.659 -41.347 1.00 62.72 330 LEU A O 1
ATOM 2782 N N . LEU A 1 331 ? 66.786 -7.768 -43.298 1.00 61.91 331 LEU A N 1
ATOM 2783 C CA . LEU A 1 331 ? 68.007 -7.102 -42.869 1.00 61.91 331 LEU A CA 1
ATOM 2784 C C . LEU A 1 331 ? 68.257 -5.883 -43.753 1.00 61.91 331 LEU A C 1
ATOM 2786 O O . LEU A 1 331 ? 68.236 -5.990 -44.985 1.00 61.91 331 LEU A O 1
ATOM 2790 N N . THR A 1 332 ? 68.526 -4.750 -43.116 1.00 63.47 332 THR A N 1
ATOM 2791 C CA . THR A 1 332 ? 68.964 -3.509 -43.762 1.00 63.47 332 THR A CA 1
ATOM 2792 C C . THR A 1 332 ? 70.353 -3.147 -43.263 1.00 63.47 332 THR A C 1
ATOM 2794 O O . THR A 1 332 ? 70.627 -3.222 -42.067 1.00 63.47 332 THR A O 1
ATOM 2797 N N . ILE A 1 333 ? 71.242 -2.768 -44.181 1.00 60.19 333 ILE A N 1
ATOM 2798 C CA . ILE A 1 333 ? 72.579 -2.272 -43.848 1.00 60.19 333 ILE A CA 1
ATOM 2799 C C . ILE A 1 333 ? 72.512 -0.750 -43.899 1.00 60.19 333 ILE A C 1
ATOM 2801 O O . ILE A 1 333 ? 72.245 -0.181 -44.957 1.00 60.19 333 ILE A O 1
ATOM 2805 N N . HIS A 1 334 ? 72.732 -0.103 -42.759 1.00 63.56 334 HIS A N 1
ATOM 2806 C CA . HIS A 1 334 ? 72.778 1.357 -42.666 1.00 63.56 334 HIS A CA 1
ATOM 2807 C C . HIS A 1 334 ? 74.092 1.905 -43.250 1.00 63.56 334 HIS A C 1
ATOM 2809 O O . HIS A 1 334 ? 75.071 1.173 -43.409 1.00 63.56 334 HIS A O 1
ATOM 2815 N N . GLU A 1 335 ? 74.154 3.206 -43.556 1.00 58.84 335 GLU A N 1
ATOM 2816 C CA . GLU A 1 335 ? 75.336 3.854 -44.171 1.00 58.84 335 GLU A CA 1
ATOM 2817 C C . GLU A 1 335 ? 76.629 3.694 -43.345 1.00 58.84 335 GLU A C 1
ATOM 2819 O O . GLU A 1 335 ? 77.739 3.712 -43.877 1.00 58.84 335 GLU A O 1
ATOM 2824 N N . ASN A 1 336 ? 76.491 3.451 -42.042 1.00 67.56 336 ASN A N 1
ATOM 2825 C CA . ASN A 1 336 ? 77.570 3.148 -41.100 1.00 67.56 336 ASN A CA 1
ATOM 2826 C C . ASN A 1 336 ? 78.018 1.665 -41.101 1.00 67.56 336 ASN A C 1
ATOM 2828 O O . ASN A 1 336 ? 78.801 1.273 -40.237 1.00 67.56 336 ASN A O 1
ATOM 2832 N N . LYS A 1 337 ? 77.550 0.845 -42.055 1.00 67.38 337 LYS A N 1
ATOM 2833 C CA . LYS A 1 337 ? 77.801 -0.607 -42.184 1.00 67.38 337 LYS A CA 1
ATOM 2834 C C . LYS A 1 337 ? 77.280 -1.469 -41.022 1.00 67.38 337 LYS A C 1
ATOM 2836 O O . LYS A 1 337 ? 77.663 -2.634 -40.927 1.00 67.38 337 LYS A O 1
ATOM 2841 N N . LEU A 1 338 ? 76.408 -0.937 -40.163 1.00 64.44 338 LEU A N 1
ATOM 2842 C CA . LEU A 1 338 ? 75.740 -1.723 -39.123 1.00 64.44 338 LEU A CA 1
ATOM 2843 C C . LEU A 1 338 ? 74.490 -2.410 -39.690 1.00 64.44 338 LEU A C 1
ATOM 2845 O O . LEU A 1 338 ? 73.745 -1.825 -40.480 1.00 64.44 338 LEU A O 1
ATOM 2849 N N . LEU A 1 339 ? 74.295 -3.669 -39.295 1.00 63.66 339 LEU A N 1
ATOM 2850 C CA . LEU A 1 339 ? 73.166 -4.506 -39.692 1.00 63.66 339 LEU A CA 1
ATOM 2851 C C . LEU A 1 339 ? 71.995 -4.259 -38.732 1.00 63.66 339 LEU A C 1
ATOM 2853 O O . LEU A 1 339 ? 72.165 -4.392 -37.522 1.00 63.66 339 LEU A O 1
ATOM 2857 N N . ASP A 1 340 ? 70.822 -3.931 -39.262 1.00 63.22 340 ASP A N 1
ATOM 2858 C CA . ASP A 1 340 ? 69.610 -3.701 -38.473 1.00 63.22 340 ASP A CA 1
ATOM 2859 C C . ASP A 1 340 ? 68.440 -4.543 -38.992 1.00 63.22 340 ASP A C 1
ATOM 2861 O O . ASP A 1 340 ? 68.425 -4.996 -40.144 1.00 63.22 340 ASP A O 1
ATOM 2865 N N . LEU A 1 341 ? 67.472 -4.779 -38.112 1.00 64.62 341 LEU A N 1
ATOM 2866 C CA . LEU A 1 341 ? 66.300 -5.600 -38.370 1.00 64.62 341 LEU A CA 1
ATOM 2867 C C . LEU A 1 341 ? 65.179 -4.743 -38.962 1.00 64.62 341 LEU A C 1
ATOM 2869 O O . LEU A 1 341 ? 64.637 -3.854 -38.313 1.00 64.62 341 LEU A O 1
ATOM 2873 N N . ASN A 1 342 ? 64.774 -5.067 -40.185 1.00 68.12 342 ASN A N 1
ATOM 2874 C CA . ASN A 1 342 ? 63.733 -4.350 -40.919 1.00 68.12 342 ASN A CA 1
ATOM 2875 C C . ASN A 1 342 ? 62.329 -4.872 -40.558 1.00 68.12 342 ASN A C 1
ATOM 2877 O O . ASN A 1 342 ? 61.579 -5.334 -41.421 1.00 68.12 342 ASN A O 1
ATOM 2881 N N . PHE A 1 343 ? 61.998 -4.870 -39.262 1.00 65.50 343 PHE A N 1
ATOM 2882 C CA . PHE A 1 343 ? 60.673 -5.258 -38.775 1.00 65.50 343 PHE A CA 1
ATOM 2883 C C . PHE A 1 343 ? 59.774 -4.042 -38.644 1.00 65.50 343 PHE A C 1
ATOM 2885 O O . PHE A 1 343 ? 59.980 -3.177 -37.796 1.00 65.50 343 PHE A O 1
ATOM 2892 N N . ASP A 1 344 ? 58.747 -4.008 -39.484 1.00 69.88 344 ASP A N 1
ATOM 2893 C CA . ASP A 1 344 ? 57.800 -2.910 -39.493 1.00 69.88 344 ASP A CA 1
ATOM 2894 C C . ASP A 1 344 ? 56.965 -2.878 -38.187 1.00 69.88 344 ASP A C 1
ATOM 2896 O O . ASP A 1 344 ? 56.416 -3.912 -37.769 1.00 69.88 344 ASP A O 1
ATOM 2900 N N . PRO A 1 345 ? 56.862 -1.722 -37.502 1.00 73.12 345 PRO A N 1
ATOM 2901 C CA . PRO A 1 345 ? 56.089 -1.602 -36.268 1.00 73.12 345 PRO A CA 1
ATOM 2902 C C . PRO A 1 345 ? 54.587 -1.852 -36.480 1.00 73.12 345 PRO A C 1
ATOM 2904 O O . PRO A 1 345 ? 53.928 -2.367 -35.573 1.00 73.12 345 PRO A O 1
ATOM 2907 N N . GLU A 1 346 ? 54.049 -1.564 -37.669 1.00 72.25 346 GLU A N 1
ATOM 2908 C CA . GLU A 1 346 ? 52.647 -1.811 -38.021 1.00 72.25 346 GLU A CA 1
ATOM 2909 C C . GLU A 1 346 ? 52.373 -3.317 -38.158 1.00 72.25 346 GLU A C 1
ATOM 2911 O O . GLU A 1 346 ? 51.385 -3.829 -37.627 1.00 72.25 346 GLU A O 1
ATOM 2916 N N . LEU A 1 347 ? 53.314 -4.066 -38.747 1.00 74.19 347 LEU A N 1
ATOM 2917 C CA . LEU A 1 347 ? 53.261 -5.532 -38.798 1.00 74.19 347 LEU A CA 1
ATOM 2918 C C . LEU A 1 347 ? 53.291 -6.148 -37.388 1.00 74.19 347 LEU A C 1
ATOM 2920 O O . LEU A 1 347 ? 52.550 -7.088 -37.099 1.00 74.19 347 LEU A O 1
ATOM 2924 N N . THR A 1 348 ? 54.108 -5.600 -36.486 1.00 73.56 348 THR A N 1
ATOM 2925 C CA . THR A 1 348 ? 54.204 -6.070 -35.092 1.00 73.56 348 THR A CA 1
ATOM 2926 C C . THR A 1 348 ? 52.905 -5.827 -34.314 1.00 73.56 348 THR A C 1
ATOM 2928 O O . THR A 1 348 ? 52.473 -6.687 -33.540 1.00 73.56 348 THR A O 1
ATOM 2931 N N . ALA A 1 349 ? 52.254 -4.680 -34.533 1.00 77.25 349 ALA A N 1
ATOM 2932 C CA . ALA A 1 349 ? 50.957 -4.367 -33.939 1.00 77.25 349 ALA A CA 1
ATOM 2933 C C . ALA A 1 349 ? 49.862 -5.332 -34.424 1.00 77.25 349 ALA A C 1
ATOM 2935 O O . ALA A 1 349 ? 49.170 -5.922 -33.593 1.00 77.25 349 ALA A O 1
ATOM 2936 N N . LEU A 1 350 ? 49.785 -5.585 -35.735 1.00 78.19 350 LEU A N 1
ATOM 2937 C CA . LEU A 1 350 ? 48.808 -6.508 -36.321 1.00 78.19 350 LEU A CA 1
ATOM 2938 C C . LEU A 1 350 ? 48.993 -7.949 -35.840 1.00 78.19 350 LEU A C 1
ATOM 2940 O O . LEU A 1 350 ? 48.023 -8.621 -35.512 1.00 78.19 350 LEU A O 1
ATOM 2944 N N . LEU A 1 351 ? 50.232 -8.426 -35.715 1.00 75.69 351 LEU A N 1
ATOM 2945 C CA . LEU A 1 351 ? 50.519 -9.757 -35.166 1.00 75.69 351 LEU A CA 1
ATOM 2946 C C . LEU A 1 351 ? 50.087 -9.899 -33.708 1.00 75.69 351 LEU A C 1
ATOM 2948 O O . LEU A 1 351 ? 49.585 -10.949 -33.298 1.00 75.69 351 LEU A O 1
ATOM 2952 N N . ARG A 1 352 ? 50.279 -8.838 -32.918 1.00 79.38 352 ARG A N 1
ATOM 2953 C CA . ARG A 1 352 ? 49.815 -8.784 -31.533 1.00 79.38 352 ARG A CA 1
ATOM 2954 C C . ARG A 1 352 ? 48.286 -8.808 -31.468 1.00 79.38 352 ARG A C 1
ATOM 2956 O O . ARG A 1 352 ? 47.739 -9.520 -30.632 1.00 79.38 352 ARG A O 1
ATOM 2963 N N . GLU A 1 353 ? 47.609 -8.079 -32.348 1.00 83.56 353 GLU A N 1
ATOM 2964 C CA . GLU A 1 353 ? 46.145 -8.081 -32.463 1.00 83.56 353 GLU A CA 1
ATOM 2965 C C . GLU A 1 353 ? 45.609 -9.458 -32.883 1.00 83.56 353 GLU A C 1
ATOM 2967 O O . GLU A 1 353 ? 44.753 -10.003 -32.187 1.00 83.56 353 GLU A O 1
ATOM 2972 N N . THR A 1 354 ? 46.187 -10.092 -33.913 1.00 82.00 354 THR A N 1
ATOM 2973 C CA . THR A 1 354 ? 45.856 -11.471 -34.321 1.00 82.00 354 THR A CA 1
ATOM 2974 C C . THR A 1 354 ? 46.013 -12.448 -33.159 1.00 82.00 354 THR A C 1
ATOM 2976 O O . THR A 1 354 ? 45.144 -13.288 -32.922 1.00 82.00 354 THR A O 1
ATOM 2979 N N . ARG A 1 355 ? 47.094 -12.320 -32.378 1.00 79.25 355 ARG A N 1
ATOM 2980 C CA . ARG A 1 355 ? 47.327 -13.158 -31.196 1.00 79.25 355 ARG A CA 1
ATOM 2981 C C . ARG A 1 355 ? 46.214 -13.006 -30.160 1.00 79.25 355 ARG A C 1
ATOM 2983 O O . ARG A 1 355 ? 45.760 -14.012 -29.619 1.00 79.25 355 ARG A O 1
ATOM 2990 N N . TYR A 1 356 ? 45.771 -11.780 -29.880 1.00 83.06 356 TYR A N 1
ATOM 2991 C CA . TYR A 1 356 ? 44.660 -11.550 -28.957 1.00 83.06 356 TYR A CA 1
ATOM 2992 C C . TYR A 1 356 ? 43.350 -12.140 -29.482 1.00 83.06 356 TYR A C 1
ATOM 2994 O O . TYR A 1 356 ? 42.650 -12.800 -28.719 1.00 83.06 356 TYR A O 1
ATOM 3002 N N . MET A 1 357 ? 43.054 -12.004 -30.776 1.00 83.44 357 MET A N 1
ATOM 3003 C CA . MET A 1 357 ? 41.838 -12.582 -31.360 1.00 83.44 357 MET A CA 1
ATOM 3004 C C . MET A 1 357 ? 41.831 -14.121 -31.320 1.00 83.44 357 MET A C 1
ATOM 3006 O O . MET A 1 357 ? 40.792 -14.723 -31.045 1.00 83.44 357 MET A O 1
ATOM 3010 N N . ILE A 1 358 ? 42.992 -14.765 -31.502 1.00 80.38 358 ILE A N 1
ATOM 3011 C CA . ILE A 1 358 ? 43.151 -16.220 -31.331 1.00 80.38 358 ILE A CA 1
ATOM 3012 C C . ILE A 1 358 ? 42.913 -16.628 -29.867 1.00 80.38 358 ILE A C 1
ATOM 3014 O O . ILE A 1 358 ? 42.206 -17.601 -29.605 1.00 80.38 358 ILE A O 1
ATOM 3018 N N . ILE A 1 359 ? 43.452 -15.876 -28.898 1.00 83.62 359 ILE A N 1
ATOM 3019 C CA . ILE A 1 359 ? 43.224 -16.122 -27.459 1.00 83.62 359 ILE A CA 1
ATOM 3020 C C . ILE A 1 359 ? 41.740 -15.961 -27.103 1.00 83.62 359 ILE A C 1
ATOM 3022 O O . ILE A 1 359 ? 41.203 -16.754 -26.328 1.00 83.62 359 ILE A O 1
ATOM 3026 N N . MET A 1 360 ? 41.066 -14.978 -27.703 1.00 82.75 360 MET A N 1
ATOM 3027 C CA . MET A 1 360 ? 39.625 -14.751 -27.560 1.00 82.75 360 MET A CA 1
ATOM 3028 C C . MET A 1 360 ? 38.763 -15.803 -28.281 1.00 82.75 360 MET A C 1
ATOM 3030 O O . MET A 1 360 ? 37.541 -15.741 -28.184 1.00 82.75 360 MET A O 1
ATOM 3034 N N . LYS A 1 361 ? 39.373 -16.790 -28.959 1.00 82.50 361 LYS A N 1
ATOM 3035 C CA . LYS A 1 361 ? 38.703 -17.877 -29.697 1.00 82.50 361 LYS A CA 1
ATOM 3036 C C . LYS A 1 361 ? 37.729 -17.385 -30.771 1.00 82.50 361 LYS A C 1
ATOM 3038 O O . LYS A 1 361 ? 36.706 -18.020 -31.022 1.00 82.50 361 LYS A O 1
ATOM 3043 N N . ARG A 1 362 ? 38.055 -16.264 -31.414 1.00 78.94 362 ARG A N 1
ATOM 3044 C CA . ARG A 1 362 ? 37.302 -15.761 -32.565 1.00 78.94 362 ARG A CA 1
ATOM 3045 C C . ARG A 1 362 ? 37.465 -16.734 -33.746 1.00 78.94 362 ARG A C 1
ATOM 3047 O O . ARG A 1 362 ? 38.578 -17.186 -34.009 1.00 78.94 362 ARG A O 1
ATOM 3054 N N . THR A 1 363 ? 36.377 -17.097 -34.426 1.00 76.12 363 THR A N 1
ATOM 3055 C CA . THR A 1 363 ? 36.359 -18.173 -35.443 1.00 76.12 363 THR A CA 1
ATOM 3056 C C . THR A 1 363 ? 36.383 -17.681 -36.892 1.00 76.12 363 THR A C 1
ATOM 3058 O O . THR A 1 363 ? 36.594 -18.482 -37.796 1.00 76.12 363 THR A O 1
ATOM 3061 N N . ASP A 1 364 ? 36.191 -16.386 -37.121 1.00 82.12 364 ASP A N 1
ATOM 3062 C CA . ASP A 1 364 ? 36.068 -15.708 -38.421 1.00 82.12 364 ASP A CA 1
ATOM 3063 C C . ASP A 1 364 ? 37.380 -15.044 -38.888 1.00 82.12 364 ASP A C 1
ATOM 3065 O O . ASP A 1 364 ? 37.367 -14.150 -39.733 1.00 82.12 364 ASP A O 1
ATOM 3069 N N . LEU A 1 365 ? 38.529 -15.463 -38.348 1.00 82.12 365 LEU A N 1
ATOM 3070 C CA . LEU A 1 365 ? 39.831 -14.888 -38.693 1.00 82.12 365 LEU A CA 1
ATOM 3071 C C . LEU A 1 365 ? 40.234 -15.201 -40.149 1.00 82.12 365 LEU A C 1
ATOM 3073 O O . LEU A 1 365 ? 40.163 -16.364 -40.550 1.00 82.12 365 LEU A O 1
ATOM 3077 N N . PRO A 1 366 ? 40.736 -14.212 -40.921 1.00 81.62 366 PRO A N 1
ATOM 3078 C CA . PRO A 1 366 ? 41.262 -14.450 -42.263 1.00 81.62 366 PRO A CA 1
ATOM 3079 C C . PRO A 1 366 ? 42.382 -15.495 -42.263 1.00 81.62 366 PRO A C 1
ATOM 3081 O O . PRO A 1 366 ? 43.263 -15.474 -41.394 1.00 81.62 366 PRO A O 1
ATOM 3084 N N . GLU A 1 367 ? 42.402 -16.376 -43.267 1.00 78.06 367 GLU A N 1
ATOM 3085 C CA . GLU A 1 367 ? 43.444 -17.401 -43.398 1.00 78.06 367 GLU A CA 1
ATOM 3086 C C . GLU A 1 367 ? 44.845 -16.784 -43.467 1.00 78.06 367 GLU A C 1
ATOM 3088 O O . GLU A 1 367 ? 45.797 -17.328 -42.903 1.00 78.06 367 GLU A O 1
ATOM 3093 N N . GLU A 1 368 ? 44.978 -15.624 -44.110 1.00 74.06 368 GLU A N 1
ATOM 3094 C CA . GLU A 1 368 ? 46.218 -14.859 -44.194 1.00 74.06 368 GLU A CA 1
ATOM 3095 C C . GLU A 1 368 ? 46.719 -14.446 -42.809 1.00 74.06 368 GLU A C 1
ATOM 3097 O O . GLU A 1 368 ? 47.914 -14.561 -42.549 1.00 74.06 368 GLU A O 1
ATOM 3102 N N . ALA A 1 369 ? 45.831 -14.032 -41.899 1.00 75.12 369 ALA A N 1
ATOM 3103 C CA . ALA A 1 369 ? 46.194 -13.645 -40.537 1.00 75.12 369 ALA A CA 1
ATOM 3104 C C . ALA A 1 369 ? 46.698 -14.851 -39.728 1.00 75.12 369 ALA A C 1
ATOM 3106 O O . ALA A 1 369 ? 47.708 -14.755 -39.028 1.00 75.12 369 ALA A O 1
ATOM 3107 N N . ILE A 1 370 ? 46.042 -16.007 -39.873 1.00 76.69 370 ILE A N 1
ATOM 3108 C CA . ILE A 1 370 ? 46.434 -17.259 -39.210 1.00 76.69 370 ILE A CA 1
ATOM 3109 C C . ILE A 1 370 ? 47.788 -17.747 -39.744 1.00 76.69 370 ILE A C 1
ATOM 3111 O O . ILE A 1 370 ? 48.702 -18.039 -38.969 1.00 76.69 370 ILE A O 1
ATOM 3115 N N . ARG A 1 371 ? 47.955 -17.792 -41.072 1.00 74.75 371 ARG A N 1
ATOM 3116 C CA . ARG A 1 371 ? 49.223 -18.174 -41.716 1.00 74.75 371 ARG A CA 1
ATOM 3117 C C . ARG A 1 371 ? 50.350 -17.224 -41.322 1.00 74.75 371 ARG A C 1
ATOM 3119 O O . ARG A 1 371 ? 51.454 -17.682 -41.028 1.00 74.75 371 ARG A O 1
ATOM 3126 N N . LEU A 1 372 ? 50.076 -15.919 -41.289 1.00 72.06 372 LEU A N 1
ATOM 3127 C CA . LEU A 1 372 ? 51.030 -14.900 -40.866 1.00 72.06 372 LEU A CA 1
ATOM 3128 C C . LEU A 1 372 ? 51.431 -15.096 -39.403 1.00 72.06 372 LEU A C 1
ATOM 3130 O O . LEU A 1 372 ? 52.618 -15.045 -39.104 1.00 72.06 372 LEU A O 1
ATOM 3134 N N . PHE A 1 373 ? 50.492 -15.381 -38.502 1.00 73.12 373 PHE A N 1
ATOM 3135 C CA . PHE A 1 373 ? 50.793 -15.642 -37.094 1.00 73.12 373 PHE A CA 1
ATOM 3136 C C . PHE A 1 373 ? 51.755 -16.830 -36.919 1.00 73.12 373 PHE A C 1
ATOM 3138 O O . PHE A 1 373 ? 52.806 -16.676 -36.294 1.00 73.12 373 PHE A O 1
ATOM 3145 N N . TYR A 1 374 ? 51.475 -17.977 -37.551 1.00 70.62 374 TYR A N 1
ATOM 3146 C CA . TYR A 1 374 ? 52.353 -19.155 -37.476 1.00 70.62 374 TYR A CA 1
ATOM 3147 C C . TYR A 1 374 ? 53.717 -18.932 -38.142 1.00 70.62 374 TYR A C 1
ATOM 3149 O O . TYR A 1 374 ? 54.753 -19.306 -37.591 1.00 70.62 374 TYR A O 1
ATOM 3157 N N . ARG A 1 375 ? 53.743 -18.287 -39.315 1.00 68.38 375 ARG A N 1
ATOM 3158 C CA . ARG A 1 375 ? 54.991 -17.991 -40.033 1.00 68.38 375 ARG A CA 1
ATOM 3159 C C . ARG A 1 375 ? 55.840 -16.964 -39.283 1.00 68.38 375 ARG A C 1
ATOM 3161 O O . ARG A 1 375 ? 57.064 -17.054 -39.294 1.00 68.38 375 ARG A O 1
ATOM 3168 N N . THR A 1 376 ? 55.206 -16.006 -38.611 1.00 61.97 376 THR A N 1
ATOM 3169 C CA . THR A 1 376 ? 55.923 -14.962 -37.876 1.00 61.97 376 THR A CA 1
ATOM 3170 C C . THR A 1 376 ? 56.386 -15.414 -36.503 1.00 61.97 376 THR A C 1
ATOM 3172 O O . THR A 1 376 ? 57.388 -14.898 -36.037 1.00 61.97 376 THR A O 1
ATOM 3175 N N . GLN A 1 377 ? 55.769 -16.425 -35.887 1.00 62.06 377 GLN A N 1
ATOM 3176 C CA . GLN A 1 377 ? 56.339 -17.073 -34.703 1.00 62.06 377 GLN A CA 1
ATOM 3177 C C . GLN A 1 377 ? 57.732 -17.658 -35.005 1.00 62.06 377 GLN A C 1
ATOM 3179 O O . GLN A 1 377 ? 58.681 -17.390 -34.271 1.00 62.06 377 GLN A O 1
ATOM 3184 N N . TYR A 1 378 ? 57.883 -18.342 -36.146 1.00 65.81 378 TYR A N 1
ATOM 3185 C CA . TYR A 1 378 ? 59.185 -18.810 -36.639 1.00 65.81 378 TYR A CA 1
ATOM 3186 C C . TYR A 1 378 ? 60.161 -17.651 -36.899 1.00 65.81 378 TYR A C 1
ATOM 3188 O O . TYR A 1 378 ? 61.329 -17.718 -36.509 1.00 65.81 378 TYR A O 1
ATOM 3196 N N . PHE A 1 379 ? 59.697 -16.565 -37.530 1.00 61.31 379 PHE A N 1
ATOM 3197 C CA . PHE A 1 379 ? 60.543 -15.392 -37.763 1.00 61.31 379 PHE A CA 1
ATOM 3198 C C . PHE A 1 379 ? 60.927 -14.670 -36.474 1.00 61.31 379 PHE A C 1
ATOM 3200 O O . PHE A 1 379 ? 62.062 -14.238 -36.391 1.00 61.31 379 PHE A O 1
ATOM 3207 N N . PHE A 1 380 ? 60.044 -14.569 -35.481 1.00 62.97 380 PHE A N 1
ATOM 3208 C CA . PHE A 1 380 ? 60.299 -13.911 -34.199 1.00 62.97 380 PHE A CA 1
ATOM 3209 C C . PHE A 1 380 ? 61.322 -14.686 -33.364 1.00 62.97 380 PHE A C 1
ATOM 3211 O O . PHE A 1 380 ? 62.234 -14.087 -32.807 1.00 62.97 380 PHE A O 1
ATOM 3218 N N . GLU A 1 381 ? 61.235 -16.020 -33.330 1.00 64.69 381 GLU A N 1
ATOM 3219 C CA . GLU A 1 381 ? 62.279 -16.864 -32.731 1.00 64.69 381 GLU A CA 1
ATOM 3220 C C . GLU A 1 381 ? 63.610 -16.717 -33.485 1.00 64.69 381 GLU A C 1
ATOM 3222 O O . GLU A 1 381 ? 64.665 -16.531 -32.876 1.00 64.69 381 GLU A O 1
ATOM 3227 N N . SER A 1 382 ? 63.565 -16.716 -34.819 1.00 59.50 382 SER A N 1
ATOM 3228 C CA . SER A 1 382 ? 64.755 -16.543 -35.661 1.00 59.50 382 SER A CA 1
ATOM 3229 C C . SER A 1 382 ? 65.390 -15.154 -35.506 1.00 59.50 382 SER A C 1
ATOM 3231 O O . SER A 1 382 ? 66.613 -15.041 -35.466 1.00 59.50 382 SER A O 1
ATOM 3233 N N . THR A 1 383 ? 64.595 -14.090 -35.384 1.00 59.41 383 THR A N 1
ATOM 3234 C CA . THR A 1 383 ? 65.069 -12.701 -35.279 1.00 59.41 383 THR A CA 1
ATOM 3235 C C . THR A 1 383 ? 65.481 -12.330 -33.875 1.00 59.41 383 THR A C 1
ATOM 3237 O O . THR A 1 383 ? 66.428 -11.568 -33.722 1.00 59.41 383 THR A O 1
ATOM 3240 N N . TYR A 1 384 ? 64.867 -12.928 -32.855 1.00 64.12 384 TYR A N 1
ATOM 3241 C CA . TYR A 1 384 ? 65.384 -12.903 -31.494 1.00 64.12 384 TYR A CA 1
ATOM 3242 C C . TYR A 1 384 ? 66.800 -13.496 -31.449 1.00 64.12 384 TYR A C 1
ATOM 3244 O O . TYR A 1 384 ? 67.725 -12.831 -30.979 1.00 64.12 384 TYR A O 1
ATOM 3252 N N . ASN A 1 385 ? 67.003 -14.674 -32.052 1.00 65.12 385 ASN A N 1
ATOM 3253 C CA . ASN A 1 385 ? 68.319 -15.316 -32.151 1.00 65.12 385 ASN A CA 1
ATOM 3254 C C . ASN A 1 385 ? 69.326 -14.484 -32.971 1.00 65.12 385 ASN A C 1
ATOM 3256 O O . ASN A 1 385 ? 70.478 -14.338 -32.568 1.00 65.12 385 ASN A O 1
ATOM 3260 N N . LEU A 1 386 ? 68.895 -13.880 -34.083 1.00 62.94 386 LEU A N 1
ATOM 3261 C CA . LEU A 1 386 ? 69.719 -12.962 -34.883 1.00 62.94 386 LEU A CA 1
ATOM 3262 C C . LEU A 1 386 ? 70.049 -11.659 -34.135 1.00 62.94 386 LEU A C 1
ATOM 3264 O O . LEU A 1 386 ? 71.178 -11.194 -34.211 1.00 62.94 386 LEU A O 1
ATOM 3268 N N . SER A 1 387 ? 69.120 -11.086 -33.367 1.00 60.75 387 SER A N 1
ATOM 3269 C CA . SER A 1 387 ? 69.367 -9.881 -32.559 1.00 60.75 387 SER A CA 1
ATOM 3270 C C . SER A 1 387 ? 70.355 -10.138 -31.418 1.00 60.75 387 SER A C 1
ATOM 3272 O O . SER A 1 387 ? 71.161 -9.269 -31.091 1.00 60.75 387 SER A O 1
ATOM 3274 N N . LEU A 1 388 ? 70.332 -11.349 -30.850 1.00 62.53 388 LEU A N 1
ATOM 3275 C CA . LEU A 1 388 ? 71.321 -11.825 -29.886 1.00 62.53 388 LEU A CA 1
ATOM 3276 C C . LEU A 1 388 ? 72.707 -11.956 -30.526 1.00 62.53 388 LEU A C 1
ATOM 3278 O O . LEU A 1 388 ? 73.685 -11.573 -29.895 1.00 62.53 388 LEU A O 1
ATOM 3282 N N . LEU A 1 389 ? 72.782 -12.427 -31.774 1.00 59.16 389 LEU A N 1
ATOM 3283 C CA . LEU A 1 389 ? 74.024 -12.528 -32.549 1.00 59.16 389 LEU A CA 1
ATOM 3284 C C . LEU A 1 389 ? 74.573 -11.171 -33.022 1.00 59.16 389 LEU A C 1
ATOM 3286 O O . LEU A 1 389 ? 75.776 -11.054 -33.186 1.00 59.16 389 LEU A O 1
ATOM 3290 N N . ILE A 1 390 ? 73.723 -10.164 -33.250 1.00 57.66 390 ILE A N 1
ATOM 3291 C CA . ILE A 1 390 ? 74.139 -8.797 -33.635 1.00 57.66 390 ILE A CA 1
ATOM 3292 C C . ILE A 1 390 ? 74.612 -7.980 -32.415 1.00 57.66 390 ILE A C 1
ATOM 3294 O O . ILE A 1 390 ? 75.395 -7.045 -32.561 1.00 57.66 390 ILE A O 1
ATOM 3298 N N . ARG A 1 391 ? 74.112 -8.295 -31.209 1.00 54.94 391 ARG A N 1
ATOM 3299 C CA . ARG A 1 391 ? 74.513 -7.648 -29.942 1.00 54.94 391 ARG A CA 1
ATOM 3300 C C . ARG A 1 391 ? 75.780 -8.234 -29.306 1.00 54.94 391 ARG A C 1
ATOM 3302 O O . ARG A 1 391 ? 76.311 -7.596 -28.396 1.00 54.94 391 ARG A O 1
ATOM 3309 N N . TRP A 1 392 ? 76.193 -9.428 -29.723 1.00 47.94 392 TRP A N 1
ATOM 3310 C CA . TRP A 1 392 ? 77.492 -10.033 -29.409 1.00 47.94 392 TRP A CA 1
ATOM 3311 C C . TRP A 1 392 ? 78.548 -9.533 -30.390 1.00 47.94 392 TRP A C 1
ATOM 3313 O O . TRP A 1 392 ? 79.697 -9.332 -29.937 1.00 47.94 392 TRP A O 1
#

pLDDT: mean 74.51, std 19.37, range [31.45, 98.12]

Secondary structure (DSSP, 8-state):
--HHHHHHHHHHHHHHHHHHHHHTT--------HHHHHHHHHHHHHHHHHHHHHHHSHHHHHHHHHHHHTT-THHHHHHHHHHHHHHHHHHHHHH-HHHHSSS-HHHHHHHHHHHHHHHHHHHHHHHHHHHTHHHH--TTSPP------HHHHTHHHHHHHHHHHHHHHHHHHHHHHHGGGG----STTHHHHHHHHHHHHHHHHHHHHHHHT-SS-TT-TT-SHHHHHHHHHHHHHHHHHHHHHHHHHHHHHT--SHHHHHHHHHHHGGGGGSHHHHHHHHHHHHHHHHHHHHHHHHHHHHHHHHHHHHHHHHHHHHHHHHHHHTTS-SEEE-TTS-EEE---HHHHHHHHHHHHHHHTT-S---HHHHHHHHHHHHHHHHHHHHHHHHH-

Sequence (392 aa):
MVSGGCECEIFKWNKNVFRTLKYFTKKKKNAIFQVKEIEFWRQRLENVESIYNQMRDPRVKKMASILELTKSPYSQCFKALLKDVIIVSQAAKYLDQSTLFAGDVEDSLKRLEHVTNILTYYTEMFEMFRSKLDNYFKYPAEPMPWNFDEELVLGRITNFQKRLAEIKTLFETAQEYFKLEKMEFAGLKGKVLCSKIYDIYEKFVKLYNEFAELQYDILIPEETRFADSVAFFLAKIEEFDRQLANIFDQAFSECHNTELIFKAIWIIGSMANRPIIMAQLWHNYERLLQRIHHHFDEIKSYIDTMEHEIFTDWAKKIVNISNVHLSKSLLTIHENKLLDLNFDPELTALLRETRYMIIMKRTDLPEEAIRLFYRTQYFFESTYNLSLLIRW

InterPro domains:
  IPR013594 Dynein heavy chain, tail [PF08385] (12-85)
  IPR013594 Dynein heavy chain, tail [PF08385] (87-302)
  IPR026983 Dynein heavy chain [PTHR46532] (98-300)

Foldseek 3Di:
DVVVVLVVVVVVVVVVVVVLVVVLVDDDDDDDDPVVVVVVVVVVVVVVVVVVVVCVDVVVVVSLVVCVVVVPPCSVVVVLLVCLVVLLVVLLVQLPLLCLLPDDLVVSLVSLVVSLVVLVVVVVVVVVVLVCQVVVDDDDDDRDRPPDDPCSRCVQSVLLSVLSVLVNVVSVLVVLLVLLVVQFDDDPCRVVLNVLSVVLSVVLVVLSVVLSPDPDRSSRSSDPCNVVSSVVNVVSSVVSLLSNLVSLVVQLVRDPDLVSLVVSCVSCDCSCVPPSSVVSCVVSVVVSVVVVVVVVVVVVVVVVVVVVVVLVVLLVVLVVCCVPQVPDDQWDQDPVRQIDGSDDVVLVVSLVVLVVCVVVVPDPHDPSSVVSNVVVVVVVVVVVVVVVVSVD